Protein AF-A0A518BBI9-F1 (afdb_monomer_lite)

Sequence (713 aa):
MASLIRVGIVTLVAVGVGLGILGYVFVAETGAFSDPVTLGPGKPLPKPKPVDPPEVGAGIWPPSEGERYPDFTLIDTRGNEVQLASFSGQPLLIEYVGMPCPGSQGLAGGSLCGGFGGMQPQPRLASIDTLLRRYGKIEPTDERLQLVSIIFYDMKMKPPTAESLQAWEKHFGLDKFDNMIVLGGRKEHQHPTIRGMTPGFHLVDREFNLRAIVTNGSETKICDLLREAKRVAYIEATPEDWFRTPNPKVVGKVAEAFRDHPSRPLPKESRRLKRELDRHYPAYVARLMVDPYLQQDDADKSKDSDELALLQQVAQLYPKQGTSEQVELAFEHGRRAVESGGRDPLVLTAYGYVLWRKKVYHRAEEVLRDAAELFPKSDYPILTRRLAPLFLGKVLVGTNDLFKQREAGKWNRQACHEYVEAAKGPFTPEEKRFYGYERENILYDHIPDRNYLIAKAIVADGRADPWIRDLVLGAYHQEIAWAARGSGYARTVTDEGWRYFGLHQEASRAYYLDAWDRHPELPEGARQLARLSISRGGVADETMRFWFDETVAAQFDYYPAYEHMRWGKRPRWGGTHHEMIAFGVECLNTHRFDTYVPFCFYDVINDIGGELSERSDAFRMPGIYENFRDLYEGALAEPSFDVQQRFNLKTKYAGICWLCGEYDEAARLLLELGPNISTKSLEEIKVPLVKMLADLPEVAPPKPAKDERVAIP

Structure (mmCIF, N/CA/C/O backbone):
data_AF-A0A518BBI9-F1
#
_entry.id   AF-A0A518BBI9-F1
#
loop_
_atom_site.group_PDB
_atom_site.id
_atom_site.type_symbol
_atom_site.label_atom_id
_atom_site.label_alt_id
_atom_site.label_comp_id
_atom_site.label_asym_id
_atom_site.label_entity_id
_atom_site.label_seq_id
_atom_site.pdbx_PDB_ins_code
_atom_site.Cartn_x
_atom_site.Cartn_y
_atom_site.Cartn_z
_atom_site.occupancy
_atom_site.B_iso_or_equiv
_atom_site.auth_seq_id
_atom_site.auth_comp_id
_atom_site.auth_asym_id
_atom_site.auth_atom_id
_atom_site.pdbx_PDB_model_num
ATOM 1 N N . MET A 1 1 ? -35.610 39.155 5.369 1.00 30.84 1 MET A N 1
ATOM 2 C CA . MET A 1 1 ? -34.606 38.316 6.070 1.00 30.84 1 MET A CA 1
ATOM 3 C C . MET A 1 1 ? -34.249 37.022 5.326 1.00 30.84 1 MET A C 1
ATOM 5 O O . MET A 1 1 ? -33.128 36.573 5.496 1.00 30.84 1 MET A O 1
ATOM 9 N N . ALA A 1 2 ? -35.092 36.472 4.438 1.00 26.70 2 ALA A N 1
ATOM 10 C CA . ALA A 1 2 ? -34.751 35.305 3.600 1.00 26.70 2 ALA A CA 1
ATOM 11 C C . ALA A 1 2 ? -33.574 35.537 2.618 1.00 26.70 2 ALA A C 1
ATOM 13 O O . ALA A 1 2 ? -32.779 34.634 2.372 1.00 26.70 2 ALA A O 1
ATOM 14 N N . SER A 1 3 ? -33.368 36.772 2.144 1.00 26.42 3 SER A N 1
ATOM 15 C CA . SER A 1 3 ? -32.208 37.127 1.306 1.00 26.42 3 SER A CA 1
ATOM 16 C C . SER A 1 3 ? -30.879 37.220 2.072 1.00 26.42 3 SER A C 1
ATOM 18 O O . SER A 1 3 ? -29.824 37.200 1.450 1.00 26.42 3 SER A O 1
ATOM 20 N N . LEU A 1 4 ? -30.897 37.284 3.411 1.00 29.55 4 LEU A N 1
ATOM 21 C CA . LEU A 1 4 ? -29.680 37.371 4.234 1.00 29.55 4 LEU A CA 1
ATOM 22 C C . LEU A 1 4 ? -29.021 36.002 4.463 1.00 29.55 4 LEU A C 1
ATOM 24 O O . LEU A 1 4 ? -27.807 35.945 4.613 1.00 29.55 4 LEU A O 1
ATOM 28 N N . ILE A 1 5 ? -29.777 34.899 4.401 1.00 37.53 5 ILE A N 1
ATOM 29 C CA . ILE A 1 5 ? -29.225 33.534 4.512 1.00 37.53 5 ILE A CA 1
ATOM 30 C C . ILE A 1 5 ? -28.548 33.116 3.195 1.00 37.53 5 ILE A C 1
ATOM 32 O O . ILE A 1 5 ? -27.445 32.570 3.218 1.00 37.53 5 ILE A O 1
ATOM 36 N N . ARG A 1 6 ? -29.138 33.474 2.040 1.00 32.06 6 ARG A N 1
ATOM 37 C CA . ARG A 1 6 ? -28.522 33.263 0.713 1.00 32.06 6 ARG A CA 1
ATOM 38 C C . ARG A 1 6 ? -27.223 34.056 0.521 1.00 32.06 6 ARG A C 1
ATOM 40 O O . ARG A 1 6 ? -26.326 33.569 -0.152 1.00 32.06 6 ARG A O 1
ATOM 47 N N . VAL A 1 7 ? -27.095 35.239 1.127 1.00 34.28 7 VAL A N 1
ATOM 48 C CA . VAL A 1 7 ? -25.878 36.070 1.026 1.00 34.28 7 VAL A CA 1
ATOM 49 C C . VAL A 1 7 ? -24.861 35.743 2.133 1.00 34.28 7 VAL A C 1
ATOM 51 O O . VAL A 1 7 ? -23.657 35.771 1.884 1.00 34.28 7 VAL A O 1
ATOM 54 N N . GLY A 1 8 ? -25.313 35.353 3.330 1.00 30.58 8 GLY A N 1
ATOM 55 C CA . GLY A 1 8 ? -24.440 35.038 4.468 1.00 30.58 8 GLY A CA 1
ATOM 56 C C . GLY A 1 8 ? -23.638 33.742 4.310 1.00 30.58 8 GLY A C 1
ATOM 57 O O . GLY A 1 8 ? -22.461 33.715 4.657 1.00 30.58 8 GLY A O 1
ATOM 58 N N . ILE A 1 9 ? -24.233 32.690 3.733 1.00 35.81 9 ILE A N 1
ATOM 59 C CA . ILE A 1 9 ? -23.555 31.392 3.550 1.00 35.81 9 ILE A CA 1
ATOM 60 C C . ILE A 1 9 ? -22.618 31.419 2.332 1.00 35.81 9 ILE A C 1
ATOM 62 O O . ILE A 1 9 ? -21.519 30.878 2.392 1.00 35.81 9 ILE A O 1
ATOM 66 N N . VAL A 1 10 ? -22.991 32.118 1.253 1.00 31.91 10 VAL A N 1
ATOM 67 C CA . VAL A 1 10 ? -22.163 32.217 0.034 1.00 31.91 10 VAL A CA 1
ATOM 68 C C . VAL A 1 10 ? -20.892 33.050 0.265 1.00 31.91 10 VAL A C 1
ATOM 70 O O . VAL A 1 10 ? -19.865 32.776 -0.349 1.00 31.91 10 VAL A O 1
ATOM 73 N N . THR A 1 11 ? -20.913 34.008 1.198 1.00 29.34 11 THR A N 1
ATOM 74 C CA . THR A 1 11 ? -19.750 34.874 1.479 1.00 29.34 11 THR A CA 1
ATOM 75 C C . THR A 1 11 ? -18.714 34.212 2.406 1.00 29.34 11 THR A C 1
ATOM 77 O O . THR A 1 11 ? -17.536 34.554 2.346 1.00 29.34 11 THR A O 1
ATOM 80 N N . LEU A 1 12 ? -19.102 33.218 3.217 1.00 28.91 12 LEU A N 1
ATOM 81 C CA . LEU A 1 12 ? -18.189 32.534 4.151 1.00 28.91 12 LEU A CA 1
ATOM 82 C C . LEU A 1 12 ? -17.377 31.392 3.512 1.00 28.91 12 LEU A C 1
ATOM 84 O O . LEU A 1 12 ? -16.337 31.005 4.039 1.00 28.91 12 LEU A O 1
ATOM 88 N N . VAL A 1 13 ? -17.804 30.887 2.350 1.00 30.88 13 VAL A N 1
ATOM 89 C CA . VAL A 1 13 ? -17.138 29.781 1.631 1.00 30.88 13 VAL A CA 1
ATOM 90 C C . VAL A 1 13 ? -15.829 30.223 0.947 1.00 30.88 13 VAL A C 1
ATOM 92 O O . VAL A 1 13 ? -15.010 29.389 0.574 1.00 30.88 13 VAL A O 1
ATOM 95 N N . ALA A 1 14 ? -15.561 31.529 0.841 1.00 25.64 14 ALA A N 1
ATOM 96 C CA . ALA A 1 14 ? -14.404 32.055 0.111 1.00 25.64 14 ALA A CA 1
ATOM 97 C C . ALA A 1 14 ? -13.059 32.055 0.880 1.00 25.64 14 ALA A C 1
ATOM 99 O O . ALA A 1 14 ? -12.053 32.437 0.287 1.00 25.64 14 ALA A O 1
ATOM 100 N N . VAL A 1 15 ? -12.992 31.662 2.166 1.00 25.08 15 VAL A N 1
ATOM 101 C CA . VAL A 1 15 ? -11.792 31.936 3.006 1.00 25.08 15 VAL A CA 1
ATOM 102 C C . VAL A 1 15 ? -11.166 30.721 3.724 1.00 25.08 15 VAL A C 1
ATOM 104 O O . VAL A 1 15 ? -10.166 30.880 4.413 1.00 25.08 15 VAL A O 1
ATOM 107 N N . GLY A 1 16 ? -11.608 29.475 3.532 1.00 27.86 16 GLY A N 1
ATOM 108 C CA . GLY A 1 16 ? -10.972 28.367 4.269 1.00 27.86 16 GLY A CA 1
ATOM 109 C C . GLY A 1 16 ? -11.102 26.995 3.636 1.00 27.86 16 GLY A C 1
ATOM 110 O O . GLY A 1 16 ? -12.010 26.250 3.980 1.00 27.86 16 GLY A O 1
ATOM 111 N N . VAL A 1 17 ? -10.154 26.631 2.769 1.00 25.36 17 VAL A N 1
ATOM 112 C CA . VAL A 1 17 ? -9.988 25.252 2.284 1.00 25.36 17 VAL A CA 1
ATOM 113 C C . VAL A 1 17 ? -8.612 24.744 2.717 1.00 25.36 17 VAL A C 1
ATOM 115 O O . VAL A 1 17 ? -7.592 25.084 2.123 1.00 25.36 17 VAL A O 1
ATOM 118 N N . GLY A 1 18 ? -8.593 23.939 3.782 1.00 22.89 18 GLY A N 1
ATOM 119 C CA . GLY A 1 18 ? -7.439 23.175 4.258 1.00 22.89 18 GLY A CA 1
ATOM 120 C C . GLY A 1 18 ? -7.781 21.682 4.277 1.00 22.89 18 GLY A C 1
ATOM 121 O O . GLY A 1 18 ? -8.703 21.265 4.968 1.00 22.89 18 GLY A O 1
ATOM 122 N N . LEU A 1 19 ? -7.061 20.899 3.470 1.00 26.33 19 LEU A N 1
ATOM 123 C CA . LEU A 1 19 ? -7.285 19.476 3.171 1.00 26.33 19 LEU A CA 1
ATOM 124 C C . LEU A 1 19 ? -6.871 18.521 4.311 1.00 26.33 19 LEU A C 1
ATOM 126 O O . LEU A 1 19 ? -5.775 18.657 4.858 1.00 26.33 19 LEU A O 1
ATOM 130 N N . GLY A 1 20 ? -7.690 17.486 4.570 1.00 23.25 20 GLY A N 1
ATOM 131 C CA . GLY A 1 20 ? -7.395 16.398 5.519 1.00 23.25 20 GLY A CA 1
ATOM 132 C C . GLY A 1 20 ? -8.357 15.183 5.494 1.00 23.25 20 GLY A C 1
ATOM 133 O O . GLY A 1 20 ? -9.278 15.125 6.299 1.00 23.25 20 GLY A O 1
ATOM 134 N N . ILE A 1 21 ? -8.079 14.240 4.576 1.00 25.20 21 ILE A N 1
ATOM 135 C CA . ILE A 1 21 ? -8.170 12.751 4.583 1.00 25.20 21 ILE A CA 1
ATOM 136 C C . ILE A 1 21 ? -9.481 11.998 4.961 1.00 25.20 21 ILE A C 1
ATOM 138 O O . ILE A 1 21 ? -9.994 12.112 6.072 1.00 25.20 21 ILE A O 1
ATOM 142 N N . LEU A 1 22 ? -9.877 11.045 4.089 1.00 24.20 22 LEU A N 1
ATOM 143 C CA . LEU A 1 22 ? -10.513 9.758 4.441 1.00 24.20 22 LEU A CA 1
ATOM 144 C C . LEU A 1 22 ? -9.896 8.611 3.607 1.00 24.20 22 LEU A C 1
ATOM 146 O O . LEU A 1 22 ? -9.581 8.799 2.436 1.00 24.20 22 LEU A O 1
ATOM 150 N N . GLY A 1 23 ? -9.682 7.444 4.223 1.00 23.12 23 GLY A N 1
ATOM 151 C CA . GLY A 1 23 ? -8.995 6.296 3.625 1.00 23.12 23 GLY A CA 1
ATOM 152 C C . GLY A 1 23 ? -9.916 5.197 3.079 1.00 23.12 23 GLY A C 1
ATOM 153 O O . GLY A 1 23 ? -11.000 4.965 3.603 1.00 23.12 23 GLY A O 1
ATOM 154 N N . TYR A 1 24 ? -9.369 4.490 2.083 1.00 23.25 24 TYR A N 1
ATOM 155 C CA . TYR A 1 24 ? -9.658 3.117 1.646 1.00 23.25 24 TYR A CA 1
ATOM 156 C C . TYR A 1 24 ? -10.976 2.809 0.920 1.00 23.25 24 TYR A C 1
ATOM 158 O O . TYR A 1 24 ? -11.789 2.027 1.388 1.00 23.25 24 TYR A O 1
ATOM 166 N N . VAL A 1 25 ? -11.073 3.301 -0.321 1.00 21.78 25 VAL A N 1
ATOM 167 C CA . VAL A 1 25 ? -11.274 2.484 -1.538 1.00 21.78 25 VAL A CA 1
ATOM 168 C C . VAL A 1 25 ? -10.334 3.074 -2.591 1.00 21.78 25 VAL A C 1
ATOM 170 O O . VAL A 1 25 ? -10.191 4.290 -2.664 1.00 21.78 25 VAL A O 1
ATOM 173 N N . PHE A 1 26 ? -9.658 2.232 -3.375 1.00 25.19 26 PHE A N 1
ATOM 174 C CA . PHE A 1 26 ? -8.762 2.631 -4.466 1.00 25.19 26 PHE A CA 1
ATOM 175 C C . PHE A 1 26 ? -9.405 3.698 -5.377 1.00 25.19 26 PHE A C 1
ATOM 177 O O . PHE A 1 26 ? -10.136 3.385 -6.312 1.00 25.19 26 PHE A O 1
ATOM 184 N N . VAL A 1 27 ? -9.074 4.962 -5.136 1.00 21.55 27 VAL A N 1
ATOM 185 C CA . VAL A 1 27 ? -9.050 6.027 -6.131 1.00 21.55 27 VAL A CA 1
ATOM 186 C C . VAL A 1 27 ? -7.744 6.748 -5.870 1.00 21.55 27 VAL A C 1
ATOM 188 O O . VAL A 1 27 ? -7.524 7.315 -4.805 1.00 21.55 27 VAL A O 1
ATOM 191 N N . ALA A 1 28 ? -6.839 6.655 -6.837 1.00 23.30 28 ALA A N 1
ATOM 192 C CA . ALA A 1 28 ? -5.753 7.600 -6.940 1.00 23.30 28 ALA A CA 1
ATOM 193 C C . ALA A 1 28 ? -6.382 8.998 -6.921 1.00 23.30 28 ALA A C 1
ATOM 195 O O . ALA A 1 28 ? -7.004 9.384 -7.907 1.00 23.30 28 ALA A O 1
ATOM 196 N N . GLU A 1 29 ? -6.252 9.744 -5.823 1.00 21.95 29 GLU A N 1
ATOM 197 C CA . GLU A 1 29 ? -6.447 11.188 -5.870 1.00 21.95 29 GLU A CA 1
ATOM 198 C C . GLU A 1 29 ? -5.286 11.759 -6.679 1.00 21.95 29 GLU A C 1
ATOM 200 O O . GLU A 1 29 ? -4.224 12.152 -6.198 1.00 21.95 29 GLU A O 1
ATOM 205 N N . THR A 1 30 ? -5.520 11.717 -7.984 1.00 25.56 30 THR A N 1
ATOM 206 C CA . THR A 1 30 ? -5.183 12.763 -8.921 1.00 25.56 30 THR A CA 1
ATOM 207 C C . THR A 1 30 ? -5.422 14.112 -8.247 1.00 25.56 30 THR A C 1
ATOM 209 O O . THR A 1 30 ? -6.521 14.664 -8.294 1.00 25.56 30 THR A O 1
ATOM 212 N N . GLY A 1 31 ? -4.359 14.693 -7.690 1.00 21.33 31 GLY A N 1
ATOM 213 C CA . GLY A 1 31 ? -4.159 16.117 -7.916 1.00 21.33 31 GLY A CA 1
ATOM 214 C C . GLY A 1 31 ? -4.342 16.332 -9.414 1.00 21.33 31 GLY A C 1
ATOM 215 O O . GLY A 1 31 ? -3.793 15.565 -10.205 1.00 21.33 31 GLY A O 1
ATOM 216 N N . ALA A 1 32 ? -5.220 17.256 -9.789 1.00 26.39 32 ALA A N 1
ATOM 217 C CA . ALA A 1 32 ? -5.560 17.534 -11.172 1.00 26.39 32 ALA A CA 1
ATOM 218 C C . ALA A 1 32 ? -4.283 17.765 -12.001 1.00 26.39 32 ALA A C 1
ATOM 220 O O . ALA A 1 32 ? -3.724 18.858 -12.035 1.00 26.39 32 ALA A O 1
ATOM 221 N N . PHE A 1 33 ? -3.819 16.711 -12.665 1.00 27.80 33 PHE A N 1
ATOM 222 C CA . PHE A 1 33 ? -2.817 16.759 -13.708 1.00 27.80 33 PHE A CA 1
ATOM 223 C C . PHE A 1 33 ? -3.562 16.408 -14.986 1.00 27.80 33 PHE A C 1
ATOM 225 O O . PHE A 1 33 ? -3.928 15.263 -15.227 1.00 27.80 33 PHE A O 1
ATOM 232 N N . SER A 1 34 ? -3.873 17.475 -15.718 1.00 28.88 34 SER A N 1
ATOM 233 C CA . SER A 1 34 ? -4.167 17.529 -17.152 1.00 28.88 34 SER A CA 1
ATOM 234 C C . SER A 1 34 ? -3.725 16.288 -17.928 1.00 28.88 34 SER A C 1
ATOM 236 O O . SER A 1 34 ? -2.558 15.933 -17.789 1.00 28.88 34 SER A O 1
ATOM 238 N N . ASP A 1 35 ? -4.631 15.758 -18.754 1.00 25.97 35 ASP A N 1
ATOM 239 C CA . ASP A 1 35 ? -4.472 14.853 -19.905 1.00 25.97 35 ASP A CA 1
ATOM 240 C C . ASP A 1 35 ? -3.367 13.769 -19.858 1.00 25.97 35 ASP A C 1
ATOM 242 O O . ASP A 1 35 ? -2.211 14.065 -19.566 1.00 25.97 35 ASP A O 1
ATOM 246 N N . PRO A 1 36 ? -3.659 12.505 -20.238 1.00 35.53 36 PRO A N 1
ATOM 247 C CA . PRO A 1 36 ? -2.643 11.452 -20.309 1.00 35.53 36 PRO A CA 1
ATOM 248 C C . PRO A 1 36 ? -1.427 11.925 -21.117 1.00 35.53 36 PRO A C 1
ATOM 250 O O . PRO A 1 36 ? -1.537 12.228 -22.307 1.00 35.53 36 PRO A O 1
ATOM 253 N N . VAL A 1 37 ? -0.262 12.001 -20.465 1.00 41.94 37 VAL A N 1
ATOM 254 C CA . VAL A 1 37 ? 0.976 12.429 -21.120 1.00 41.94 37 VAL A CA 1
ATOM 255 C C . VAL A 1 37 ? 1.390 11.302 -22.060 1.00 41.94 37 VAL A C 1
ATOM 257 O O . VAL A 1 37 ? 1.844 10.235 -21.649 1.00 41.94 37 VAL A O 1
ATOM 260 N N . THR A 1 38 ? 1.202 11.514 -23.357 1.00 42.88 38 THR A N 1
ATOM 261 C CA . THR A 1 38 ? 1.878 10.714 -24.377 1.00 42.88 38 THR A CA 1
ATOM 262 C C . THR A 1 38 ? 3.380 10.945 -24.250 1.00 42.88 38 THR A C 1
ATOM 264 O O . THR A 1 38 ? 3.792 12.094 -24.048 1.00 42.88 38 THR A O 1
ATOM 267 N N . LEU A 1 39 ? 4.209 9.902 -24.407 1.00 45.41 39 LEU A N 1
ATOM 268 C CA . LEU A 1 39 ? 5.604 10.111 -24.803 1.00 45.41 39 LEU A CA 1
ATOM 269 C C . LEU A 1 39 ? 5.543 11.000 -26.045 1.00 45.41 39 LEU A C 1
ATOM 271 O O . LEU A 1 39 ? 5.057 10.581 -27.096 1.00 45.41 39 LEU A O 1
ATOM 275 N N . GLY A 1 40 ? 5.868 12.282 -25.878 1.00 35.31 40 GLY A N 1
ATOM 276 C CA . GLY A 1 40 ? 5.723 13.226 -26.968 1.00 35.31 40 GLY A CA 1
ATOM 277 C C . GLY A 1 40 ? 6.698 12.795 -28.055 1.00 35.31 40 GLY A C 1
ATOM 278 O O . GLY A 1 40 ? 7.759 12.255 -27.724 1.00 35.31 40 GLY A O 1
ATOM 279 N N . PRO A 1 41 ? 6.418 13.059 -29.339 1.00 31.83 41 PRO A N 1
ATOM 280 C CA . PRO A 1 41 ? 7.516 13.150 -30.275 1.00 31.83 41 PRO A CA 1
ATOM 281 C C . PRO A 1 41 ? 8.406 14.265 -29.722 1.00 31.83 41 PRO A C 1
ATOM 283 O O . PRO A 1 41 ? 8.081 15.450 -29.831 1.00 31.83 41 PRO A O 1
ATOM 286 N N . GLY A 1 42 ? 9.507 13.905 -29.054 1.00 35.09 42 GLY A N 1
ATOM 287 C CA . GLY A 1 42 ? 10.577 14.859 -28.799 1.00 35.09 42 GLY A CA 1
ATOM 288 C C . GLY A 1 42 ? 10.857 15.571 -30.121 1.00 35.09 42 GLY A C 1
ATOM 289 O O . GLY A 1 42 ? 10.673 14.958 -31.179 1.00 35.09 42 GLY A O 1
ATOM 290 N N . LYS A 1 43 ? 11.224 16.864 -30.085 1.00 29.83 43 LYS A N 1
ATOM 291 C CA . LYS A 1 43 ? 11.610 17.623 -31.292 1.00 29.83 43 LYS A CA 1
ATOM 292 C C . LYS A 1 43 ? 12.297 16.666 -32.269 1.00 29.83 43 LYS A C 1
ATOM 294 O O . LYS A 1 43 ? 13.268 16.040 -31.834 1.00 29.83 43 LYS A O 1
ATOM 299 N N . PRO A 1 44 ? 11.786 16.490 -33.506 1.00 31.70 44 PRO A N 1
ATOM 300 C CA . PRO A 1 44 ? 12.294 15.464 -34.395 1.00 31.70 44 PRO A CA 1
ATOM 301 C C . PRO A 1 44 ? 13.801 15.630 -34.460 1.00 31.70 44 PRO A C 1
ATOM 303 O O . PRO A 1 44 ? 14.302 16.685 -34.856 1.00 31.70 44 PRO A O 1
ATOM 306 N N . LEU A 1 45 ? 14.514 14.602 -33.997 1.00 36.12 45 LEU A N 1
ATOM 307 C CA . LEU A 1 45 ? 15.956 14.538 -34.140 1.00 36.12 45 LEU A CA 1
ATOM 308 C C . LEU A 1 45 ? 16.261 14.867 -35.624 1.00 36.12 45 LEU A C 1
ATOM 310 O O . LEU A 1 45 ? 15.511 14.410 -36.498 1.00 36.12 45 LEU A O 1
ATOM 314 N N . PRO A 1 46 ? 17.315 15.629 -35.955 1.00 37.16 46 PRO A N 1
ATOM 315 C CA . PRO A 1 46 ? 17.575 16.084 -37.325 1.00 37.16 46 PRO A CA 1
ATOM 316 C C . PRO A 1 46 ? 17.600 14.912 -38.317 1.00 37.16 46 PRO A C 1
ATOM 318 O O . PRO A 1 46 ? 18.338 13.944 -38.113 1.00 37.16 46 PRO A O 1
ATOM 321 N N . LYS A 1 47 ? 16.743 14.952 -39.349 1.00 26.97 47 LYS A N 1
ATOM 322 C CA . LYS A 1 47 ? 16.542 13.840 -40.297 1.00 26.97 47 LYS A CA 1
ATOM 323 C C . LYS A 1 47 ? 17.888 13.388 -40.897 1.00 26.97 47 LYS A C 1
ATOM 325 O O . LYS A 1 47 ? 18.591 14.228 -41.459 1.00 26.97 47 LYS A O 1
ATOM 330 N N . PRO A 1 48 ? 18.265 12.101 -40.789 1.00 33.03 48 PRO A N 1
ATOM 331 C CA . PRO A 1 48 ? 19.432 11.593 -41.493 1.00 33.03 48 PRO A CA 1
ATOM 332 C C . PRO A 1 48 ? 19.137 11.511 -42.997 1.00 33.03 48 PRO A C 1
ATOM 334 O O . PRO A 1 48 ? 17.982 11.385 -43.410 1.00 33.03 48 PRO A O 1
ATOM 337 N N . LYS A 1 49 ? 20.190 11.597 -43.817 1.00 32.97 49 LYS A N 1
ATOM 338 C CA . LYS A 1 49 ? 20.098 11.302 -45.252 1.00 32.97 49 LYS A CA 1
ATOM 339 C C . LYS A 1 49 ? 19.625 9.850 -45.435 1.00 32.97 49 LYS A C 1
ATOM 341 O O . LYS A 1 49 ? 20.039 9.006 -44.640 1.00 32.97 49 LYS A O 1
ATOM 346 N N . PRO A 1 50 ? 18.777 9.558 -46.435 1.00 27.83 50 PRO A N 1
ATOM 347 C CA . PRO A 1 50 ? 18.328 8.198 -46.693 1.00 27.83 50 PRO A CA 1
ATOM 348 C C . PRO A 1 50 ? 19.536 7.324 -47.038 1.00 27.83 50 PRO A C 1
ATOM 350 O O . PRO A 1 50 ? 20.346 7.680 -47.893 1.00 27.83 50 PRO A O 1
ATOM 353 N N . VAL A 1 51 ? 19.660 6.216 -46.322 1.00 37.59 51 VAL A N 1
ATOM 354 C CA . VAL A 1 51 ? 20.573 5.111 -46.603 1.00 37.59 51 VAL A CA 1
ATOM 355 C C . VAL A 1 51 ? 19.699 3.864 -46.564 1.00 37.59 51 VAL A C 1
ATOM 357 O O . VAL A 1 51 ? 18.827 3.773 -45.695 1.00 37.59 51 VAL A O 1
ATOM 360 N N . ASP A 1 52 ? 19.886 2.964 -47.524 1.00 31.75 52 ASP A N 1
ATOM 361 C CA . ASP A 1 52 ? 19.143 1.707 -47.597 1.00 31.75 52 ASP A CA 1
ATOM 362 C C . ASP A 1 52 ? 19.281 0.906 -46.285 1.00 31.75 52 ASP A C 1
ATOM 364 O O . ASP A 1 52 ? 20.345 0.945 -45.655 1.00 31.75 52 ASP A O 1
ATOM 368 N N . PRO A 1 53 ? 18.222 0.206 -45.837 1.00 30.25 53 PRO A N 1
ATOM 369 C CA . PRO A 1 53 ? 18.272 -0.593 -44.617 1.00 30.25 53 PRO A CA 1
ATOM 370 C C . PRO A 1 53 ? 19.256 -1.762 -44.800 1.00 30.25 53 PRO A C 1
ATOM 372 O O . PRO A 1 53 ? 19.098 -2.528 -45.751 1.00 30.25 53 PRO A O 1
ATOM 375 N N . PRO A 1 54 ? 20.262 -1.939 -43.925 1.00 38.12 54 PRO A N 1
ATOM 376 C CA . PRO A 1 54 ? 21.102 -3.122 -43.969 1.00 38.12 54 PRO A CA 1
ATOM 377 C C . PRO A 1 54 ? 20.435 -4.302 -43.252 1.00 38.12 54 PRO A C 1
ATOM 379 O O . PRO A 1 54 ? 19.710 -4.128 -42.270 1.00 38.12 54 PRO A O 1
ATOM 382 N N . GLU A 1 55 ? 20.732 -5.509 -43.734 1.00 40.44 55 GLU A N 1
ATOM 383 C CA . GLU A 1 55 ? 20.426 -6.778 -43.072 1.00 40.44 55 GLU A CA 1
ATOM 384 C C . GLU A 1 55 ? 21.116 -6.832 -41.700 1.00 40.44 55 GLU A C 1
ATOM 386 O O . GLU A 1 55 ? 22.308 -7.117 -41.579 1.00 40.44 55 GLU A O 1
ATOM 391 N N . VAL A 1 56 ? 20.355 -6.558 -40.641 1.00 45.06 56 VAL A N 1
ATOM 392 C CA . VAL A 1 56 ? 20.675 -7.045 -39.296 1.00 45.06 56 VAL A CA 1
ATOM 393 C C . VAL A 1 56 ? 20.466 -8.558 -39.364 1.00 45.06 56 VAL A C 1
ATOM 395 O O . VAL A 1 56 ? 19.380 -8.988 -39.743 1.00 45.06 56 VAL A O 1
ATOM 398 N N . GLY A 1 57 ? 21.513 -9.351 -39.117 1.00 42.50 57 GLY A N 1
ATOM 399 C CA . GLY A 1 57 ? 21.547 -10.794 -39.387 1.00 42.50 57 GLY A CA 1
ATOM 400 C C . GLY A 1 57 ? 20.218 -11.525 -39.142 1.00 42.50 57 GLY A C 1
ATOM 401 O O . GLY A 1 57 ? 19.757 -11.607 -38.013 1.00 42.50 57 GLY A O 1
ATOM 402 N N . ALA A 1 58 ? 19.626 -12.031 -40.229 1.00 37.31 58 ALA A N 1
ATOM 403 C CA . ALA A 1 58 ? 18.514 -12.985 -40.289 1.00 37.31 58 ALA A CA 1
ATOM 404 C C . ALA A 1 58 ? 17.388 -12.823 -39.236 1.00 37.31 58 ALA A C 1
ATOM 406 O O . ALA A 1 58 ? 17.143 -13.732 -38.446 1.00 37.31 58 ALA A O 1
ATOM 407 N N . GLY A 1 59 ? 16.648 -11.707 -39.259 1.00 53.25 59 GLY A N 1
ATOM 408 C CA . GLY A 1 59 ? 15.395 -11.568 -38.498 1.00 53.25 59 GLY A CA 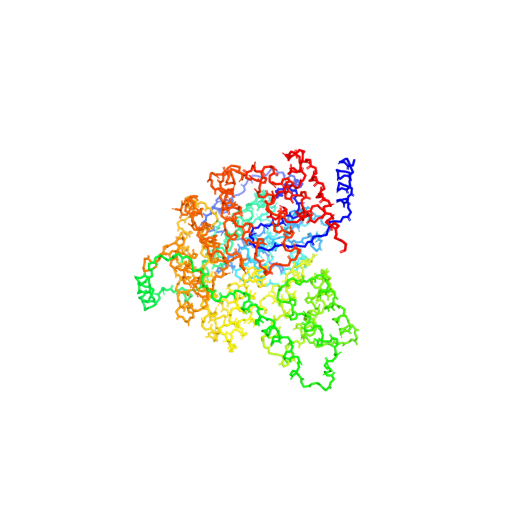1
ATOM 409 C C . GLY A 1 59 ? 14.667 -10.233 -38.706 1.00 53.25 59 GLY A C 1
ATOM 410 O O . GLY A 1 59 ? 15.271 -9.241 -39.111 1.00 53.25 59 GLY A O 1
ATOM 411 N N . ILE A 1 60 ? 13.356 -10.202 -38.435 1.00 60.28 60 ILE A N 1
ATOM 412 C CA . ILE A 1 60 ? 12.549 -8.968 -38.385 1.00 60.28 60 ILE A CA 1
ATOM 413 C C . ILE A 1 60 ? 12.922 -8.210 -37.096 1.00 60.28 60 ILE A C 1
ATOM 415 O O . ILE A 1 60 ? 12.940 -8.803 -36.022 1.00 60.28 60 ILE A O 1
ATOM 419 N N . TRP A 1 61 ? 13.239 -6.910 -37.193 1.00 71.44 61 TRP A N 1
ATOM 420 C CA . TRP A 1 61 ? 13.538 -6.052 -36.036 1.00 71.44 61 TRP A CA 1
ATOM 421 C C . TRP A 1 61 ? 12.462 -4.961 -35.865 1.00 71.44 61 TRP A C 1
ATOM 423 O O . TRP A 1 61 ? 12.219 -4.203 -36.813 1.00 71.44 61 TRP A O 1
ATOM 433 N N . PRO A 1 62 ? 11.846 -4.816 -34.676 1.00 78.25 62 PRO A N 1
ATOM 434 C CA . PRO A 1 62 ? 12.116 -5.570 -33.449 1.00 78.25 62 PRO A CA 1
ATOM 435 C C . PRO A 1 62 ? 11.581 -7.016 -33.539 1.00 78.25 62 PRO A C 1
ATOM 437 O O . PRO A 1 62 ? 10.697 -7.256 -34.363 1.00 78.25 62 PRO A O 1
ATOM 440 N N . PRO A 1 63 ? 12.099 -7.957 -32.722 1.00 83.19 63 PRO A N 1
ATOM 441 C CA . PRO A 1 63 ? 11.564 -9.318 -32.661 1.00 83.19 63 PRO A CA 1
ATOM 442 C C . PRO A 1 63 ? 10.086 -9.310 -32.250 1.00 83.19 63 PRO A C 1
ATOM 444 O O . PRO A 1 63 ? 9.609 -8.356 -31.623 1.00 83.19 63 PRO A O 1
ATOM 447 N N . SER A 1 64 ? 9.364 -10.372 -32.596 1.00 88.06 64 SER A N 1
ATOM 448 C CA . SER A 1 64 ? 7.981 -10.566 -32.148 1.00 88.06 64 SER A CA 1
ATOM 449 C C . SER A 1 64 ? 7.943 -11.024 -30.688 1.00 88.06 64 SER A C 1
ATOM 451 O O . SER A 1 64 ? 8.903 -11.589 -30.168 1.00 88.06 64 SER A O 1
ATOM 453 N N . GLU A 1 65 ? 6.826 -10.787 -30.001 1.00 89.38 65 GLU A N 1
ATOM 454 C CA . GLU A 1 65 ? 6.617 -11.313 -28.647 1.00 89.38 65 GLU A CA 1
ATOM 455 C C . GLU A 1 65 ? 6.765 -12.846 -28.629 1.00 89.38 65 GLU A C 1
ATOM 457 O O . GLU A 1 65 ? 6.265 -13.538 -29.516 1.00 89.38 65 GLU A O 1
ATOM 462 N N . GLY A 1 66 ? 7.488 -13.367 -27.638 1.00 88.19 66 GLY A N 1
ATOM 463 C CA . GLY A 1 66 ? 7.848 -14.779 -27.502 1.00 88.19 66 GLY A CA 1
ATOM 464 C C . GLY A 1 66 ? 9.095 -15.205 -28.284 1.00 88.19 66 GLY A C 1
ATOM 465 O O . GLY A 1 66 ? 9.624 -16.284 -28.024 1.00 88.19 66 GLY A O 1
ATOM 466 N N . GLU A 1 67 ? 9.606 -14.384 -29.206 1.00 92.50 67 GLU A N 1
ATOM 467 C CA . GLU A 1 67 ? 10.857 -14.679 -29.908 1.00 92.50 67 GLU A CA 1
ATOM 468 C C . GLU A 1 67 ? 12.074 -14.320 -29.055 1.00 92.50 67 GLU A C 1
ATOM 470 O O . GLU A 1 67 ? 12.050 -13.390 -28.241 1.00 92.50 67 GLU A O 1
ATOM 475 N N . ARG A 1 68 ? 13.177 -15.040 -29.281 1.00 92.25 68 ARG A N 1
ATOM 476 C CA . ARG A 1 68 ? 14.453 -14.759 -28.624 1.00 92.25 68 ARG A CA 1
ATOM 477 C C . ARG A 1 68 ? 14.894 -13.331 -28.936 1.00 92.25 68 ARG A C 1
ATOM 479 O O . ARG A 1 68 ? 14.965 -12.926 -30.096 1.00 92.25 68 ARG A O 1
ATOM 486 N N . TYR A 1 69 ? 15.225 -12.581 -27.895 1.00 93.00 69 TYR A N 1
ATOM 487 C CA . TYR A 1 69 ? 15.712 -11.222 -28.029 1.00 93.00 69 TYR A CA 1
ATOM 488 C C . TYR A 1 69 ? 17.131 -11.220 -28.634 1.00 93.00 69 TYR A C 1
ATOM 490 O O . TYR A 1 69 ? 17.950 -12.070 -28.275 1.00 93.00 69 TYR A O 1
ATOM 498 N N . PRO A 1 70 ? 17.450 -10.304 -29.566 1.00 89.19 70 PRO A N 1
ATOM 499 C CA . PRO A 1 70 ? 18.780 -10.220 -30.157 1.00 89.19 70 PRO A CA 1
ATOM 500 C C . PRO A 1 70 ? 19.885 -9.948 -29.143 1.00 89.19 70 PRO A C 1
ATOM 502 O O . PRO A 1 70 ? 19.790 -9.056 -28.298 1.00 89.19 70 PRO A O 1
ATOM 505 N N . ASP A 1 71 ? 20.955 -10.727 -29.268 1.00 90.75 71 ASP A N 1
ATOM 506 C CA . ASP A 1 71 ? 22.144 -10.600 -28.439 1.00 90.75 71 ASP A CA 1
ATOM 507 C C . ASP A 1 71 ? 23.059 -9.515 -29.010 1.00 90.75 71 ASP A C 1
ATOM 509 O O . ASP A 1 71 ? 23.787 -9.723 -29.982 1.00 90.75 71 ASP A O 1
ATOM 513 N N . PHE A 1 72 ? 22.944 -8.307 -28.464 1.00 90.69 72 PHE A N 1
ATOM 514 C CA . PHE A 1 72 ? 23.787 -7.192 -28.867 1.00 90.69 72 PHE A CA 1
ATOM 515 C C . PHE A 1 72 ? 25.158 -7.265 -28.199 1.00 90.69 72 PHE A C 1
ATOM 517 O O . PHE A 1 72 ? 25.249 -7.287 -26.972 1.00 90.69 72 PHE A O 1
ATOM 524 N N . THR A 1 73 ? 26.214 -7.132 -29.004 1.00 94.31 73 THR A N 1
ATOM 525 C CA . THR A 1 73 ? 27.556 -6.803 -28.510 1.00 94.31 73 THR A CA 1
ATOM 526 C C . THR A 1 73 ? 27.613 -5.313 -28.167 1.00 94.31 73 THR A C 1
ATOM 528 O O . THR A 1 73 ? 27.761 -4.456 -29.042 1.00 94.31 73 THR A O 1
ATOM 531 N N . LEU A 1 74 ? 27.474 -4.981 -26.891 1.00 96.31 74 LEU A N 1
ATOM 532 C CA . LEU A 1 74 ? 27.470 -3.616 -26.364 1.00 96.31 74 LEU A CA 1
ATOM 533 C C . LEU A 1 74 ? 28.811 -3.291 -25.698 1.00 96.31 74 LEU A C 1
ATOM 535 O O . LEU A 1 74 ? 29.699 -4.139 -25.619 1.00 96.31 74 LEU A O 1
ATOM 539 N N . ILE A 1 75 ? 28.970 -2.051 -25.237 1.00 97.62 75 ILE A N 1
ATOM 540 C CA . ILE A 1 75 ? 30.075 -1.671 -24.349 1.00 97.62 75 ILE A CA 1
ATOM 541 C C . ILE A 1 75 ? 29.556 -1.331 -22.950 1.00 97.62 75 ILE A C 1
ATOM 543 O O . ILE A 1 75 ? 28.502 -0.708 -22.823 1.00 97.62 75 ILE A O 1
ATOM 547 N N . ASP A 1 76 ? 30.286 -1.722 -21.909 1.00 97.19 76 ASP A N 1
ATOM 548 C CA . ASP A 1 76 ? 30.009 -1.296 -20.534 1.00 97.19 76 ASP A CA 1
ATOM 549 C C . ASP A 1 76 ? 30.582 0.105 -20.244 1.00 97.19 76 ASP A C 1
ATOM 551 O O . ASP A 1 76 ? 31.230 0.747 -21.081 1.00 97.19 76 ASP A O 1
ATOM 555 N N . THR A 1 77 ? 30.381 0.586 -19.020 1.00 96.69 77 THR A N 1
ATOM 556 C CA . THR A 1 77 ? 30.900 1.880 -18.557 1.00 96.69 77 THR A CA 1
ATOM 557 C C . THR A 1 77 ? 32.428 1.917 -18.477 1.00 96.69 77 THR A C 1
ATOM 559 O O . THR A 1 77 ? 33.008 2.994 -18.401 1.00 96.69 77 THR A O 1
ATOM 562 N N . ARG A 1 78 ? 33.126 0.782 -18.556 1.00 96.19 78 ARG A N 1
ATOM 563 C CA . ARG A 1 78 ? 34.596 0.689 -18.621 1.00 96.19 78 ARG A CA 1
ATOM 564 C C . ARG A 1 78 ? 35.112 0.569 -20.060 1.00 96.19 78 ARG A C 1
ATOM 566 O O . ARG A 1 78 ? 36.319 0.643 -20.274 1.00 96.19 78 ARG A O 1
ATOM 573 N N . GLY A 1 79 ? 34.218 0.438 -21.039 1.00 95.12 79 GLY A N 1
ATOM 574 C CA . GLY A 1 79 ? 34.540 0.241 -22.449 1.00 95.12 79 GLY A CA 1
ATOM 575 C C . GLY A 1 79 ? 34.814 -1.212 -22.837 1.00 95.12 79 GLY A C 1
ATOM 576 O O . GLY A 1 79 ? 35.248 -1.447 -23.965 1.00 95.12 79 GLY A O 1
ATOM 577 N N . ASN A 1 80 ? 34.572 -2.176 -21.944 1.00 96.75 80 ASN A N 1
ATOM 578 C CA . ASN A 1 80 ? 34.669 -3.595 -22.274 1.00 96.75 80 ASN A CA 1
ATOM 579 C C . ASN A 1 80 ? 33.474 -4.014 -23.125 1.00 96.75 80 ASN A C 1
ATOM 581 O O . ASN A 1 80 ? 32.368 -3.507 -22.945 1.00 96.75 80 ASN A O 1
ATOM 585 N N . GLU A 1 81 ? 33.687 -4.973 -24.021 1.00 96.50 81 GLU A N 1
ATOM 586 C CA . GLU A 1 81 ? 32.590 -5.600 -24.751 1.00 96.50 81 GLU A CA 1
ATOM 587 C C . GLU A 1 81 ? 31.762 -6.492 -23.820 1.00 96.50 81 GLU A C 1
ATOM 589 O O . GLU A 1 81 ? 32.310 -7.284 -23.051 1.00 96.50 81 GLU A O 1
ATOM 594 N N . VAL A 1 82 ? 30.439 -6.374 -23.915 1.00 95.69 82 VAL A N 1
ATOM 595 C CA . VAL A 1 82 ? 29.476 -7.173 -23.153 1.00 95.69 82 VAL A CA 1
ATOM 596 C C . VAL A 1 82 ? 28.399 -7.676 -24.103 1.00 95.69 82 VAL A C 1
ATOM 598 O O . VAL A 1 82 ? 27.830 -6.895 -24.864 1.00 95.69 82 VAL A O 1
ATOM 601 N N . GLN A 1 83 ? 28.113 -8.976 -24.054 1.00 94.44 83 GLN A N 1
ATOM 602 C CA . GLN A 1 83 ? 26.961 -9.557 -24.743 1.00 94.44 83 GLN A CA 1
ATOM 603 C C . GLN A 1 83 ? 25.711 -9.341 -23.898 1.00 94.44 83 GLN A C 1
ATOM 605 O O . GLN A 1 83 ? 25.707 -9.701 -22.724 1.00 94.44 83 GLN A O 1
ATOM 610 N N . LEU A 1 84 ? 24.643 -8.779 -24.461 1.00 93.25 84 LEU A N 1
ATOM 611 C CA . LEU A 1 84 ? 23.411 -8.529 -23.707 1.00 93.25 84 LEU A CA 1
ATOM 612 C C . LEU A 1 84 ? 22.814 -9.825 -23.121 1.00 93.25 84 LEU A C 1
ATOM 614 O O . LEU A 1 84 ? 22.265 -9.808 -22.019 1.00 93.25 84 LEU A O 1
ATOM 618 N N . ALA A 1 85 ? 22.970 -10.962 -23.802 1.00 91.88 85 ALA A N 1
ATOM 619 C CA . ALA A 1 85 ? 22.528 -12.267 -23.314 1.00 91.88 85 ALA A CA 1
ATOM 620 C C . ALA A 1 85 ? 23.294 -12.758 -22.077 1.00 91.88 85 ALA A C 1
ATOM 622 O O . ALA A 1 85 ? 22.831 -13.694 -21.417 1.00 91.88 85 ALA A O 1
ATOM 623 N N . SER A 1 86 ? 24.414 -12.128 -21.696 1.00 92.12 86 SER A N 1
ATOM 624 C CA . SER A 1 86 ? 25.098 -12.449 -20.435 1.00 92.12 86 SER A CA 1
ATOM 625 C C . SER A 1 86 ? 24.260 -12.112 -19.200 1.00 92.12 86 SER A C 1
ATOM 627 O O . SER A 1 86 ? 24.568 -12.602 -18.120 1.00 92.12 86 SER A O 1
ATOM 629 N N . PHE A 1 87 ? 23.214 -11.292 -19.351 1.00 90.06 87 PHE A N 1
ATOM 630 C CA . PHE A 1 87 ? 22.254 -10.969 -18.292 1.00 90.06 87 PHE A CA 1
ATOM 631 C C . PHE A 1 87 ? 21.030 -11.903 -18.269 1.00 90.06 87 PHE A C 1
ATOM 633 O O . PHE A 1 87 ? 20.098 -11.679 -17.500 1.00 90.06 87 PHE A O 1
ATOM 640 N N . SER A 1 88 ? 21.005 -12.950 -19.104 1.00 86.94 88 SER A N 1
ATOM 641 C CA . SER A 1 88 ? 19.961 -13.982 -19.052 1.00 86.94 88 SER A CA 1
ATOM 642 C C . SER A 1 88 ? 19.908 -14.691 -17.689 1.00 86.94 88 SER A C 1
ATOM 644 O O . SER A 1 88 ? 20.837 -14.631 -16.884 1.00 86.94 88 SER A O 1
ATOM 646 N N . GLY A 1 89 ? 18.781 -15.344 -17.398 1.00 86.31 89 GLY A N 1
ATOM 647 C CA . GLY A 1 89 ? 18.464 -15.900 -16.078 1.00 86.31 89 GLY A CA 1
ATOM 648 C C . GLY A 1 89 ? 17.708 -14.933 -15.159 1.00 86.31 89 GLY A C 1
ATOM 649 O O . GLY A 1 89 ? 17.119 -15.366 -14.166 1.00 86.31 89 GLY A O 1
ATOM 650 N N . GLN A 1 90 ? 17.639 -13.645 -15.511 1.00 89.81 90 GLN A N 1
ATOM 651 C CA . GLN A 1 90 ? 16.794 -12.646 -14.859 1.00 89.81 90 GLN A CA 1
ATOM 652 C C . GLN A 1 90 ? 15.983 -11.849 -15.892 1.00 89.81 90 GLN A C 1
ATOM 654 O O . GLN A 1 90 ? 16.459 -11.641 -17.005 1.00 89.81 90 GLN A O 1
ATOM 659 N N . PRO A 1 91 ? 14.765 -11.393 -15.548 1.00 95.12 91 PRO A N 1
ATOM 660 C CA . PRO A 1 91 ? 14.000 -10.502 -16.409 1.00 95.12 91 PRO A CA 1
ATOM 661 C C . PRO A 1 91 ? 14.705 -9.151 -16.566 1.00 95.12 91 PRO A C 1
ATOM 663 O O . PRO A 1 91 ? 15.166 -8.569 -15.578 1.00 95.12 91 PRO A O 1
ATOM 666 N N . LEU A 1 92 ? 14.736 -8.636 -17.795 1.00 96.94 92 LEU A N 1
ATOM 667 C CA . LEU A 1 92 ? 15.347 -7.354 -18.142 1.00 96.94 92 LEU A CA 1
ATOM 668 C C . LEU A 1 92 ? 14.264 -6.359 -18.558 1.00 96.94 92 LEU A C 1
ATOM 670 O O . LEU A 1 92 ? 13.526 -6.603 -19.512 1.00 96.94 92 LEU A O 1
ATOM 674 N N . LEU A 1 93 ? 14.206 -5.211 -17.892 1.00 97.25 93 LEU A N 1
ATOM 675 C CA . LEU A 1 93 ? 13.494 -4.033 -18.370 1.00 97.25 93 LEU A CA 1
ATOM 676 C C . LEU A 1 93 ? 14.504 -3.097 -19.033 1.00 97.25 93 LEU A C 1
ATOM 678 O O . LEU A 1 93 ? 15.251 -2.382 -18.367 1.00 97.25 93 LEU A O 1
ATOM 682 N N . ILE A 1 94 ? 14.535 -3.133 -20.359 1.00 96.75 94 ILE A N 1
ATOM 683 C CA . ILE A 1 94 ? 15.525 -2.446 -21.179 1.00 96.75 94 ILE A CA 1
ATOM 684 C C . ILE A 1 94 ? 14.972 -1.095 -21.628 1.00 96.75 94 ILE A C 1
ATOM 686 O O . ILE A 1 94 ? 14.022 -1.050 -22.407 1.00 96.75 94 ILE A O 1
ATOM 690 N N . GLU A 1 95 ? 15.582 0.001 -21.186 1.00 95.25 95 GLU A N 1
ATOM 691 C CA . GLU A 1 95 ? 15.312 1.356 -21.663 1.00 95.25 95 GLU A CA 1
ATOM 692 C C . GLU A 1 95 ? 16.227 1.716 -22.835 1.00 95.25 95 GLU A C 1
ATOM 694 O O . GLU A 1 95 ? 17.451 1.591 -22.766 1.00 95.25 95 GLU A O 1
ATOM 699 N N . TYR A 1 96 ? 15.635 2.220 -23.912 1.00 94.50 96 TYR A N 1
ATOM 700 C CA . TYR A 1 96 ? 16.365 2.763 -25.050 1.00 94.50 96 TYR A CA 1
ATOM 701 C C . TYR A 1 96 ? 16.566 4.259 -24.846 1.00 94.50 96 TYR A C 1
ATOM 703 O O . TYR A 1 96 ? 15.605 5.033 -24.781 1.00 94.50 96 TYR A O 1
ATOM 711 N N . VAL A 1 97 ? 17.830 4.670 -24.770 1.00 95.25 97 VAL A N 1
ATOM 712 C CA . VAL A 1 97 ? 18.216 6.013 -24.341 1.00 95.25 97 VAL A CA 1
ATOM 713 C C . VAL A 1 97 ? 18.932 6.770 -25.455 1.00 95.25 97 VAL A C 1
ATOM 715 O O . VAL A 1 97 ? 19.883 6.295 -26.083 1.00 95.25 97 VAL A O 1
ATOM 718 N N . GLY A 1 98 ? 18.503 8.015 -25.649 1.00 95.50 98 GLY A N 1
ATOM 719 C CA . GLY A 1 98 ? 19.283 9.042 -26.326 1.00 95.50 98 GLY A CA 1
ATOM 720 C C . GLY A 1 98 ? 19.510 10.189 -25.356 1.00 95.50 98 GLY A C 1
ATOM 721 O O . GLY A 1 98 ? 18.543 10.803 -24.910 1.00 95.50 98 GLY A O 1
ATOM 722 N N . MET A 1 99 ? 20.767 10.514 -25.049 1.00 96.75 99 MET A N 1
ATOM 723 C CA . MET A 1 99 ? 21.081 11.542 -24.049 1.00 96.75 99 MET A CA 1
ATOM 724 C C . MET A 1 99 ? 20.416 12.909 -24.316 1.00 96.75 99 MET A C 1
ATOM 726 O O . MET A 1 99 ? 19.930 13.517 -23.363 1.00 96.75 99 MET A O 1
ATOM 730 N N . PRO A 1 100 ? 20.305 13.415 -25.564 1.00 95.56 100 PRO A N 1
ATOM 731 C CA . PRO A 1 100 ? 19.640 14.694 -25.817 1.00 95.56 100 PRO A CA 1
ATOM 732 C C . PRO A 1 100 ? 18.107 14.583 -25.927 1.00 95.56 100 PRO A C 1
ATOM 734 O O . PRO A 1 100 ? 17.451 15.557 -26.296 1.00 95.56 100 PRO A O 1
ATOM 737 N N . CYS A 1 101 ? 17.507 13.421 -25.649 1.00 93.31 101 CYS A N 1
ATOM 738 C CA . CYS A 1 101 ? 16.061 13.233 -25.704 1.00 93.31 101 CYS A CA 1
ATOM 739 C C . CYS A 1 101 ? 15.391 13.674 -24.387 1.00 93.31 101 CYS A C 1
ATOM 741 O O . CYS A 1 101 ? 15.654 13.064 -23.350 1.00 93.31 101 CYS A O 1
ATOM 743 N N . PRO A 1 102 ? 14.462 14.655 -24.398 1.00 93.50 102 PRO A N 1
ATOM 744 C CA . PRO A 1 102 ? 13.728 15.059 -23.195 1.00 93.50 102 PRO A CA 1
ATOM 745 C C . PRO A 1 102 ? 12.969 13.909 -22.519 1.00 93.50 102 PRO A C 1
ATOM 747 O O . PRO A 1 102 ? 12.848 13.890 -21.297 1.00 93.50 102 PRO A O 1
ATOM 750 N N . GLY A 1 103 ? 12.467 12.947 -23.298 1.00 91.75 103 GLY A N 1
ATOM 751 C CA . GLY A 1 103 ? 11.757 11.789 -22.761 1.00 91.75 103 GLY A CA 1
ATOM 752 C C . GLY A 1 103 ? 12.688 10.837 -22.006 1.00 91.75 103 GLY A C 1
ATOM 753 O O . GLY A 1 103 ? 12.396 10.519 -20.860 1.00 91.75 103 GLY A O 1
ATOM 754 N N . SER A 1 104 ? 13.847 10.481 -22.580 1.00 94.62 104 SER A N 1
ATOM 755 C CA . SER A 1 104 ? 14.877 9.697 -21.872 1.00 94.62 104 SER A CA 1
ATOM 756 C C . SER A 1 104 ? 15.361 10.412 -20.607 1.00 94.62 104 SER A C 1
ATOM 758 O O . SER A 1 104 ? 15.524 9.799 -19.563 1.00 94.62 104 SER A O 1
ATOM 760 N N . GLN A 1 105 ? 15.525 11.737 -20.669 1.00 96.25 105 GLN A N 1
ATOM 761 C CA . GLN A 1 105 ? 15.873 12.556 -19.503 1.00 96.25 105 GLN A CA 1
ATOM 762 C C . GLN A 1 105 ? 14.799 12.493 -18.406 1.00 96.25 105 GLN A C 1
ATOM 764 O O . GLN A 1 105 ? 15.127 12.418 -17.226 1.00 96.25 105 GLN A O 1
ATOM 769 N N . GLY A 1 106 ? 13.516 12.526 -18.778 1.00 93.81 106 GLY A N 1
ATOM 770 C CA . GLY A 1 106 ? 12.402 12.406 -17.834 1.00 93.81 106 GLY A CA 1
ATOM 771 C C . GLY A 1 106 ? 12.328 11.021 -17.193 1.00 93.81 106 GLY A C 1
ATOM 772 O O . GLY A 1 106 ? 12.273 10.922 -15.968 1.00 93.81 106 GLY A O 1
ATOM 773 N N . LEU A 1 107 ? 12.397 9.966 -18.010 1.00 93.12 107 LEU A N 1
ATOM 774 C CA . LEU A 1 107 ? 12.336 8.571 -17.565 1.00 93.12 107 LEU A CA 1
ATOM 775 C C . LEU A 1 107 ? 13.509 8.201 -16.650 1.00 93.12 107 LEU A C 1
ATOM 777 O O . LEU A 1 107 ? 13.277 7.593 -15.609 1.00 93.12 107 LEU A O 1
ATOM 781 N N . ALA A 1 108 ? 14.722 8.670 -16.948 1.00 94.88 108 ALA A N 1
ATOM 782 C CA . ALA A 1 108 ? 15.893 8.456 -16.096 1.00 94.88 108 ALA A CA 1
ATOM 783 C C . ALA A 1 108 ? 15.831 9.192 -14.739 1.00 94.88 108 ALA A C 1
ATOM 785 O O . ALA A 1 108 ? 16.604 8.881 -13.834 1.00 94.88 108 ALA A O 1
ATOM 786 N N . GLY A 1 109 ? 14.905 10.148 -14.572 1.00 94.81 109 GLY A N 1
ATOM 787 C CA . GLY A 1 109 ? 14.690 10.873 -13.314 1.00 94.81 109 GLY A CA 1
ATOM 788 C C . GLY A 1 109 ? 15.117 12.337 -13.314 1.00 94.81 109 GLY A C 1
ATOM 789 O O . GLY A 1 109 ? 15.174 12.962 -12.256 1.00 94.81 109 GLY A O 1
ATOM 790 N N . GLY A 1 110 ? 15.357 12.933 -14.482 1.00 95.56 110 GLY A N 1
ATOM 791 C CA . GLY A 1 110 ? 15.816 14.318 -14.594 1.00 95.56 110 GLY A CA 1
ATOM 792 C C . GLY A 1 110 ? 14.840 15.356 -14.034 1.00 95.56 110 GLY A C 1
ATOM 793 O O . GLY A 1 110 ? 15.258 16.458 -13.691 1.00 95.56 110 GLY A O 1
ATOM 794 N N . SER A 1 111 ? 13.553 15.028 -13.887 1.00 92.56 111 SER A N 1
ATOM 795 C CA . SER A 1 111 ? 12.577 15.890 -13.201 1.00 92.56 111 SER A CA 1
ATOM 796 C C . SER A 1 111 ? 12.834 16.023 -11.693 1.00 92.56 111 SER A C 1
ATOM 798 O O . SER A 1 111 ? 12.359 16.980 -11.083 1.00 92.56 111 SER A O 1
ATOM 800 N N . LEU A 1 112 ? 13.598 15.097 -11.107 1.00 92.62 112 LEU A N 1
ATOM 801 C CA . LEU A 1 112 ? 13.922 15.041 -9.681 1.00 92.62 112 LEU A CA 1
ATOM 802 C C . LEU A 1 112 ? 15.361 15.485 -9.376 1.00 92.62 112 LEU A C 1
ATOM 804 O O . LEU A 1 112 ? 15.606 16.033 -8.308 1.00 92.62 112 LEU A O 1
ATOM 808 N N . CYS A 1 113 ? 16.314 15.266 -10.290 1.00 94.75 113 CYS A N 1
ATOM 809 C CA . CYS A 1 113 ? 17.735 15.596 -10.078 1.00 94.75 113 CYS A CA 1
ATOM 810 C C . CYS A 1 113 ? 18.327 16.583 -11.102 1.00 94.75 113 CYS A C 1
ATOM 812 O O . CYS A 1 113 ? 19.521 16.875 -11.064 1.00 94.75 113 CYS A O 1
ATOM 814 N N . GLY A 1 114 ? 17.511 17.104 -12.023 1.00 95.75 114 GLY A N 1
ATOM 815 C CA . GLY A 1 114 ? 17.963 17.887 -13.174 1.00 95.75 11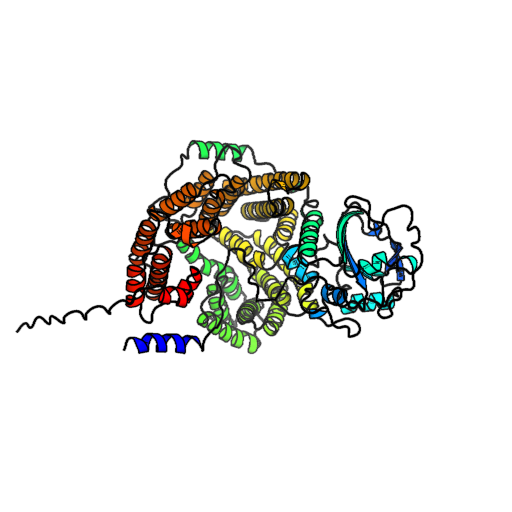4 GLY A CA 1
ATOM 816 C C . GLY A 1 114 ? 18.389 17.001 -14.349 1.00 95.75 114 GLY A C 1
ATOM 817 O O . GLY A 1 114 ? 18.819 15.861 -14.172 1.00 95.75 114 GLY A O 1
ATOM 818 N N . GLY A 1 115 ? 18.257 17.508 -15.576 1.00 96.31 115 GLY A N 1
ATOM 819 C CA . GLY A 1 115 ? 18.649 16.756 -16.767 1.00 96.31 115 GLY A CA 1
ATOM 820 C C . GLY A 1 115 ? 20.162 16.746 -17.004 1.00 96.31 115 GLY A C 1
ATOM 821 O O . GLY A 1 115 ? 20.868 17.728 -16.756 1.00 96.31 115 GLY A O 1
ATOM 822 N N . PHE A 1 116 ? 20.656 15.625 -17.521 1.00 97.69 116 PHE A N 1
ATOM 823 C CA . PHE A 1 116 ? 22.055 15.425 -17.875 1.00 97.69 116 PHE A CA 1
ATOM 824 C C . PHE A 1 116 ? 22.495 16.410 -18.966 1.00 97.69 116 PHE A C 1
ATOM 826 O O . PHE A 1 116 ? 21.782 16.639 -19.946 1.00 97.69 116 PHE A O 1
ATOM 833 N N . GLY A 1 117 ? 23.675 17.013 -18.794 1.00 94.81 117 GLY A N 1
ATOM 834 C CA . GLY A 1 117 ? 24.225 17.992 -19.738 1.00 94.81 117 GLY A CA 1
ATOM 835 C C . GLY A 1 117 ? 23.393 19.275 -19.884 1.00 94.81 117 GLY A C 1
ATOM 836 O O . GLY A 1 117 ? 23.472 19.929 -20.922 1.00 94.81 117 GLY A O 1
ATOM 837 N N . GLY A 1 118 ? 22.571 19.625 -18.884 1.00 93.00 118 GLY A N 1
ATOM 838 C CA . GLY A 1 118 ? 21.716 20.820 -18.901 1.00 93.00 118 GLY A CA 1
ATOM 839 C C . GLY A 1 118 ? 20.444 20.681 -19.745 1.00 93.00 118 GLY A C 1
ATOM 840 O O . GLY A 1 118 ? 19.737 21.667 -19.967 1.00 93.00 118 GLY A O 1
ATOM 841 N N . MET A 1 119 ? 20.139 19.470 -20.220 1.00 95.06 119 MET A N 1
ATOM 842 C CA . MET A 1 119 ? 18.914 19.194 -20.964 1.00 95.06 119 MET A CA 1
ATOM 843 C C . MET A 1 119 ? 17.681 19.390 -20.085 1.00 95.06 119 MET A C 1
ATOM 845 O O . MET A 1 119 ? 17.680 19.052 -18.907 1.00 95.06 119 MET A O 1
ATOM 849 N N . GLN A 1 120 ? 16.603 19.904 -20.674 1.00 94.81 120 GLN A N 1
ATOM 850 C CA . GLN A 1 120 ? 15.313 19.972 -19.995 1.00 94.81 120 GLN A CA 1
ATOM 851 C C . GLN A 1 120 ? 14.578 18.634 -20.166 1.00 94.81 120 GLN A C 1
ATOM 853 O O . GLN A 1 120 ? 14.314 18.242 -21.309 1.00 94.81 120 GLN A O 1
ATOM 858 N N . PRO A 1 121 ? 14.252 17.925 -19.069 1.00 94.25 121 PRO A N 1
ATOM 859 C CA . PRO A 1 121 ? 13.415 16.733 -19.123 1.00 94.25 121 PRO A CA 1
ATOM 860 C C . PRO A 1 121 ? 12.029 17.060 -19.679 1.00 94.25 121 PRO A C 1
ATOM 862 O O . PRO A 1 121 ? 11.549 18.190 -19.557 1.00 94.25 121 PRO A O 1
ATOM 865 N N . GLN A 1 122 ? 11.359 16.069 -20.267 1.00 91.12 122 GLN A N 1
ATOM 866 C CA . GLN A 1 122 ? 9.981 16.236 -20.718 1.00 91.12 122 GLN A CA 1
ATOM 867 C C . GLN A 1 122 ? 9.094 16.628 -19.518 1.00 91.12 122 GLN A C 1
ATOM 869 O O . GLN A 1 122 ? 9.026 15.877 -18.541 1.00 91.12 122 GLN A O 1
ATOM 874 N N . PRO A 1 123 ? 8.394 17.778 -19.569 1.00 88.00 123 PRO A N 1
ATOM 875 C CA . PRO A 1 123 ? 7.549 18.212 -18.465 1.00 88.00 123 PRO A CA 1
ATOM 876 C C . PRO A 1 123 ? 6.476 17.175 -18.131 1.00 88.00 123 PRO A C 1
ATOM 878 O O . PRO A 1 123 ? 5.868 16.602 -19.035 1.00 88.00 123 PRO A O 1
ATOM 881 N N . ARG A 1 124 ? 6.219 16.980 -16.831 1.00 85.19 124 ARG A N 1
ATOM 882 C CA . ARG A 1 124 ? 5.203 16.056 -16.283 1.00 85.19 124 ARG A CA 1
ATOM 883 C C . ARG A 1 124 ? 5.420 14.571 -16.596 1.00 85.19 124 ARG A C 1
ATOM 885 O O . ARG A 1 124 ? 4.595 13.759 -16.190 1.00 85.19 124 ARG A O 1
ATOM 892 N N . LEU A 1 125 ? 6.512 14.197 -17.263 1.00 86.94 125 LEU A N 1
ATOM 893 C CA . LEU A 1 125 ? 6.877 12.796 -17.419 1.00 86.94 125 LEU A CA 1
ATOM 894 C C . LEU A 1 125 ? 7.504 12.293 -16.114 1.00 86.94 125 LEU A C 1
ATOM 896 O O . LEU A 1 125 ? 8.514 12.828 -15.650 1.00 86.94 125 LEU A O 1
ATOM 900 N N . ALA A 1 126 ? 6.874 11.291 -15.507 1.00 89.06 126 ALA A N 1
ATOM 901 C CA . ALA A 1 126 ? 7.397 10.634 -14.319 1.00 89.06 126 ALA A CA 1
ATOM 902 C C . ALA A 1 126 ? 8.607 9.752 -14.669 1.00 89.06 126 ALA A C 1
ATOM 904 O O . ALA A 1 126 ? 8.686 9.204 -15.769 1.00 89.06 126 ALA A O 1
ATOM 905 N N . SER A 1 127 ? 9.527 9.597 -13.716 1.00 92.31 127 SER A N 1
ATOM 906 C CA . SER A 1 127 ? 10.661 8.681 -13.853 1.00 92.31 127 SER A CA 1
ATOM 907 C C . SER A 1 127 ? 10.206 7.224 -13.896 1.00 92.31 127 SER A C 1
ATOM 909 O O . SER A 1 127 ? 9.153 6.881 -13.347 1.00 92.31 127 SER A O 1
ATOM 911 N N . ILE A 1 128 ? 11.027 6.346 -14.472 1.00 91.69 128 ILE A N 1
ATOM 912 C CA . ILE A 1 128 ? 10.777 4.903 -14.448 1.00 91.69 128 ILE A CA 1
ATOM 913 C C . ILE A 1 128 ? 10.664 4.382 -13.013 1.00 91.69 128 ILE A C 1
ATOM 915 O O . ILE A 1 128 ? 9.785 3.574 -12.732 1.00 91.69 128 ILE A O 1
ATOM 919 N N . ASP A 1 129 ? 11.443 4.934 -12.077 1.00 92.50 129 ASP A N 1
ATOM 920 C CA . ASP A 1 129 ? 11.335 4.653 -10.646 1.00 92.50 129 ASP A CA 1
ATOM 921 C C . ASP A 1 129 ? 9.920 4.901 -10.103 1.00 92.50 129 ASP A C 1
ATOM 923 O O . ASP A 1 129 ? 9.331 4.066 -9.411 1.00 92.50 129 ASP A O 1
ATOM 927 N N . THR A 1 130 ? 9.354 6.061 -10.438 1.00 90.25 130 THR A N 1
ATOM 928 C CA . THR A 1 130 ? 8.003 6.447 -10.018 1.00 90.25 130 THR A CA 1
ATOM 929 C C . THR A 1 130 ? 6.961 5.529 -10.651 1.00 90.25 130 THR A C 1
ATOM 931 O O . THR A 1 130 ? 6.030 5.078 -9.978 1.00 90.25 130 THR A O 1
ATOM 934 N N . LEU A 1 131 ? 7.116 5.230 -11.943 1.00 90.75 131 LEU A N 1
ATOM 935 C CA . LEU A 1 131 ? 6.188 4.388 -12.693 1.00 90.75 131 LEU A CA 1
ATOM 936 C C . LEU A 1 131 ? 6.218 2.931 -12.197 1.00 90.75 131 LEU A C 1
ATOM 938 O O . LEU A 1 131 ? 5.153 2.336 -12.020 1.00 90.75 131 LEU A O 1
ATOM 942 N N . LEU A 1 132 ? 7.395 2.378 -11.889 1.00 91.31 132 LEU A N 1
ATOM 943 C CA . LEU A 1 132 ? 7.569 1.042 -11.303 1.00 91.31 132 LEU A CA 1
ATOM 944 C C . LEU A 1 132 ? 6.864 0.925 -9.951 1.00 91.31 132 LEU A C 1
ATOM 946 O O . LEU A 1 132 ? 6.042 0.024 -9.776 1.00 91.31 132 LEU A O 1
ATOM 950 N N . ARG A 1 133 ? 7.084 1.870 -9.025 1.00 89.25 133 ARG A N 1
ATOM 951 C CA . ARG A 1 133 ? 6.392 1.854 -7.722 1.00 89.25 133 ARG A CA 1
ATOM 952 C C . ARG A 1 133 ? 4.882 1.999 -7.878 1.00 89.25 133 ARG A C 1
ATOM 954 O O . ARG A 1 133 ? 4.109 1.321 -7.199 1.00 89.25 133 ARG A O 1
ATOM 961 N N . ARG A 1 134 ? 4.441 2.882 -8.779 1.00 85.56 134 ARG A N 1
ATOM 962 C CA . ARG A 1 134 ? 3.020 3.207 -8.950 1.00 85.56 134 ARG A CA 1
ATOM 963 C C . ARG A 1 134 ? 2.243 2.085 -9.629 1.00 85.56 134 ARG A C 1
ATOM 965 O O . ARG A 1 134 ? 1.203 1.681 -9.097 1.00 85.56 134 ARG A O 1
ATOM 972 N N . TYR A 1 135 ? 2.733 1.615 -10.772 1.00 85.81 135 TYR A N 1
ATOM 973 C CA . TYR A 1 135 ? 2.013 0.731 -11.691 1.00 85.81 135 TYR A CA 1
ATOM 974 C C . TYR A 1 135 ? 2.549 -0.695 -11.691 1.00 85.81 135 TYR A C 1
ATOM 976 O O . TYR A 1 135 ? 1.749 -1.627 -11.636 1.00 85.81 135 TYR A O 1
ATOM 984 N N . GLY A 1 136 ? 3.873 -0.862 -11.689 1.00 87.12 136 GLY A N 1
ATOM 985 C CA . GLY A 1 136 ? 4.497 -2.179 -11.547 1.00 87.12 136 GLY A CA 1
ATOM 986 C C . GLY A 1 136 ? 4.320 -2.759 -10.145 1.00 87.12 136 GLY A C 1
ATOM 987 O O . GLY A 1 136 ? 4.295 -3.970 -9.981 1.00 87.12 136 GLY A O 1
ATOM 988 N N . LYS A 1 137 ? 4.141 -1.904 -9.129 1.00 87.12 137 LYS A N 1
ATOM 989 C CA . LYS A 1 137 ? 4.234 -2.275 -7.710 1.00 87.12 137 LYS A CA 1
ATOM 990 C C . LYS A 1 137 ? 5.553 -3.000 -7.399 1.00 87.12 137 LYS A C 1
ATOM 992 O O . LYS A 1 137 ? 5.562 -3.977 -6.660 1.00 87.12 137 LYS A O 1
ATOM 997 N N . ILE A 1 138 ? 6.640 -2.510 -7.990 1.00 89.44 138 ILE A N 1
ATOM 998 C CA . ILE A 1 138 ? 8.004 -3.024 -7.834 1.00 89.44 138 ILE A CA 1
ATOM 999 C C . ILE A 1 138 ? 8.855 -1.885 -7.283 1.00 89.44 138 ILE A C 1
ATOM 1001 O O . ILE A 1 138 ? 8.746 -0.747 -7.751 1.00 89.44 138 ILE A O 1
ATOM 1005 N N . GLU A 1 139 ? 9.686 -2.176 -6.289 1.00 90.56 139 GLU A N 1
ATOM 1006 C CA . GLU A 1 139 ? 10.717 -1.236 -5.860 1.00 90.56 139 GLU A CA 1
ATOM 1007 C C . GLU A 1 139 ? 11.821 -1.189 -6.939 1.00 90.56 139 GLU A C 1
ATOM 1009 O O . GLU A 1 139 ? 12.337 -2.239 -7.305 1.00 90.56 139 GLU A O 1
ATOM 1014 N N . PRO A 1 140 ? 12.229 -0.021 -7.469 1.00 91.06 140 PRO A N 1
ATOM 1015 C CA . PRO A 1 140 ? 13.203 0.056 -8.570 1.00 91.06 140 PRO A CA 1
ATOM 1016 C C . PRO A 1 140 ? 14.558 -0.602 -8.278 1.00 91.06 140 PRO A C 1
ATOM 1018 O O . PRO A 1 140 ? 15.266 -1.008 -9.192 1.00 91.06 140 PRO A O 1
ATOM 1021 N N . THR A 1 141 ? 14.911 -0.719 -6.997 1.00 90.69 141 THR A N 1
ATOM 1022 C CA . THR A 1 141 ? 16.145 -1.365 -6.518 1.00 90.69 141 THR A CA 1
ATOM 1023 C C . THR A 1 141 ? 15.962 -2.858 -6.210 1.00 90.69 141 THR A C 1
ATOM 1025 O O . THR A 1 141 ? 16.741 -3.432 -5.450 1.00 90.69 141 THR A O 1
ATOM 1028 N N . ASP A 1 142 ? 14.891 -3.477 -6.708 1.00 88.31 142 ASP A N 1
ATOM 1029 C CA . ASP A 1 142 ? 14.628 -4.906 -6.564 1.00 88.31 142 ASP A CA 1
ATOM 1030 C C . ASP A 1 142 ? 15.445 -5.729 -7.567 1.00 88.31 142 ASP A C 1
ATOM 1032 O O . ASP A 1 142 ? 15.235 -5.673 -8.776 1.00 88.31 142 ASP A O 1
ATOM 1036 N N . GLU A 1 143 ? 16.338 -6.559 -7.038 1.00 87.19 143 GLU A N 1
ATOM 1037 C CA . GLU A 1 143 ? 17.285 -7.401 -7.780 1.00 87.19 143 GLU A CA 1
ATOM 1038 C C . GLU A 1 143 ? 16.630 -8.471 -8.669 1.00 87.19 143 GLU A C 1
ATOM 1040 O O . GLU A 1 143 ? 17.311 -9.124 -9.459 1.00 87.19 143 GLU A O 1
ATOM 1045 N N . ARG A 1 144 ? 15.314 -8.686 -8.558 1.00 88.81 144 ARG A N 1
ATOM 1046 C CA . ARG A 1 144 ? 14.575 -9.607 -9.440 1.00 88.81 144 ARG A CA 1
ATOM 1047 C C . ARG A 1 144 ? 14.254 -9.023 -10.806 1.00 88.81 144 ARG A C 1
ATOM 1049 O O . ARG A 1 144 ? 13.799 -9.777 -11.663 1.00 88.81 144 ARG A O 1
ATOM 1056 N N . LEU A 1 145 ? 14.431 -7.719 -10.990 1.00 93.19 145 LEU A N 1
ATOM 1057 C CA . LEU A 1 145 ? 14.262 -7.042 -12.265 1.00 93.19 145 LEU A CA 1
ATOM 1058 C C . LEU A 1 145 ? 15.517 -6.218 -12.549 1.00 93.19 145 LEU A C 1
ATOM 1060 O O . LEU A 1 145 ? 15.850 -5.292 -11.809 1.00 93.19 145 LEU A O 1
ATOM 1064 N N . GLN A 1 146 ? 16.193 -6.546 -13.644 1.00 95.94 146 GLN A N 1
ATOM 1065 C CA . GLN A 1 146 ? 17.345 -5.792 -14.120 1.00 95.94 146 GLN A CA 1
ATOM 1066 C C . GLN A 1 146 ? 16.857 -4.602 -14.946 1.00 95.94 146 GLN A C 1
ATOM 1068 O O . GLN A 1 146 ? 16.174 -4.779 -15.956 1.00 95.94 146 GLN A O 1
ATOM 1073 N N . LEU A 1 147 ? 17.187 -3.384 -14.525 1.00 96.62 147 LEU A N 1
ATOM 1074 C CA . LEU A 1 147 ? 16.896 -2.156 -15.258 1.00 96.62 147 LEU A CA 1
ATOM 1075 C C . LEU A 1 147 ? 18.096 -1.823 -16.142 1.00 96.62 147 LEU A C 1
ATOM 1077 O O . LEU A 1 147 ? 19.127 -1.373 -15.651 1.00 96.62 147 LEU A O 1
ATOM 1081 N N . VAL A 1 148 ? 17.974 -2.042 -17.449 1.00 97.62 148 VAL A N 1
ATOM 1082 C CA . VAL A 1 148 ? 19.093 -1.896 -18.390 1.00 97.62 148 VAL A CA 1
ATOM 1083 C C . VAL A 1 148 ? 18.886 -0.657 -19.252 1.00 97.62 148 VAL A C 1
ATOM 1085 O O . VAL A 1 148 ? 18.055 -0.652 -20.151 1.00 97.62 148 VAL A O 1
ATOM 1088 N N . SER A 1 149 ? 19.660 0.397 -19.023 1.00 97.38 149 SER A N 1
ATOM 1089 C CA . SER A 1 149 ? 19.703 1.573 -19.897 1.00 97.38 149 SER A CA 1
ATOM 1090 C C . SER A 1 149 ? 20.699 1.351 -21.033 1.00 97.38 149 SER A C 1
ATOM 1092 O O . SER A 1 149 ? 21.909 1.401 -20.815 1.00 97.38 149 SER A O 1
ATOM 1094 N N . ILE A 1 150 ? 20.211 1.148 -22.258 1.00 97.50 150 ILE A N 1
ATOM 1095 C CA . ILE A 1 150 ? 21.063 1.084 -23.450 1.00 97.50 150 ILE A CA 1
ATOM 1096 C C . ILE A 1 150 ? 21.084 2.454 -24.121 1.00 97.50 150 ILE A C 1
ATOM 1098 O O . ILE A 1 150 ? 20.107 2.899 -24.729 1.00 97.50 150 ILE A O 1
ATOM 1102 N N . ILE A 1 151 ? 22.228 3.122 -24.038 1.00 97.81 151 ILE A N 1
ATOM 1103 C CA . ILE A 1 151 ? 22.455 4.422 -24.656 1.00 97.81 151 ILE A CA 1
ATOM 1104 C C . ILE A 1 151 ? 22.917 4.207 -26.093 1.00 97.81 151 ILE A C 1
ATOM 1106 O O . ILE A 1 151 ? 24.004 3.697 -26.336 1.00 97.81 151 ILE A O 1
ATOM 1110 N N . PHE A 1 152 ? 22.118 4.622 -27.071 1.00 95.69 152 PHE A N 1
ATOM 1111 C CA . PHE A 1 152 ? 22.500 4.535 -28.489 1.00 95.69 152 PHE A CA 1
ATOM 1112 C C . PHE A 1 152 ? 23.101 5.837 -29.027 1.00 95.69 152 PHE A C 1
ATOM 1114 O O . PHE A 1 152 ? 23.827 5.828 -30.026 1.00 95.69 152 PHE A O 1
ATOM 1121 N N . TYR A 1 153 ? 22.795 6.961 -28.374 1.00 95.31 153 TYR A N 1
ATOM 1122 C CA . TYR A 1 153 ? 23.188 8.296 -28.816 1.00 95.31 153 TYR A CA 1
ATOM 1123 C C . TYR A 1 153 ? 23.687 9.133 -27.641 1.00 95.31 153 TYR A C 1
ATOM 1125 O O . TYR A 1 153 ? 22.931 9.409 -26.706 1.00 95.31 153 TYR A O 1
ATOM 1133 N N . ASP A 1 154 ? 24.942 9.571 -27.723 1.00 96.12 154 ASP A N 1
ATOM 1134 C CA . ASP A 1 154 ? 25.519 10.551 -26.807 1.00 96.12 154 ASP A CA 1
ATOM 1135 C C . ASP A 1 154 ? 24.929 11.961 -27.027 1.00 96.12 154 ASP A C 1
ATOM 1137 O O . ASP A 1 154 ? 24.103 12.199 -27.915 1.00 96.12 154 ASP A O 1
ATOM 1141 N N . MET A 1 155 ? 25.392 12.942 -26.248 1.00 95.31 155 MET A N 1
ATOM 1142 C CA . MET A 1 155 ? 24.970 14.348 -26.374 1.00 95.31 155 MET A CA 1
ATOM 1143 C C . MET A 1 155 ? 25.258 14.977 -27.750 1.00 95.31 155 MET A C 1
ATOM 1145 O O . MET A 1 155 ? 24.678 16.007 -28.090 1.00 95.31 155 MET A O 1
ATOM 1149 N N . LYS A 1 156 ? 26.143 14.375 -28.551 1.00 94.38 156 LYS A N 1
ATOM 1150 C CA . LYS A 1 156 ? 26.506 14.804 -29.910 1.00 94.38 156 LYS A CA 1
ATOM 1151 C C . LYS A 1 156 ? 25.847 13.936 -30.988 1.00 94.38 156 LYS A C 1
ATOM 1153 O O . LYS A 1 156 ? 26.209 14.069 -32.159 1.00 94.38 156 LYS A O 1
ATOM 1158 N N . MET A 1 157 ? 24.888 13.080 -30.623 1.00 92.62 157 MET A N 1
ATOM 1159 C CA . MET A 1 157 ? 24.217 12.124 -31.510 1.00 92.62 157 MET A CA 1
ATOM 1160 C C . MET A 1 157 ? 25.160 11.087 -32.150 1.00 92.62 157 MET A C 1
ATOM 1162 O O . MET A 1 157 ? 24.887 10.581 -33.239 1.00 92.62 157 MET A O 1
ATOM 1166 N N . LYS A 1 158 ? 26.268 10.760 -31.483 1.00 94.44 158 LYS A N 1
ATOM 1167 C CA . LYS A 1 158 ? 27.258 9.742 -31.871 1.00 94.44 158 LYS A CA 1
ATOM 1168 C C . LYS A 1 158 ? 27.154 8.508 -30.964 1.00 94.44 158 LYS A C 1
ATOM 1170 O O . LYS A 1 158 ? 26.441 8.574 -29.962 1.00 94.44 158 LYS A O 1
ATOM 1175 N N . PRO A 1 159 ? 27.804 7.378 -31.311 1.00 95.06 159 PRO A N 1
ATOM 1176 C CA . PRO A 1 159 ? 27.861 6.242 -30.400 1.00 95.06 159 PRO A CA 1
ATOM 1177 C C . PRO A 1 159 ? 28.490 6.698 -29.079 1.00 95.06 159 PRO A C 1
ATOM 1179 O O . PRO A 1 159 ? 29.457 7.468 -29.126 1.00 95.06 159 PRO A O 1
ATOM 1182 N N . PRO A 1 160 ? 27.954 6.287 -27.921 1.00 97.06 160 PRO A N 1
ATOM 1183 C CA . PRO A 1 160 ? 28.527 6.664 -26.641 1.00 97.06 160 PRO A CA 1
ATOM 1184 C C . PRO A 1 160 ? 29.949 6.129 -26.476 1.00 97.06 160 PRO A C 1
ATOM 1186 O O . PRO A 1 160 ? 30.313 5.063 -26.970 1.00 97.06 160 PRO A O 1
ATOM 1189 N N . THR A 1 161 ? 30.747 6.882 -25.732 1.00 97.56 161 THR A N 1
ATOM 1190 C CA . THR A 1 161 ? 32.027 6.430 -25.183 1.00 97.56 161 THR A CA 1
ATOM 1191 C C . THR A 1 161 ? 31.824 5.928 -23.757 1.00 97.56 161 THR A C 1
ATOM 1193 O O . THR A 1 161 ? 30.881 6.357 -23.090 1.00 97.56 161 THR A O 1
ATOM 1196 N N . ALA A 1 162 ? 32.744 5.100 -23.253 1.00 97.62 162 ALA A N 1
ATOM 1197 C CA . ALA A 1 162 ? 32.769 4.679 -21.848 1.00 97.62 162 ALA A CA 1
ATOM 1198 C C . ALA A 1 162 ? 32.643 5.873 -20.879 1.00 97.62 162 ALA A C 1
ATOM 1200 O O . ALA A 1 162 ? 31.833 5.849 -19.960 1.00 97.62 162 ALA A O 1
ATOM 1201 N N . GLU A 1 163 ? 33.355 6.971 -21.157 1.00 98.00 163 GLU A N 1
ATOM 1202 C CA . GLU A 1 163 ? 33.270 8.219 -20.386 1.00 98.00 163 GLU A CA 1
ATOM 1203 C C . GLU A 1 163 ? 31.851 8.806 -20.371 1.00 98.00 163 GLU A C 1
ATOM 1205 O O . GLU A 1 163 ? 31.343 9.189 -19.319 1.00 98.00 163 GLU A O 1
ATOM 1210 N N . SER A 1 164 ? 31.176 8.848 -21.525 1.00 97.75 164 SER A N 1
ATOM 1211 C CA . SER A 1 164 ? 29.800 9.347 -21.588 1.00 97.75 164 SER A CA 1
ATOM 1212 C C . SER A 1 164 ? 28.825 8.441 -20.825 1.00 97.75 164 SER A C 1
ATOM 1214 O O . SER A 1 164 ? 27.928 8.951 -20.155 1.00 97.75 164 SER A O 1
ATOM 1216 N N . LEU A 1 165 ? 29.028 7.118 -20.869 1.00 98.50 165 LEU A N 1
ATOM 1217 C CA . LEU A 1 165 ? 28.217 6.157 -20.118 1.00 98.50 165 LEU A CA 1
ATOM 1218 C C . LEU A 1 165 ? 28.395 6.350 -18.611 1.00 98.50 165 LEU A C 1
ATOM 1220 O O . LEU A 1 165 ? 27.398 6.495 -17.915 1.00 98.50 165 LEU A O 1
ATOM 1224 N N . GLN A 1 166 ? 29.638 6.446 -18.125 1.00 98.25 166 GLN A N 1
ATOM 1225 C CA . GLN A 1 166 ? 29.936 6.731 -16.713 1.00 98.25 166 GLN A CA 1
ATOM 1226 C C . GLN A 1 166 ? 29.320 8.055 -16.258 1.00 98.25 166 GLN A C 1
ATOM 1228 O O . GLN A 1 166 ? 28.794 8.162 -15.153 1.00 98.25 166 GLN A O 1
ATOM 1233 N N . ALA A 1 167 ? 29.374 9.084 -17.107 1.00 98.06 167 ALA A N 1
ATOM 1234 C CA . ALA A 1 167 ? 28.796 10.381 -16.788 1.00 98.06 167 ALA A CA 1
ATOM 1235 C C . ALA A 1 167 ? 27.265 10.304 -16.652 1.00 98.06 167 ALA A C 1
ATOM 1237 O O . ALA A 1 167 ? 26.712 10.891 -15.723 1.00 98.06 167 ALA A O 1
ATOM 1238 N N . TRP A 1 168 ? 26.590 9.565 -17.538 1.00 98.19 168 TRP A N 1
ATOM 1239 C CA . TRP A 1 168 ? 25.148 9.316 -17.451 1.00 98.19 168 TRP A CA 1
ATOM 1240 C C . TRP A 1 168 ? 24.785 8.497 -16.211 1.00 98.19 168 TRP A C 1
ATOM 1242 O O . TRP A 1 168 ? 23.916 8.894 -15.434 1.00 98.19 168 TRP A O 1
ATOM 1252 N N . GLU A 1 169 ? 25.487 7.382 -16.014 1.00 97.38 169 GLU A N 1
ATOM 1253 C CA . GLU A 1 169 ? 25.326 6.465 -14.889 1.00 97.38 169 GLU A CA 1
ATOM 1254 C C . GLU A 1 169 ? 25.428 7.211 -13.553 1.00 97.38 169 GLU A C 1
ATOM 1256 O O . GLU A 1 169 ? 24.501 7.165 -12.743 1.00 97.38 169 GLU A O 1
ATOM 1261 N N . LYS A 1 170 ? 26.495 7.997 -13.373 1.00 97.31 170 LYS A N 1
ATOM 1262 C CA . LYS A 1 170 ? 26.735 8.796 -12.169 1.00 97.31 170 LYS A CA 1
ATOM 1263 C C . LYS A 1 170 ? 25.724 9.927 -11.986 1.00 97.31 170 LYS A C 1
ATOM 1265 O O . LYS A 1 170 ? 25.318 10.200 -10.858 1.00 97.31 170 LYS A O 1
ATOM 1270 N N . HIS A 1 171 ? 25.325 10.606 -13.066 1.00 97.88 171 HIS A N 1
ATOM 1271 C CA . HIS A 1 171 ? 24.369 11.721 -12.995 1.00 97.88 171 HIS A CA 1
ATOM 1272 C C . HIS A 1 171 ? 23.017 11.273 -12.449 1.00 97.88 171 HIS A C 1
ATOM 1274 O O . HIS A 1 171 ? 22.435 11.967 -11.619 1.00 97.88 171 HIS A O 1
ATOM 1280 N N . PHE A 1 172 ? 22.538 10.107 -12.881 1.00 96.94 172 PHE A N 1
ATOM 1281 C CA . PHE A 1 172 ? 21.285 9.543 -12.387 1.00 96.94 172 PHE A CA 1
ATOM 1282 C C . PHE A 1 172 ? 21.472 8.612 -11.187 1.00 96.94 172 PHE A C 1
ATOM 1284 O O . PHE A 1 172 ? 20.474 8.148 -10.653 1.00 96.94 172 PHE A O 1
ATOM 1291 N N . GLY A 1 173 ? 22.699 8.343 -10.729 1.00 95.31 173 GLY A N 1
ATOM 1292 C CA . GLY A 1 173 ? 22.979 7.475 -9.578 1.00 95.31 173 GLY A CA 1
ATOM 1293 C C . GLY A 1 173 ? 22.622 6.011 -9.813 1.00 95.31 173 GLY A C 1
ATOM 1294 O O . GLY A 1 173 ? 22.063 5.372 -8.920 1.00 95.31 173 GLY A O 1
ATOM 1295 N N . LEU A 1 174 ? 22.853 5.525 -11.031 1.00 94.75 174 LEU A N 1
ATOM 1296 C CA . LEU A 1 174 ? 22.643 4.129 -11.422 1.00 94.75 174 LEU A CA 1
ATOM 1297 C C . LEU A 1 174 ? 23.809 3.243 -10.946 1.00 94.75 174 LEU A C 1
ATOM 1299 O O . LEU A 1 174 ? 23.588 2.098 -10.579 1.00 94.75 174 LEU A O 1
ATOM 1303 N N . ASP A 1 175 ? 25.008 3.818 -10.799 1.00 93.62 175 ASP A N 1
ATOM 1304 C CA . ASP A 1 175 ? 26.251 3.175 -10.331 1.00 93.62 175 ASP A CA 1
ATOM 1305 C C . ASP A 1 175 ? 26.177 2.606 -8.904 1.00 93.62 175 ASP A C 1
ATOM 1307 O O . ASP A 1 175 ? 27.071 1.890 -8.457 1.00 93.62 175 ASP A O 1
ATOM 1311 N N . LYS A 1 176 ? 25.129 2.956 -8.158 1.00 91.75 176 LYS A N 1
ATOM 1312 C CA . LYS A 1 176 ? 24.939 2.562 -6.758 1.00 91.75 176 LYS A CA 1
ATOM 1313 C C . LYS A 1 176 ? 24.186 1.243 -6.589 1.00 91.75 176 LYS A C 1
ATOM 1315 O O . LYS A 1 176 ? 24.028 0.804 -5.449 1.00 91.75 176 LYS A O 1
ATOM 1320 N N . PHE A 1 177 ? 23.678 0.656 -7.673 1.00 92.38 177 PHE A N 1
ATOM 1321 C CA . PHE A 1 177 ? 22.792 -0.503 -7.616 1.00 92.38 177 PHE A CA 1
ATOM 1322 C C . PHE A 1 177 ? 23.184 -1.548 -8.656 1.00 92.38 177 PHE A C 1
ATOM 1324 O O . PHE A 1 177 ? 23.183 -1.271 -9.850 1.00 92.38 177 PHE A O 1
ATOM 1331 N N . ASP A 1 178 ? 23.425 -2.777 -8.203 1.00 91.00 178 ASP A N 1
ATOM 1332 C CA . ASP A 1 178 ? 23.839 -3.882 -9.076 1.00 91.00 178 ASP A CA 1
ATOM 1333 C C . ASP A 1 178 ? 22.770 -4.262 -10.115 1.00 91.00 178 ASP A C 1
ATOM 1335 O O . ASP A 1 178 ? 23.094 -4.831 -11.153 1.00 91.00 178 ASP A O 1
ATOM 1339 N N . ASN A 1 179 ? 21.495 -3.943 -9.850 1.00 94.19 179 ASN A N 1
ATOM 1340 C CA . ASN A 1 179 ? 20.381 -4.221 -10.755 1.00 94.19 179 ASN A CA 1
ATOM 1341 C C . ASN A 1 179 ? 20.096 -3.095 -11.768 1.00 94.19 179 ASN A C 1
ATOM 1343 O O . ASN A 1 179 ? 19.125 -3.187 -12.518 1.00 94.19 179 ASN A O 1
ATOM 1347 N N . MET A 1 180 ? 20.881 -2.011 -11.767 1.00 95.69 180 MET A N 1
ATOM 1348 C CA . MET A 1 180 ? 20.723 -0.870 -12.673 1.00 95.69 180 MET A CA 1
ATOM 1349 C C . MET A 1 180 ? 21.949 -0.758 -13.576 1.00 95.69 180 MET A C 1
ATOM 1351 O O . MET A 1 180 ? 22.993 -0.250 -13.185 1.00 95.69 180 MET A O 1
ATOM 1355 N N . ILE A 1 181 ? 21.819 -1.236 -14.807 1.00 97.00 181 ILE A N 1
ATOM 1356 C CA . ILE A 1 181 ? 22.943 -1.435 -15.720 1.00 97.00 181 ILE A CA 1
ATOM 1357 C C . ILE A 1 181 ? 22.915 -0.362 -16.810 1.00 97.00 181 ILE A C 1
ATOM 1359 O O . ILE A 1 181 ? 21.877 -0.125 -17.430 1.00 97.00 181 ILE A O 1
ATOM 1363 N N . VAL A 1 182 ? 24.064 0.255 -17.100 1.00 98.31 182 VAL A N 1
ATOM 1364 C CA . VAL A 1 182 ? 24.229 1.193 -18.222 1.00 98.31 182 VAL A CA 1
ATOM 1365 C C . VAL A 1 182 ? 25.142 0.590 -19.284 1.00 98.31 182 VAL A C 1
ATOM 1367 O O . VAL A 1 182 ? 26.299 0.273 -19.017 1.00 98.31 182 VAL A O 1
ATOM 1370 N N . LEU A 1 183 ? 24.631 0.472 -20.510 1.00 98.44 183 LEU A N 1
ATOM 1371 C CA . LEU A 1 183 ? 25.356 -0.064 -21.664 1.00 98.44 183 LEU A CA 1
ATOM 1372 C C . LEU A 1 183 ? 25.339 0.930 -22.827 1.00 98.44 183 LEU A C 1
ATOM 1374 O O . LEU A 1 183 ? 24.413 1.726 -22.979 1.00 98.44 183 LEU A O 1
ATOM 1378 N N . GLY A 1 184 ? 26.356 0.866 -23.680 1.00 97.75 184 GLY A N 1
ATOM 1379 C CA . GLY A 1 184 ? 26.479 1.681 -24.883 1.00 97.75 184 GLY A CA 1
ATOM 1380 C C . GLY A 1 184 ? 26.285 0.882 -26.163 1.00 97.75 184 GLY A C 1
ATOM 1381 O O . GLY A 1 184 ? 26.942 -0.135 -26.388 1.00 97.75 184 GLY A O 1
ATOM 1382 N N . GLY A 1 185 ? 25.416 1.381 -27.037 1.00 95.06 185 GLY A N 1
ATOM 1383 C CA . GLY A 1 185 ? 25.294 0.908 -28.408 1.00 95.06 185 GLY A CA 1
ATOM 1384 C C . GLY A 1 185 ? 26.528 1.260 -29.241 1.00 95.06 185 GLY A C 1
ATOM 1385 O O . GLY A 1 185 ? 27.143 2.311 -29.070 1.00 95.06 185 GLY A O 1
ATOM 1386 N N . ARG A 1 186 ? 26.881 0.389 -30.184 1.00 92.38 186 ARG A N 1
ATOM 1387 C CA . ARG A 1 186 ? 27.968 0.621 -31.133 1.00 92.38 186 ARG A CA 1
ATOM 1388 C C . ARG A 1 186 ? 27.475 1.336 -32.387 1.00 92.38 186 ARG A C 1
ATOM 1390 O O . ARG A 1 186 ? 26.280 1.583 -32.558 1.00 92.38 186 ARG A O 1
ATOM 1397 N N . LYS A 1 187 ? 28.400 1.675 -33.285 1.00 89.19 187 LYS A N 1
ATOM 1398 C CA . LYS A 1 187 ? 28.083 2.384 -34.532 1.00 89.19 187 LYS A CA 1
ATOM 1399 C C . LYS A 1 187 ? 27.098 1.596 -35.401 1.00 89.19 187 LYS A C 1
ATOM 1401 O O . LYS A 1 187 ? 26.194 2.195 -35.974 1.00 89.19 187 LYS A O 1
ATOM 1406 N N . GLU A 1 188 ? 27.243 0.279 -35.452 1.00 86.62 188 GLU A N 1
ATOM 1407 C CA . GLU A 1 188 ? 26.348 -0.648 -36.149 1.00 86.62 188 GLU A CA 1
ATOM 1408 C C . GLU A 1 188 ? 24.909 -0.636 -35.603 1.00 86.62 188 GLU A C 1
ATOM 1410 O O . GLU A 1 188 ? 23.974 -0.915 -36.347 1.00 86.62 188 GLU A O 1
ATOM 1415 N N . HIS A 1 189 ? 24.702 -0.228 -34.347 1.00 87.31 189 HIS A N 1
ATOM 1416 C CA . HIS A 1 189 ? 23.372 -0.130 -33.739 1.00 87.31 189 HIS A CA 1
ATOM 1417 C C . HIS A 1 189 ? 22.690 1.225 -33.987 1.00 87.31 189 HIS A C 1
ATOM 1419 O O . HIS A 1 189 ? 21.525 1.415 -33.638 1.00 87.31 189 HIS A O 1
ATOM 1425 N N . GLN A 1 190 ? 23.377 2.198 -34.595 1.00 83.06 190 GLN A N 1
ATOM 1426 C CA . GLN A 1 190 ? 22.803 3.514 -34.876 1.00 83.06 190 GLN A CA 1
ATOM 1427 C C . GLN A 1 190 ? 21.925 3.495 -36.135 1.00 83.06 190 GLN A C 1
ATOM 1429 O O . GLN A 1 190 ? 22.249 4.100 -37.157 1.00 83.06 190 GLN A O 1
ATOM 1434 N N . HIS A 1 191 ? 20.777 2.825 -36.039 1.00 80.69 191 HIS A N 1
ATOM 1435 C CA . HIS A 1 191 ? 19.826 2.643 -37.135 1.00 80.69 191 HIS A CA 1
ATOM 1436 C C . HIS A 1 191 ? 18.573 3.532 -36.978 1.00 80.69 191 HIS A C 1
ATOM 1438 O O . HIS A 1 191 ? 18.120 3.757 -35.850 1.00 80.69 191 HIS A O 1
ATOM 1444 N N . PRO A 1 192 ? 17.942 4.006 -38.077 1.00 82.25 192 PRO A N 1
ATOM 1445 C CA . PRO A 1 192 ? 16.672 4.736 -38.022 1.00 82.25 192 PRO A CA 1
ATOM 1446 C C . PRO A 1 192 ? 15.567 4.040 -37.216 1.00 82.25 192 PRO A C 1
ATOM 1448 O O . PRO A 1 192 ? 14.800 4.719 -36.538 1.00 82.25 192 PRO A O 1
ATOM 1451 N N . THR A 1 193 ? 15.513 2.704 -37.238 1.00 84.19 193 THR A N 1
ATOM 1452 C CA . THR A 1 193 ? 14.538 1.921 -36.460 1.00 84.19 193 THR A CA 1
ATOM 1453 C C . THR A 1 193 ? 14.737 2.098 -34.955 1.00 84.19 193 THR A C 1
ATOM 1455 O O . THR A 1 193 ? 13.808 2.521 -34.280 1.00 84.19 193 THR A O 1
ATOM 1458 N N . ILE A 1 194 ? 15.951 1.874 -34.435 1.00 85.38 194 ILE A N 1
ATOM 1459 C CA . ILE A 1 194 ? 16.277 2.062 -33.006 1.00 85.38 194 ILE A CA 1
ATOM 1460 C C . ILE A 1 194 ? 16.041 3.516 -32.584 1.00 85.38 194 ILE A C 1
ATOM 1462 O O . ILE A 1 194 ? 15.462 3.789 -31.532 1.00 85.38 194 ILE A O 1
ATOM 1466 N N . ARG A 1 195 ? 16.404 4.467 -33.449 1.00 85.19 195 ARG A N 1
ATOM 1467 C CA . ARG A 1 195 ? 16.122 5.885 -33.222 1.00 85.19 195 ARG A CA 1
ATOM 1468 C C . ARG A 1 195 ? 14.630 6.184 -33.095 1.00 85.19 195 ARG A C 1
ATOM 1470 O O . ARG A 1 195 ? 14.253 6.984 -32.248 1.00 85.19 195 ARG A O 1
ATOM 1477 N N . GLY A 1 196 ? 13.792 5.560 -33.922 1.00 83.75 196 GLY A N 1
ATOM 1478 C CA . GLY A 1 196 ? 12.334 5.686 -33.847 1.00 83.75 196 GLY A CA 1
ATOM 1479 C C . GLY A 1 196 ? 11.734 5.080 -32.576 1.00 83.75 196 GLY A C 1
ATOM 1480 O O . GLY A 1 196 ? 10.637 5.466 -32.182 1.00 83.75 196 GLY A O 1
ATOM 1481 N N . MET A 1 197 ? 12.465 4.176 -31.923 1.00 85.56 197 MET A N 1
ATOM 1482 C CA . MET A 1 197 ? 12.097 3.535 -30.659 1.00 85.56 197 MET A CA 1
ATOM 1483 C C . MET A 1 197 ? 12.624 4.275 -29.425 1.00 85.56 197 MET A C 1
ATOM 1485 O O . MET A 1 197 ? 12.327 3.860 -28.314 1.00 85.56 197 MET A O 1
ATOM 1489 N N . THR A 1 198 ? 13.410 5.343 -29.597 1.00 87.19 198 THR A N 1
ATOM 1490 C CA . THR A 1 198 ? 14.029 6.093 -28.495 1.00 87.19 198 THR A CA 1
ATOM 1491 C C . THR A 1 198 ? 13.228 7.374 -28.205 1.00 87.19 198 THR A C 1
ATOM 1493 O O . THR A 1 198 ? 13.166 8.240 -29.082 1.00 87.19 198 THR A O 1
ATOM 1496 N N . PRO A 1 199 ? 12.660 7.567 -26.997 1.00 89.31 199 PRO A N 1
ATOM 1497 C CA . PRO A 1 199 ? 12.714 6.684 -25.833 1.00 89.31 199 PRO A CA 1
ATOM 1498 C C . PRO A 1 199 ? 11.692 5.539 -25.919 1.00 89.31 199 PRO A C 1
ATOM 1500 O O . PRO A 1 199 ? 10.601 5.701 -26.476 1.00 89.31 199 PRO A O 1
ATOM 1503 N N . GLY A 1 200 ? 12.024 4.401 -25.314 1.00 90.06 200 GLY A N 1
ATOM 1504 C CA . GLY A 1 200 ? 11.166 3.218 -25.311 1.00 90.06 200 GLY A CA 1
ATOM 1505 C C . GLY A 1 200 ? 11.662 2.138 -24.358 1.00 90.06 200 GLY A C 1
ATOM 1506 O O . GLY A 1 200 ? 12.796 2.200 -23.888 1.00 90.06 200 GLY A O 1
ATOM 1507 N N . PHE A 1 201 ? 10.799 1.164 -24.077 1.00 94.44 201 PHE A N 1
ATOM 1508 C CA . PHE A 1 201 ? 11.074 0.056 -23.167 1.00 94.44 201 PHE A CA 1
ATOM 1509 C C . PHE A 1 201 ? 10.795 -1.281 -23.823 1.00 94.44 201 PHE A C 1
ATOM 1511 O O . PHE A 1 201 ? 9.721 -1.468 -24.399 1.00 94.44 201 PHE A O 1
ATOM 1518 N N . HIS A 1 202 ? 11.722 -2.219 -23.676 1.00 94.94 202 HIS A N 1
ATOM 1519 C CA . HIS A 1 202 ? 11.521 -3.623 -24.008 1.00 94.94 202 HIS A CA 1
ATOM 1520 C C . HIS A 1 202 ? 11.617 -4.449 -22.723 1.00 94.94 202 HIS A C 1
ATOM 1522 O O . HIS A 1 202 ? 12.526 -4.244 -21.923 1.00 94.94 202 HIS A O 1
ATOM 1528 N N . LEU A 1 203 ? 10.690 -5.377 -22.521 1.00 96.56 203 LEU A N 1
ATOM 1529 C CA . LEU A 1 203 ? 10.751 -6.359 -21.445 1.00 96.56 203 LEU A CA 1
ATOM 1530 C C . LEU A 1 203 ? 11.190 -7.702 -22.025 1.00 96.56 203 LEU A C 1
ATOM 1532 O O . LEU A 1 203 ? 10.600 -8.170 -23.000 1.00 96.56 203 LEU A O 1
ATOM 1536 N N . VAL A 1 204 ? 12.196 -8.310 -21.410 1.00 95.69 204 VAL A N 1
ATOM 1537 C CA . VAL A 1 204 ? 12.767 -9.606 -21.788 1.00 95.69 204 VAL A CA 1
ATOM 1538 C C . VAL A 1 204 ? 12.700 -10.538 -20.579 1.00 95.69 204 VAL A C 1
ATOM 1540 O O . VAL A 1 204 ? 12.947 -10.093 -19.457 1.00 95.69 204 VAL A O 1
ATOM 1543 N N . ASP A 1 205 ? 12.332 -11.802 -20.780 1.00 93.75 205 ASP A N 1
ATOM 1544 C CA . ASP A 1 205 ? 12.268 -12.796 -19.703 1.00 93.75 205 ASP A CA 1
ATOM 1545 C C . ASP A 1 205 ? 13.615 -13.470 -19.398 1.00 93.75 205 ASP A C 1
ATOM 1547 O O . ASP A 1 205 ? 14.662 -13.119 -19.946 1.00 93.75 205 ASP A O 1
ATOM 1551 N N . ARG A 1 206 ? 13.594 -14.425 -18.462 1.00 91.19 206 ARG A N 1
ATOM 1552 C CA . ARG A 1 206 ? 14.791 -15.124 -17.972 1.00 91.19 206 ARG A CA 1
ATOM 1553 C C . ARG A 1 206 ? 15.410 -16.015 -19.044 1.00 91.19 206 ARG A C 1
ATOM 1555 O O . ARG A 1 206 ? 16.627 -16.190 -19.064 1.00 91.19 206 ARG A O 1
ATOM 1562 N N . GLU A 1 207 ? 14.586 -16.532 -19.943 1.00 90.56 207 GLU A N 1
ATOM 1563 C CA . GLU A 1 207 ? 14.955 -17.344 -21.099 1.00 90.56 207 GLU A CA 1
ATOM 1564 C C . GLU A 1 207 ? 15.453 -16.488 -22.277 1.00 90.56 207 GLU A C 1
ATOM 1566 O O . GLU A 1 207 ? 15.851 -17.025 -23.316 1.00 90.56 207 GLU A O 1
ATOM 1571 N N . PHE A 1 208 ? 15.510 -15.167 -22.079 1.00 93.19 208 PHE A N 1
ATOM 1572 C CA . PHE A 1 208 ? 15.961 -14.170 -23.038 1.00 93.19 208 PHE A CA 1
ATOM 1573 C C . PHE A 1 208 ? 15.013 -14.003 -24.234 1.00 93.19 208 PHE A C 1
ATOM 1575 O O . PHE A 1 208 ? 15.451 -13.683 -25.340 1.00 93.19 208 PHE A O 1
ATOM 1582 N N . ASN A 1 209 ? 13.711 -14.207 -24.028 1.00 92.94 209 ASN A N 1
ATOM 1583 C CA . ASN A 1 209 ? 12.665 -13.961 -25.017 1.00 92.94 209 ASN A CA 1
ATOM 1584 C C . ASN A 1 209 ? 11.980 -12.615 -24.769 1.00 92.94 209 ASN A C 1
ATOM 1586 O O . ASN A 1 209 ? 11.808 -12.175 -23.631 1.00 92.94 209 ASN A O 1
ATOM 1590 N N . LEU A 1 210 ? 11.571 -11.947 -25.845 1.00 94.50 210 LEU A N 1
ATOM 1591 C CA . LEU A 1 210 ? 10.828 -10.697 -25.763 1.00 94.50 210 LEU A CA 1
ATOM 1592 C C . LEU A 1 210 ? 9.424 -10.940 -25.192 1.00 94.50 210 LEU A C 1
ATOM 1594 O O . LEU A 1 210 ? 8.697 -11.805 -25.669 1.00 94.50 210 LEU A O 1
ATOM 1598 N N . ARG A 1 211 ? 9.007 -10.109 -24.235 1.00 92.94 211 ARG A N 1
ATOM 1599 C CA . ARG A 1 211 ? 7.678 -10.168 -23.604 1.00 92.94 211 ARG A CA 1
ATOM 1600 C C . ARG A 1 211 ? 6.804 -8.965 -23.897 1.00 92.94 211 ARG A C 1
ATOM 1602 O O . ARG A 1 211 ? 5.599 -9.103 -24.016 1.00 92.94 211 ARG A O 1
ATOM 1609 N N . ALA A 1 212 ? 7.392 -7.779 -24.006 1.00 92.69 212 ALA A N 1
ATOM 1610 C CA . ALA A 1 212 ? 6.635 -6.578 -24.334 1.00 92.69 212 ALA A CA 1
ATOM 1611 C C . ALA A 1 212 ? 7.536 -5.494 -24.923 1.00 92.69 212 ALA A C 1
ATOM 1613 O O . ALA A 1 212 ? 8.700 -5.371 -24.545 1.00 92.69 212 ALA A O 1
ATOM 1614 N N . ILE A 1 213 ? 6.972 -4.662 -25.800 1.00 91.00 213 ILE A N 1
ATOM 1615 C CA . ILE A 1 213 ? 7.629 -3.476 -26.358 1.00 91.00 213 ILE A CA 1
ATOM 1616 C C . ILE A 1 213 ? 6.711 -2.268 -26.212 1.00 91.00 213 ILE A C 1
ATOM 1618 O O . ILE A 1 213 ? 5.535 -2.306 -26.577 1.00 91.00 213 ILE A O 1
ATOM 1622 N N . VAL A 1 214 ? 7.277 -1.154 -25.757 1.00 89.62 214 VAL A N 1
ATOM 1623 C CA . VAL A 1 214 ? 6.627 0.155 -25.755 1.00 89.62 214 VAL A CA 1
ATOM 1624 C C . VAL A 1 214 ? 7.550 1.179 -26.395 1.00 89.62 214 VAL A C 1
ATOM 1626 O O . VAL A 1 214 ? 8.607 1.502 -25.865 1.00 89.62 214 VAL A O 1
ATOM 1629 N N . THR A 1 215 ? 7.120 1.733 -27.525 1.00 79.56 215 THR A N 1
ATOM 1630 C CA . THR A 1 215 ? 7.835 2.773 -28.275 1.00 79.56 215 THR A CA 1
ATOM 1631 C C . THR A 1 215 ? 6.883 3.938 -28.508 1.00 79.56 215 THR A C 1
ATOM 1633 O O . THR A 1 215 ? 5.736 3.722 -28.908 1.00 79.56 215 THR A O 1
ATOM 1636 N N . ASN A 1 216 ? 7.305 5.170 -28.191 1.00 66.06 216 ASN A N 1
ATOM 1637 C CA . ASN A 1 216 ? 6.461 6.377 -28.301 1.00 66.06 216 ASN A CA 1
ATOM 1638 C C . ASN A 1 216 ? 5.031 6.194 -27.728 1.00 66.06 216 ASN A C 1
ATOM 1640 O O . ASN A 1 216 ? 4.046 6.693 -28.272 1.00 66.06 216 ASN A O 1
ATOM 1644 N N . GLY A 1 217 ? 4.905 5.391 -26.668 1.00 59.97 217 GLY A N 1
ATOM 1645 C CA . GLY A 1 217 ? 3.630 4.968 -26.100 1.00 59.97 217 GLY A CA 1
ATOM 1646 C C . GLY A 1 217 ? 2.976 6.022 -25.209 1.00 59.97 217 GLY A C 1
ATOM 1647 O O . GLY A 1 217 ? 3.634 6.895 -24.646 1.00 59.97 217 GLY A O 1
ATOM 1648 N N . SER A 1 218 ? 1.658 5.919 -25.046 1.00 69.12 218 SER A N 1
ATOM 1649 C CA . SER A 1 218 ? 0.975 6.589 -23.940 1.00 69.12 218 SER A CA 1
ATOM 1650 C C . SER A 1 218 ? 1.423 5.991 -22.606 1.00 69.12 218 SER A C 1
ATOM 1652 O O . SER A 1 218 ? 1.847 4.833 -22.552 1.00 69.12 218 SER A O 1
ATOM 1654 N N . GLU A 1 219 ? 1.263 6.748 -21.519 1.00 71.25 219 GLU A N 1
ATOM 1655 C CA . GLU A 1 219 ? 1.459 6.248 -20.151 1.00 71.25 219 GLU A CA 1
ATOM 1656 C C . GLU A 1 219 ? 0.752 4.897 -19.924 1.00 71.25 219 GLU A C 1
ATOM 1658 O O . GLU A 1 219 ? 1.325 4.000 -19.319 1.00 71.25 219 GLU A O 1
ATOM 1663 N N . THR A 1 220 ? -0.432 4.686 -20.515 1.00 76.44 220 THR A N 1
ATOM 1664 C CA . THR A 1 220 ? -1.172 3.412 -20.462 1.00 76.44 220 THR A CA 1
ATOM 1665 C C . THR A 1 220 ? -0.365 2.213 -20.961 1.00 76.44 220 THR A C 1
ATOM 1667 O O . THR A 1 220 ? -0.358 1.180 -20.300 1.00 76.44 220 THR A O 1
ATOM 1670 N N . LYS A 1 221 ? 0.346 2.341 -22.090 1.00 85.06 221 LYS A N 1
ATOM 1671 C CA . LYS A 1 221 ? 1.162 1.238 -22.625 1.00 85.06 221 LYS A CA 1
ATOM 1672 C C . LYS A 1 221 ? 2.338 0.920 -21.706 1.00 85.06 221 LYS A C 1
ATOM 1674 O O . LYS A 1 221 ? 2.668 -0.246 -21.518 1.00 85.06 221 LYS A O 1
ATOM 1679 N N . ILE A 1 222 ? 2.940 1.950 -21.106 1.00 86.69 222 ILE A N 1
ATOM 1680 C CA . ILE A 1 222 ? 3.990 1.767 -20.099 1.00 86.69 222 ILE A CA 1
ATOM 1681 C C . ILE A 1 222 ? 3.408 1.037 -18.884 1.00 86.69 222 ILE A C 1
ATOM 1683 O O . ILE A 1 222 ? 4.005 0.076 -18.417 1.00 86.69 222 ILE A O 1
ATOM 1687 N N . CYS A 1 223 ? 2.217 1.415 -18.412 1.00 85.19 223 CYS A N 1
ATOM 1688 C CA . CYS A 1 223 ? 1.549 0.720 -17.311 1.00 85.19 223 CYS A CA 1
ATOM 1689 C C . CYS A 1 223 ? 1.349 -0.775 -17.591 1.00 85.19 223 CYS A C 1
ATOM 1691 O O . CYS A 1 223 ? 1.578 -1.585 -16.696 1.00 85.19 223 CYS A O 1
ATOM 1693 N N . ASP A 1 224 ? 0.932 -1.144 -18.804 1.00 85.94 224 ASP A N 1
ATOM 1694 C CA . ASP A 1 224 ? 0.743 -2.548 -19.185 1.00 85.94 224 ASP A CA 1
ATOM 1695 C C . ASP A 1 224 ? 2.072 -3.312 -19.210 1.00 85.94 224 ASP A C 1
ATOM 1697 O O . ASP A 1 224 ? 2.170 -4.389 -18.622 1.00 85.94 224 ASP A O 1
ATOM 1701 N N . LEU A 1 225 ? 3.126 -2.711 -19.769 1.00 91.88 225 LEU A N 1
ATOM 1702 C CA . LEU A 1 225 ? 4.472 -3.285 -19.740 1.00 91.88 225 LEU A CA 1
ATOM 1703 C C . LEU A 1 225 ? 4.997 -3.465 -18.307 1.00 91.88 225 LEU A C 1
ATOM 1705 O O . LEU A 1 225 ? 5.615 -4.481 -18.004 1.00 91.88 225 LEU A O 1
ATOM 1709 N N . LEU A 1 226 ? 4.731 -2.526 -17.397 1.00 91.88 226 LEU A N 1
ATOM 1710 C CA . LEU A 1 226 ? 5.158 -2.638 -15.998 1.00 91.88 226 LEU A CA 1
ATOM 1711 C C . LEU A 1 226 ? 4.367 -3.697 -15.216 1.00 91.88 226 LEU A C 1
ATOM 1713 O O . LEU A 1 226 ? 4.904 -4.303 -14.287 1.00 91.88 226 LEU A O 1
ATOM 1717 N N . ARG A 1 227 ? 3.108 -3.955 -15.590 1.00 87.06 227 ARG A N 1
ATOM 1718 C CA . ARG A 1 227 ? 2.341 -5.095 -15.061 1.00 87.06 227 ARG A CA 1
ATOM 1719 C C . ARG A 1 227 ? 2.925 -6.416 -15.544 1.00 87.06 227 ARG A C 1
ATOM 1721 O O . ARG A 1 227 ? 3.072 -7.329 -14.734 1.00 87.06 227 ARG A O 1
ATOM 1728 N N . GLU A 1 228 ? 3.306 -6.494 -16.817 1.00 89.62 228 GLU A N 1
ATOM 1729 C CA . GLU A 1 228 ? 4.009 -7.662 -17.348 1.00 89.62 228 GLU A CA 1
ATOM 1730 C C . GLU A 1 228 ? 5.365 -7.844 -16.652 1.00 89.62 228 GLU A C 1
ATOM 1732 O O . GLU A 1 228 ? 5.683 -8.946 -16.222 1.00 89.62 228 GLU A O 1
ATOM 1737 N N . ALA A 1 229 ? 6.114 -6.768 -16.389 1.00 92.50 229 ALA A N 1
ATOM 1738 C CA . ALA A 1 229 ? 7.370 -6.845 -15.637 1.00 92.50 229 ALA A CA 1
ATOM 1739 C C . ALA A 1 229 ? 7.168 -7.460 -14.241 1.00 92.50 229 ALA A C 1
ATOM 1741 O O . ALA A 1 229 ? 7.956 -8.306 -13.817 1.00 92.50 229 ALA A O 1
ATOM 1742 N N . LYS A 1 230 ? 6.070 -7.112 -13.549 1.00 90.31 230 LYS A N 1
ATOM 1743 C CA . LYS A 1 230 ? 5.696 -7.759 -12.280 1.00 90.31 230 LYS A CA 1
ATOM 1744 C C . LYS A 1 230 ? 5.444 -9.253 -12.465 1.00 90.31 230 LYS A C 1
ATOM 1746 O O . LYS A 1 230 ? 5.870 -10.046 -11.628 1.00 90.31 230 LYS A O 1
ATOM 1751 N N . ARG A 1 231 ? 4.773 -9.651 -13.545 1.00 87.31 231 ARG A N 1
ATOM 1752 C CA . ARG A 1 231 ? 4.515 -11.061 -13.846 1.00 87.31 231 ARG A CA 1
ATOM 1753 C C . ARG A 1 231 ? 5.796 -11.858 -14.002 1.00 87.31 231 ARG A C 1
ATOM 1755 O O . ARG A 1 231 ? 5.997 -12.809 -13.246 1.00 87.31 231 ARG A O 1
ATOM 1762 N N . VAL A 1 232 ? 6.688 -11.415 -14.875 1.00 88.88 232 VAL A N 1
ATOM 1763 C CA . VAL A 1 232 ? 7.936 -12.140 -15.131 1.00 88.88 232 VAL A CA 1
ATOM 1764 C C . VAL A 1 232 ? 8.853 -12.140 -13.893 1.00 88.88 232 VAL A C 1
ATOM 1766 O O . VAL A 1 232 ? 9.492 -13.144 -13.586 1.00 88.88 232 VAL A O 1
ATOM 1769 N N . ALA A 1 233 ? 8.891 -11.048 -13.117 1.00 88.25 233 ALA A N 1
ATOM 1770 C CA . ALA A 1 233 ? 9.776 -10.937 -11.951 1.00 88.25 233 ALA A CA 1
ATOM 1771 C C . ALA A 1 233 ? 9.245 -11.586 -10.656 1.00 88.25 233 ALA A C 1
ATOM 1773 O O . ALA A 1 233 ? 10.042 -11.898 -9.769 1.00 88.25 233 ALA A O 1
ATOM 1774 N N . TYR A 1 234 ? 7.929 -11.789 -10.517 1.00 85.50 234 TYR A N 1
ATOM 1775 C CA . TYR A 1 234 ? 7.315 -12.259 -9.263 1.00 85.50 234 TYR A CA 1
ATOM 1776 C C . TYR A 1 234 ? 6.457 -13.505 -9.443 1.00 85.50 234 TYR A C 1
ATOM 1778 O O . TYR A 1 234 ? 6.576 -14.434 -8.650 1.00 85.50 234 TYR A O 1
ATOM 1786 N N . ILE A 1 235 ? 5.574 -13.515 -10.442 1.00 79.94 235 ILE A N 1
ATOM 1787 C CA . ILE A 1 235 ? 4.595 -14.593 -10.632 1.00 79.94 235 ILE A CA 1
ATOM 1788 C C . ILE A 1 235 ? 5.321 -15.849 -11.103 1.00 79.94 235 ILE A C 1
ATOM 1790 O O . ILE A 1 235 ? 5.290 -16.874 -10.429 1.00 79.94 235 ILE A O 1
ATOM 1794 N N . GLU A 1 236 ? 6.064 -15.735 -12.201 1.00 83.62 236 GLU A N 1
ATOM 1795 C CA . GLU A 1 236 ? 6.849 -16.842 -12.765 1.00 83.62 236 GLU A CA 1
ATOM 1796 C C . GLU A 1 236 ? 8.026 -17.240 -11.859 1.00 83.62 236 GLU A C 1
ATOM 1798 O O . GLU A 1 236 ? 8.507 -18.366 -11.906 1.00 83.62 236 GLU A O 1
ATOM 1803 N N . ALA A 1 237 ? 8.458 -16.320 -10.996 1.00 82.69 237 ALA A N 1
ATOM 1804 C CA . ALA A 1 237 ? 9.606 -16.465 -10.112 1.00 82.69 237 ALA A CA 1
ATOM 1805 C C . ALA A 1 237 ? 9.294 -17.062 -8.731 1.00 82.69 237 ALA A C 1
ATOM 1807 O O . ALA A 1 237 ? 10.210 -17.174 -7.913 1.00 82.69 237 ALA A O 1
ATOM 1808 N N . THR A 1 238 ? 8.026 -17.358 -8.430 1.00 88.75 238 THR A N 1
ATOM 1809 C CA . THR A 1 238 ? 7.635 -17.846 -7.101 1.00 88.75 238 THR A CA 1
ATOM 1810 C C . THR A 1 238 ? 8.280 -19.212 -6.832 1.00 88.75 238 THR A C 1
ATOM 1812 O O . THR A 1 238 ? 8.105 -20.110 -7.656 1.00 88.75 238 THR A O 1
ATOM 1815 N N . PRO A 1 239 ? 8.992 -19.404 -5.703 1.00 89.56 239 PRO A N 1
ATOM 1816 C CA . PRO A 1 239 ? 9.590 -20.696 -5.371 1.00 89.56 239 PRO A CA 1
ATOM 1817 C C . PRO A 1 239 ? 8.551 -21.820 -5.255 1.00 89.56 239 PRO A C 1
ATOM 1819 O O . PRO A 1 239 ? 7.469 -21.622 -4.700 1.00 89.56 239 PRO A O 1
ATOM 1822 N N . GLU A 1 240 ? 8.879 -23.011 -5.765 1.00 89.75 240 GLU A N 1
ATOM 1823 C CA . GLU A 1 240 ? 7.958 -24.157 -5.786 1.00 89.75 240 GLU A CA 1
ATOM 1824 C C . GLU A 1 240 ? 7.501 -24.584 -4.381 1.00 89.75 240 GLU A C 1
ATOM 1826 O O . GLU A 1 240 ? 6.346 -24.957 -4.186 1.00 89.75 240 GLU A O 1
ATOM 1831 N N . ASP A 1 241 ? 8.375 -24.463 -3.381 1.00 90.31 241 ASP A N 1
ATOM 1832 C CA . ASP A 1 241 ? 8.123 -24.830 -1.983 1.00 90.31 241 ASP A CA 1
ATOM 1833 C C . ASP A 1 241 ? 7.159 -23.880 -1.249 1.00 90.31 241 ASP A C 1
ATOM 1835 O O . ASP A 1 241 ? 6.698 -24.187 -0.143 1.00 90.31 241 ASP A O 1
ATOM 1839 N N . TRP A 1 242 ? 6.816 -22.741 -1.858 1.00 93.56 242 TRP A N 1
ATOM 1840 C CA . TRP A 1 242 ? 5.791 -21.834 -1.338 1.00 93.56 242 TRP A CA 1
ATOM 1841 C C . TRP A 1 242 ? 4.385 -22.270 -1.755 1.00 93.56 242 TRP A C 1
ATOM 1843 O O . TRP A 1 242 ? 3.406 -21.895 -1.114 1.00 93.56 242 TRP A O 1
ATOM 1853 N N . PHE A 1 243 ? 4.244 -23.085 -2.803 1.00 94.94 243 PHE A N 1
ATOM 1854 C CA . PHE A 1 243 ? 2.936 -23.588 -3.201 1.00 94.94 243 PHE A CA 1
ATOM 1855 C C . PHE A 1 243 ? 2.480 -24.707 -2.267 1.00 94.94 243 PHE A C 1
ATOM 1857 O O . PHE A 1 243 ? 3.202 -25.663 -1.984 1.00 94.94 243 PHE A O 1
ATOM 1864 N N . ARG A 1 244 ? 1.238 -24.597 -1.792 1.00 93.75 244 ARG A N 1
ATOM 1865 C CA . ARG A 1 244 ? 0.602 -25.589 -0.924 1.00 93.75 244 ARG A CA 1
ATOM 1866 C C . ARG A 1 244 ? -0.795 -25.910 -1.409 1.00 93.75 244 ARG A C 1
ATOM 1868 O O . ARG A 1 244 ? -1.482 -25.054 -1.953 1.00 93.75 244 ARG A O 1
ATOM 1875 N N . THR A 1 245 ? -1.230 -27.132 -1.151 1.00 95.06 245 THR A N 1
ATOM 1876 C CA . THR A 1 245 ? -2.629 -27.527 -1.301 1.00 95.06 245 THR A CA 1
ATOM 1877 C C . THR A 1 245 ? -3.318 -27.525 0.068 1.00 95.06 245 THR A C 1
ATOM 1879 O O . THR A 1 245 ? -2.647 -27.692 1.094 1.00 95.06 245 THR A O 1
ATOM 1882 N N . PRO A 1 246 ? -4.644 -27.301 0.127 1.00 95.81 246 PRO A N 1
ATOM 1883 C CA . PRO A 1 246 ? -5.394 -27.342 1.379 1.00 95.81 246 PRO A CA 1
ATOM 1884 C C . PRO A 1 246 ? -5.181 -28.645 2.159 1.00 95.81 246 PRO A C 1
ATOM 1886 O O . PRO A 1 246 ? -5.297 -29.739 1.607 1.00 95.81 246 PRO A O 1
ATOM 1889 N N . ASN A 1 247 ? -4.914 -28.538 3.463 1.00 96.25 247 ASN A N 1
ATOM 1890 C CA . ASN A 1 247 ? -4.754 -29.699 4.334 1.00 96.25 247 ASN A CA 1
ATOM 1891 C C . ASN A 1 247 ? -6.074 -30.496 4.419 1.00 96.25 247 ASN A C 1
ATOM 1893 O O . ASN A 1 247 ? -7.061 -29.955 4.924 1.00 96.25 247 ASN A O 1
ATOM 1897 N N . PRO A 1 248 ? -6.113 -31.787 4.026 1.00 97.19 248 PRO A N 1
ATOM 1898 C CA . PRO A 1 248 ? -7.349 -32.573 4.012 1.00 97.19 248 PRO A CA 1
ATOM 1899 C C . PRO A 1 248 ? -8.069 -32.648 5.364 1.00 97.19 248 PRO A C 1
ATOM 1901 O O . PRO A 1 248 ? -9.295 -32.710 5.406 1.00 97.19 248 PRO A O 1
ATOM 1904 N N . LYS A 1 249 ? -7.329 -32.606 6.483 1.00 97.44 249 LYS A N 1
ATOM 1905 C CA . LYS A 1 249 ? -7.936 -32.586 7.824 1.00 97.44 249 LYS A CA 1
ATOM 1906 C C . LYS A 1 249 ? -8.679 -31.280 8.088 1.00 97.44 249 LYS A C 1
ATOM 1908 O O . LYS A 1 249 ? -9.760 -31.308 8.666 1.00 97.44 249 LYS A O 1
ATOM 1913 N N . VAL A 1 250 ? -8.111 -30.155 7.657 1.00 97.06 250 VAL A N 1
ATOM 1914 C CA . VAL A 1 250 ? -8.740 -28.836 7.794 1.00 97.06 250 VAL A CA 1
ATOM 1915 C C . VAL A 1 250 ? -9.949 -28.739 6.869 1.00 97.06 250 VAL A C 1
ATOM 1917 O O . VAL A 1 250 ? -11.013 -28.326 7.311 1.00 97.06 250 VAL A O 1
ATOM 1920 N N . VAL A 1 251 ? -9.841 -29.229 5.628 1.00 97.06 251 VAL A N 1
ATOM 1921 C CA . VAL A 1 251 ? -10.986 -29.326 4.704 1.00 97.06 251 VAL A CA 1
ATOM 1922 C C . VAL A 1 251 ? -12.120 -30.159 5.313 1.00 97.06 251 VAL A C 1
ATOM 1924 O O . VAL A 1 251 ? -13.276 -29.755 5.248 1.00 97.06 251 VAL A O 1
ATOM 1927 N N . GLY A 1 252 ? -11.802 -31.280 5.971 1.00 96.81 252 GLY A N 1
ATOM 1928 C CA . GLY A 1 252 ? -12.788 -32.090 6.692 1.00 96.81 252 GLY A CA 1
ATOM 1929 C C . GLY A 1 252 ? -13.503 -31.327 7.813 1.00 96.81 252 GLY A C 1
ATOM 1930 O O . GLY A 1 252 ? -14.724 -31.419 7.918 1.00 96.81 252 GLY A O 1
ATOM 1931 N N . LYS A 1 253 ? -12.767 -30.527 8.599 1.00 95.50 253 LYS A N 1
ATOM 1932 C CA . LYS A 1 253 ? -13.349 -29.652 9.634 1.00 95.50 253 LYS A CA 1
ATOM 1933 C C . LYS A 1 253 ? -14.267 -28.585 9.038 1.00 95.50 253 LYS A C 1
ATOM 1935 O O . LYS A 1 253 ? -15.336 -28.342 9.583 1.00 95.50 253 LYS A O 1
ATOM 1940 N N . VAL A 1 254 ? -13.881 -27.977 7.914 1.00 95.00 254 VAL A N 1
ATOM 1941 C CA . VAL A 1 254 ? -14.733 -27.011 7.200 1.00 95.00 254 VAL A CA 1
ATOM 1942 C C . VAL A 1 254 ? -16.006 -27.683 6.702 1.00 95.00 254 VAL A C 1
ATOM 1944 O O . VAL A 1 254 ? -17.085 -27.137 6.892 1.00 95.00 254 VAL A O 1
ATOM 1947 N N . ALA A 1 255 ? -15.904 -28.882 6.123 1.00 94.12 255 ALA A N 1
ATOM 1948 C CA . ALA A 1 255 ? -17.066 -29.636 5.662 1.00 94.12 255 ALA A CA 1
ATOM 1949 C C . ALA A 1 255 ? -18.040 -29.951 6.809 1.00 94.12 255 ALA A C 1
ATOM 1951 O O . ALA A 1 255 ? -19.254 -29.866 6.639 1.00 94.12 255 ALA A O 1
ATOM 1952 N N . GLU A 1 256 ? -17.517 -30.320 7.980 1.00 93.56 256 GLU A N 1
ATOM 1953 C CA . GLU A 1 256 ? -18.316 -30.549 9.184 1.00 93.56 256 GLU A CA 1
ATOM 1954 C C . GLU A 1 256 ? -18.985 -29.260 9.669 1.00 93.56 256 GLU A C 1
ATOM 1956 O O . GLU A 1 256 ? -20.209 -29.222 9.774 1.00 93.56 256 GLU A O 1
ATOM 1961 N N . ALA A 1 257 ? -18.209 -28.186 9.839 1.00 91.06 257 ALA A N 1
ATOM 1962 C CA . ALA A 1 257 ? -18.725 -26.885 10.246 1.00 91.06 257 ALA A CA 1
ATOM 1963 C C . ALA A 1 257 ? -19.800 -26.368 9.279 1.00 91.06 257 ALA A C 1
ATOM 1965 O O . ALA A 1 257 ? -20.854 -25.924 9.716 1.00 91.06 257 ALA A O 1
ATOM 1966 N N . PHE A 1 258 ? -19.583 -26.481 7.967 1.00 91.62 258 PHE A N 1
ATOM 1967 C CA . PHE A 1 258 ? -20.531 -26.027 6.955 1.00 91.62 258 PHE A CA 1
ATOM 1968 C C . PHE A 1 258 ? -21.849 -26.815 6.980 1.00 91.62 258 PHE A C 1
ATOM 1970 O O . PHE A 1 258 ? -22.916 -26.209 6.875 1.00 91.62 258 PHE A O 1
ATOM 1977 N N . ARG A 1 259 ? -21.806 -28.143 7.183 1.00 89.12 259 ARG A N 1
ATOM 1978 C CA . ARG A 1 259 ? -23.025 -28.965 7.336 1.00 89.12 259 ARG A CA 1
ATOM 1979 C C . ARG A 1 259 ? -23.880 -28.526 8.526 1.00 89.12 259 ARG A C 1
ATOM 1981 O O . ARG A 1 259 ? -25.106 -28.542 8.424 1.00 89.12 259 ARG A O 1
ATOM 1988 N N . ASP A 1 260 ? -23.241 -28.099 9.610 1.00 83.88 260 ASP A N 1
ATOM 1989 C CA . ASP A 1 260 ? -23.910 -27.685 10.849 1.00 83.88 260 ASP A CA 1
ATOM 1990 C C . ASP A 1 260 ? -24.312 -26.196 10.858 1.00 83.88 260 ASP A C 1
ATOM 1992 O O . ASP A 1 260 ? -24.963 -25.712 11.797 1.00 83.88 260 ASP A O 1
ATOM 1996 N N . HIS A 1 261 ? -23.950 -25.451 9.806 1.00 73.50 261 HIS A N 1
ATOM 1997 C CA . HIS A 1 261 ? -24.099 -24.000 9.726 1.00 73.50 261 HIS A CA 1
ATOM 1998 C C . HIS A 1 261 ? -25.084 -23.573 8.621 1.00 73.50 261 HIS A C 1
ATOM 2000 O O . HIS A 1 261 ? -24.678 -22.982 7.614 1.00 73.50 261 HIS A O 1
ATOM 2006 N N . PRO A 1 262 ? -26.406 -23.807 8.791 1.00 63.38 262 PRO A N 1
ATOM 2007 C CA . PRO A 1 262 ? -27.393 -23.236 7.878 1.00 63.38 262 PRO A CA 1
ATOM 2008 C C . PRO A 1 262 ? -27.254 -21.710 7.878 1.00 63.38 262 PRO A C 1
ATOM 2010 O O . PRO A 1 262 ? -26.905 -21.136 8.907 1.00 63.38 262 PRO A O 1
ATOM 2013 N N . SER A 1 263 ? -27.530 -21.048 6.751 1.00 69.25 263 SER A N 1
ATOM 2014 C CA . SER A 1 263 ? -27.511 -19.580 6.672 1.00 69.25 263 SER A CA 1
ATOM 2015 C C . SER A 1 263 ? -28.358 -18.986 7.804 1.00 69.25 263 SER A C 1
ATOM 2017 O O . SER A 1 263 ? -29.550 -19.285 7.912 1.00 69.25 263 SER A O 1
ATOM 2019 N N . ARG A 1 264 ? -27.734 -18.188 8.679 1.00 73.19 264 ARG A N 1
ATOM 2020 C CA . ARG A 1 264 ? -28.403 -17.557 9.827 1.00 73.19 264 ARG A CA 1
ATOM 2021 C C . ARG A 1 264 ? -28.516 -16.059 9.577 1.00 73.19 264 ARG A C 1
ATOM 2023 O O . ARG A 1 264 ? -27.559 -15.488 9.063 1.00 73.19 264 ARG A O 1
ATOM 2030 N N . PRO A 1 265 ? -29.627 -15.407 9.955 1.00 83.69 265 PRO A N 1
ATOM 2031 C CA . PRO A 1 265 ? -29.673 -13.952 9.994 1.00 83.69 265 PRO A CA 1
ATOM 2032 C C . PRO A 1 265 ? -28.527 -13.398 10.843 1.00 83.69 265 PRO A C 1
ATOM 2034 O O . PRO A 1 265 ? -28.142 -14.016 11.842 1.00 83.69 265 PRO A O 1
ATOM 2037 N N . LEU A 1 266 ? -28.021 -12.220 10.477 1.00 89.88 266 LEU A N 1
ATOM 2038 C CA . LEU A 1 266 ? -27.044 -11.505 11.296 1.00 89.88 266 LEU A CA 1
ATOM 2039 C C . LEU A 1 266 ? -27.513 -11.386 12.762 1.00 89.88 266 LEU A C 1
ATOM 2041 O O . LEU A 1 266 ? -28.679 -11.062 13.021 1.00 89.88 266 LEU A O 1
ATOM 2045 N N . PRO A 1 267 ? -26.623 -11.632 13.742 1.00 85.94 267 PRO A N 1
ATOM 2046 C CA . PRO A 1 267 ? -27.005 -11.623 15.145 1.00 85.94 267 PRO A CA 1
ATOM 2047 C C . PRO A 1 267 ? -27.375 -10.206 15.599 1.00 85.94 267 PRO A C 1
ATOM 2049 O O . PRO A 1 267 ? -26.637 -9.250 15.365 1.00 85.94 267 PRO A O 1
ATOM 2052 N N . LYS A 1 268 ? -28.501 -10.078 16.309 1.00 84.62 268 LYS A N 1
ATOM 2053 C CA . LYS A 1 268 ? -28.917 -8.814 16.945 1.00 84.62 268 LYS A CA 1
ATOM 2054 C C . LYS A 1 268 ? -28.148 -8.526 18.233 1.00 84.62 268 LYS A C 1
ATOM 2056 O O . LYS A 1 268 ? -27.957 -7.375 18.597 1.00 84.62 268 LYS A O 1
ATOM 2061 N N . GLU A 1 269 ? -27.655 -9.567 18.897 1.00 75.38 269 GLU A N 1
ATOM 2062 C CA . GLU A 1 269 ? -26.878 -9.463 20.129 1.00 75.38 269 GLU A CA 1
ATOM 2063 C C . GLU A 1 269 ? -25.511 -10.115 19.918 1.00 75.38 269 GLU A C 1
ATOM 2065 O O . GLU A 1 269 ? -25.367 -11.333 19.970 1.00 75.38 269 GLU A O 1
ATOM 2070 N N . SER A 1 270 ? -24.488 -9.300 19.653 1.00 74.38 270 SER A N 1
ATOM 2071 C CA . SER A 1 270 ? -23.098 -9.762 19.622 1.00 74.38 270 SER A CA 1
ATOM 2072 C C . SER A 1 270 ? -22.215 -8.824 20.423 1.00 74.38 270 SER A C 1
ATOM 2074 O O . SER A 1 270 ? -22.336 -7.598 20.321 1.00 74.38 270 SER A O 1
ATOM 2076 N N . ARG A 1 271 ? -21.347 -9.426 21.242 1.00 68.50 271 ARG A N 1
ATOM 2077 C CA . ARG A 1 271 ? -20.518 -8.709 22.210 1.00 68.50 271 ARG A CA 1
ATOM 2078 C C . ARG A 1 271 ? -19.170 -8.290 21.636 1.00 68.50 271 ARG A C 1
ATOM 2080 O O . ARG A 1 271 ? -18.739 -7.206 21.964 1.00 68.50 271 ARG A O 1
ATOM 2087 N N . ARG A 1 272 ? -18.554 -9.071 20.740 1.00 88.19 272 ARG A N 1
ATOM 2088 C CA . ARG A 1 272 ? -17.203 -8.781 20.227 1.00 88.19 272 ARG A CA 1
ATOM 2089 C C . ARG A 1 272 ? -17.234 -7.684 19.170 1.00 88.19 272 ARG A C 1
ATOM 2091 O O . ARG A 1 272 ? -17.616 -7.932 18.023 1.00 88.19 272 ARG A O 1
ATOM 2098 N N . LEU A 1 273 ? -16.818 -6.484 19.562 1.00 91.00 273 LEU A N 1
ATOM 2099 C CA . LEU A 1 273 ? -16.847 -5.289 18.716 1.00 91.00 273 LEU A CA 1
ATOM 2100 C C . LEU A 1 273 ? -15.454 -4.693 18.536 1.00 91.00 273 LEU A C 1
ATOM 2102 O O . LEU A 1 273 ? -14.602 -4.761 19.424 1.00 91.00 273 LEU A O 1
ATOM 2106 N N . LYS A 1 274 ? -15.251 -3.991 17.423 1.00 89.75 274 LYS A N 1
ATOM 2107 C CA . LYS A 1 274 ? -14.021 -3.266 17.110 1.00 89.75 274 LYS A CA 1
ATOM 2108 C C . LYS A 1 274 ? -13.674 -2.286 18.219 1.00 89.75 274 LYS A C 1
ATOM 2110 O O . LYS A 1 274 ? -12.509 -2.162 18.570 1.00 89.75 274 LYS A O 1
ATOM 2115 N N . ARG A 1 275 ? -14.670 -1.610 18.803 1.00 87.56 275 ARG A N 1
ATOM 2116 C CA . ARG A 1 275 ? -14.444 -0.663 19.907 1.00 87.56 275 ARG A CA 1
ATOM 2117 C C . ARG A 1 275 ? -13.820 -1.315 21.142 1.00 87.56 275 ARG A C 1
ATOM 2119 O O . ARG A 1 275 ? -13.138 -0.628 21.888 1.00 87.56 275 ARG A O 1
ATOM 2126 N N . GLU A 1 276 ? -14.063 -2.603 21.377 1.00 87.75 276 GLU A N 1
ATOM 2127 C CA . GLU A 1 276 ? -13.470 -3.335 22.500 1.00 87.75 276 GLU A CA 1
ATOM 2128 C C . GLU A 1 276 ? -12.007 -3.641 22.206 1.00 87.75 276 GLU A C 1
ATOM 2130 O O . GLU A 1 276 ? -11.144 -3.317 23.016 1.00 87.75 276 GLU A O 1
ATOM 2135 N N . LEU A 1 277 ? -11.722 -4.136 21.000 1.00 86.62 277 LEU A N 1
ATOM 2136 C CA . LEU A 1 277 ? -10.358 -4.320 20.514 1.00 86.62 277 LEU A CA 1
ATOM 2137 C C . LEU A 1 277 ? -9.572 -2.992 20.541 1.00 86.62 277 LEU A C 1
ATOM 2139 O O . LEU A 1 277 ? -8.451 -2.933 21.041 1.00 86.62 277 LEU A O 1
ATOM 2143 N N . ASP A 1 278 ? -10.178 -1.898 20.080 1.00 85.38 278 ASP A N 1
ATOM 2144 C CA . ASP A 1 278 ? -9.560 -0.570 20.029 1.00 85.38 278 ASP A CA 1
ATOM 2145 C C . ASP A 1 278 ? -9.190 -0.016 21.416 1.00 85.38 278 ASP A C 1
ATOM 2147 O O . ASP A 1 278 ? -8.302 0.832 21.491 1.00 85.38 278 ASP A O 1
ATOM 2151 N N . ARG A 1 279 ? -9.813 -0.487 22.511 1.00 86.12 279 ARG A N 1
ATOM 2152 C CA . ARG A 1 279 ? -9.420 -0.110 23.887 1.00 86.12 279 ARG A CA 1
ATOM 2153 C C . ARG A 1 279 ? -8.066 -0.691 24.285 1.00 86.12 279 ARG A C 1
ATOM 2155 O O . ARG A 1 279 ? -7.373 -0.086 25.097 1.00 86.12 279 ARG A O 1
ATOM 2162 N N . HIS A 1 280 ? -7.681 -1.830 23.713 1.00 86.88 280 HIS A N 1
ATOM 2163 C CA . HIS A 1 280 ? -6.387 -2.469 23.969 1.00 86.88 280 HIS A CA 1
ATOM 2164 C C . HIS A 1 280 ? -5.269 -1.906 23.083 1.00 86.88 280 HIS A C 1
ATOM 2166 O O . HIS A 1 280 ? -4.092 -2.064 23.402 1.00 86.88 280 HIS A O 1
ATOM 2172 N N . TYR A 1 281 ? -5.623 -1.207 22.000 1.00 85.75 281 TYR A N 1
ATOM 2173 C CA . TYR A 1 281 ? -4.654 -0.692 21.037 1.00 85.75 281 TYR A CA 1
ATOM 2174 C C . TYR A 1 281 ? -3.619 0.272 21.651 1.00 85.75 281 TYR A C 1
ATOM 2176 O O . TYR A 1 281 ? -2.427 0.052 21.439 1.00 85.75 281 TYR A O 1
ATOM 2184 N N . PRO A 1 282 ? -3.998 1.289 22.458 1.00 85.00 282 PRO A N 1
ATOM 2185 C CA . PRO A 1 282 ? -3.016 2.186 23.069 1.00 85.00 282 PRO A CA 1
ATOM 2186 C C . PRO A 1 282 ? -2.038 1.461 23.998 1.00 85.00 282 PRO A C 1
ATOM 2188 O O . PRO A 1 282 ? -0.871 1.830 24.047 1.00 85.00 282 PRO A O 1
ATOM 2191 N N . ALA A 1 283 ? -2.483 0.409 24.696 1.00 86.19 283 ALA A N 1
ATOM 2192 C CA . ALA A 1 283 ? -1.611 -0.401 25.544 1.00 86.19 283 ALA A CA 1
ATOM 2193 C C . ALA A 1 283 ? -0.591 -1.192 24.710 1.00 86.19 283 ALA A C 1
ATOM 2195 O O . ALA A 1 283 ? 0.582 -1.240 25.066 1.00 86.19 283 ALA A O 1
ATOM 2196 N N . TYR A 1 284 ? -1.007 -1.744 23.565 1.00 88.75 284 TYR A N 1
ATOM 2197 C CA . TYR A 1 284 ? -0.079 -2.365 22.618 1.00 88.75 284 TYR A CA 1
ATOM 2198 C C . TYR A 1 284 ? 0.968 -1.360 22.117 1.00 88.75 284 TYR A C 1
ATOM 2200 O O . TYR A 1 284 ? 2.158 -1.654 22.168 1.00 88.75 284 TYR A O 1
ATOM 2208 N N . VAL A 1 285 ? 0.574 -0.148 21.707 1.00 88.12 285 VAL A N 1
ATOM 2209 C CA . VAL A 1 285 ? 1.548 0.865 21.252 1.00 88.12 285 VAL A CA 1
ATOM 2210 C C . VAL A 1 285 ? 2.434 1.370 22.395 1.00 88.12 285 VAL A C 1
ATOM 2212 O O . VAL A 1 285 ? 3.627 1.587 22.190 1.00 88.12 285 VAL A O 1
ATOM 2215 N N . ALA A 1 286 ? 1.904 1.495 23.613 1.00 87.69 286 ALA A N 1
ATOM 2216 C CA . ALA A 1 286 ? 2.709 1.798 24.793 1.00 87.69 286 ALA A CA 1
ATOM 2217 C C . ALA 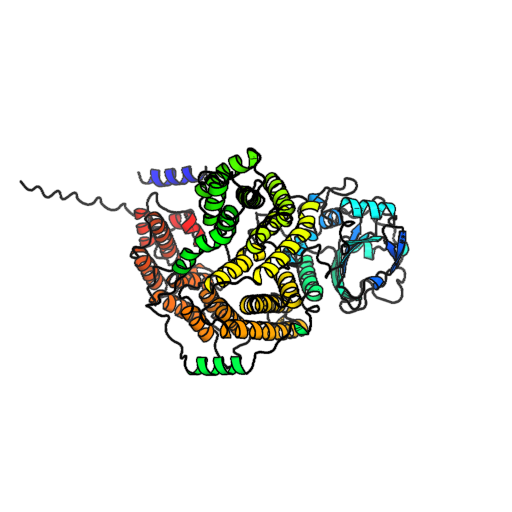A 1 286 ? 3.783 0.722 25.032 1.00 87.69 286 ALA A C 1
ATOM 2219 O O . ALA A 1 286 ? 4.937 1.075 25.255 1.00 87.69 286 ALA A O 1
ATOM 2220 N N . ARG A 1 287 ? 3.472 -0.567 24.843 1.00 87.94 287 ARG A N 1
ATOM 2221 C CA . ARG A 1 287 ? 4.479 -1.647 24.868 1.00 87.94 287 ARG A CA 1
ATOM 2222 C C . ARG A 1 287 ? 5.530 -1.537 23.760 1.00 87.94 287 ARG A C 1
ATOM 2224 O O . ARG A 1 287 ? 6.633 -2.051 23.922 1.00 87.94 287 ARG A O 1
ATOM 2231 N N . LEU A 1 288 ? 5.210 -0.894 22.635 1.00 87.69 288 LEU A N 1
ATOM 2232 C CA . LEU A 1 288 ? 6.171 -0.639 21.556 1.00 87.69 288 LEU A CA 1
ATOM 2233 C C . LEU A 1 288 ? 7.100 0.535 21.871 1.00 87.69 288 LEU A C 1
ATOM 2235 O O . LEU A 1 288 ? 8.266 0.492 21.489 1.00 87.69 288 LEU A O 1
ATOM 2239 N N . MET A 1 289 ? 6.583 1.591 22.504 1.00 90.19 289 MET A N 1
ATOM 2240 C CA . MET A 1 289 ? 7.266 2.889 22.581 1.00 90.19 289 MET A CA 1
ATOM 2241 C C . MET A 1 289 ? 7.563 3.364 24.008 1.00 90.19 289 MET A C 1
ATOM 2243 O O . MET A 1 289 ? 8.638 3.884 24.273 1.00 90.19 289 MET A O 1
ATOM 2247 N N . VAL A 1 290 ? 6.621 3.212 24.932 1.00 92.06 290 VAL A N 1
ATOM 2248 C CA . VAL A 1 290 ? 6.718 3.749 26.296 1.00 92.06 290 VAL A CA 1
ATOM 2249 C C . VAL A 1 290 ? 7.433 2.767 27.220 1.00 92.06 290 VAL A C 1
ATOM 2251 O O . VAL A 1 290 ? 8.409 3.139 27.867 1.00 92.06 290 VAL A O 1
ATOM 2254 N N . ASP A 1 291 ? 6.998 1.507 27.256 1.00 91.50 291 ASP A N 1
ATOM 2255 C CA . ASP A 1 291 ? 7.558 0.519 28.183 1.00 91.50 291 ASP A CA 1
ATOM 2256 C C . ASP A 1 291 ? 9.050 0.259 27.923 1.00 91.50 291 ASP A C 1
ATOM 2258 O O . ASP A 1 291 ? 9.825 0.315 28.879 1.00 91.50 291 ASP A O 1
ATOM 2262 N N . PRO A 1 292 ? 9.509 0.060 26.667 1.00 91.56 292 PRO A N 1
ATOM 2263 C CA . PRO A 1 292 ? 10.928 -0.151 26.396 1.00 91.56 292 PRO A CA 1
ATOM 2264 C C . PRO A 1 292 ? 11.780 1.069 26.747 1.00 91.56 292 PRO A C 1
ATOM 2266 O O . PRO A 1 292 ? 12.938 0.908 27.121 1.00 91.56 292 PRO A O 1
ATOM 2269 N N . TYR A 1 293 ? 11.216 2.280 26.637 1.00 91.81 293 TYR A N 1
ATOM 2270 C CA . TYR A 1 293 ? 11.901 3.517 27.009 1.00 91.81 293 TYR A CA 1
ATOM 2271 C C . TYR A 1 293 ? 12.094 3.594 28.524 1.00 91.81 293 TYR A C 1
ATOM 2273 O O . TYR A 1 293 ? 13.202 3.871 28.981 1.00 91.81 293 TYR A O 1
ATOM 2281 N N . LEU A 1 294 ? 11.050 3.292 29.301 1.00 90.00 294 LEU A N 1
ATOM 2282 C CA . LEU A 1 294 ? 11.108 3.273 30.767 1.00 90.00 294 LEU A CA 1
ATOM 2283 C C . LEU A 1 294 ? 11.995 2.151 31.328 1.00 90.00 294 LEU A C 1
ATOM 2285 O O . LEU A 1 294 ? 12.432 2.247 32.469 1.00 90.00 294 LEU A O 1
ATOM 2289 N N . GLN A 1 295 ? 12.238 1.094 30.552 1.00 87.88 295 GLN A N 1
ATOM 2290 C CA . GLN A 1 295 ? 13.103 -0.028 30.929 1.00 87.88 295 GLN A CA 1
ATOM 2291 C C . GLN A 1 295 ? 14.591 0.204 30.637 1.00 87.88 295 GLN A C 1
ATOM 2293 O O . GLN A 1 295 ? 15.405 -0.617 31.054 1.00 87.88 295 GLN A O 1
ATOM 2298 N N . GLN A 1 296 ? 14.963 1.271 29.920 1.00 82.75 296 GLN A N 1
ATOM 2299 C CA . GLN A 1 296 ? 16.380 1.597 29.737 1.00 82.75 296 GLN A CA 1
ATOM 2300 C C . GLN A 1 296 ? 16.987 2.043 31.073 1.00 82.75 296 GLN A C 1
ATOM 2302 O O . GLN A 1 296 ? 16.379 2.835 31.795 1.00 82.75 296 GLN A O 1
ATOM 2307 N N . ASP A 1 297 ? 18.189 1.559 31.371 1.00 65.31 297 ASP A N 1
ATOM 2308 C CA . ASP A 1 297 ? 18.909 1.835 32.616 1.00 65.31 297 ASP A CA 1
ATOM 2309 C C . ASP A 1 297 ? 19.585 3.219 32.534 1.00 65.31 297 ASP A C 1
ATOM 2311 O O . ASP A 1 297 ? 20.777 3.344 32.257 1.00 65.31 297 ASP A O 1
ATOM 2315 N N . ASP A 1 298 ? 18.786 4.280 32.676 1.00 67.19 298 ASP A N 1
ATOM 2316 C CA . ASP A 1 298 ? 19.250 5.670 32.639 1.00 67.19 298 ASP A CA 1
ATOM 2317 C C . ASP A 1 298 ? 18.655 6.471 33.807 1.00 67.19 298 ASP A C 1
ATOM 2319 O O . ASP A 1 298 ? 17.436 6.608 33.953 1.00 67.19 298 ASP A O 1
ATOM 2323 N N . ALA A 1 299 ? 19.544 6.989 34.657 1.00 53.69 299 ALA A N 1
ATOM 2324 C CA . ALA A 1 299 ? 19.210 7.690 35.892 1.00 53.69 299 ALA A CA 1
ATOM 2325 C C . ALA A 1 299 ? 18.496 9.039 35.664 1.00 53.69 299 ALA A C 1
ATOM 2327 O O . ALA A 1 299 ? 17.877 9.544 36.603 1.00 53.69 299 ALA A O 1
ATOM 2328 N N . ASP A 1 300 ? 18.537 9.595 34.446 1.00 60.12 300 ASP A N 1
ATOM 2329 C CA . ASP A 1 300 ? 17.946 10.902 34.106 1.00 60.12 300 ASP A CA 1
ATOM 2330 C C . ASP A 1 300 ? 16.523 10.827 33.513 1.00 60.12 300 ASP A C 1
ATOM 2332 O O . ASP A 1 300 ? 15.915 11.857 33.193 1.00 60.12 300 ASP A O 1
ATOM 2336 N N . LYS A 1 301 ? 15.920 9.632 33.412 1.00 67.88 301 LYS A N 1
ATOM 2337 C CA . LYS A 1 301 ? 14.540 9.476 32.915 1.00 67.88 301 LYS A CA 1
ATOM 2338 C C . LYS A 1 301 ? 13.506 9.924 33.951 1.00 67.88 301 LYS A C 1
ATOM 2340 O O . LYS A 1 301 ? 12.908 9.129 34.677 1.00 67.88 301 LYS A O 1
ATOM 2345 N N . SER A 1 302 ? 13.264 11.232 34.002 1.00 68.25 302 SER A N 1
ATOM 2346 C CA . SER A 1 302 ? 12.163 11.820 34.769 1.00 68.25 302 SER A CA 1
ATOM 2347 C C . SER A 1 302 ? 10.801 11.403 34.201 1.00 68.25 302 SER A C 1
ATOM 2349 O O . SER A 1 302 ? 10.593 11.394 32.988 1.00 68.25 302 SER A O 1
ATOM 2351 N N . LYS A 1 303 ? 9.832 11.133 35.087 1.00 67.50 303 LYS A N 1
ATOM 2352 C CA . LYS A 1 303 ? 8.424 10.887 34.715 1.00 67.50 303 LYS A CA 1
ATOM 2353 C C . LYS A 1 303 ? 7.736 12.110 34.093 1.00 67.50 303 LYS A C 1
ATOM 2355 O O . LYS A 1 303 ? 6.694 11.946 33.469 1.00 67.50 303 LYS A O 1
ATOM 2360 N N . ASP A 1 304 ? 8.337 13.290 34.231 1.00 70.62 304 ASP A N 1
ATOM 2361 C CA . ASP A 1 304 ? 7.837 14.557 33.690 1.00 70.62 304 ASP A CA 1
ATOM 2362 C C . ASP A 1 304 ? 8.677 15.051 32.494 1.00 70.62 304 ASP A C 1
ATOM 2364 O O . ASP A 1 304 ? 8.659 16.237 32.162 1.00 70.62 304 ASP A O 1
ATOM 2368 N N . SER A 1 305 ? 9.458 14.171 31.856 1.00 88.06 305 SER A N 1
ATOM 2369 C CA . SER A 1 305 ? 10.282 14.555 30.708 1.00 88.06 305 SER A CA 1
ATOM 2370 C C . SER A 1 305 ? 9.442 14.795 29.448 1.00 88.06 305 SER A C 1
ATOM 2372 O O . SER A 1 305 ? 8.446 14.116 29.181 1.00 88.06 305 SER A O 1
ATOM 2374 N N . ASP A 1 306 ? 9.888 15.741 28.616 1.00 92.62 306 ASP A N 1
ATOM 2375 C CA . ASP A 1 306 ? 9.310 15.963 27.285 1.00 92.62 306 ASP A CA 1
ATOM 2376 C C . ASP A 1 306 ? 9.439 14.720 26.382 1.00 92.62 306 ASP A C 1
ATOM 2378 O O . ASP A 1 306 ? 8.602 14.501 25.508 1.00 92.62 306 ASP A O 1
ATOM 2382 N N . GLU A 1 307 ? 10.444 13.875 26.622 1.00 93.06 307 GLU A N 1
ATOM 2383 C CA . GLU A 1 307 ? 10.644 12.600 25.926 1.00 93.06 307 GLU A CA 1
ATOM 2384 C C . GLU A 1 307 ? 9.506 11.614 26.206 1.00 93.06 307 GLU A C 1
ATOM 2386 O O . GLU A 1 307 ? 8.875 11.108 25.276 1.00 93.06 307 GLU A O 1
ATOM 2391 N N . LEU A 1 308 ? 9.188 11.380 27.483 1.00 92.44 308 LEU A N 1
ATOM 2392 C CA . LEU A 1 308 ? 8.098 10.485 27.861 1.00 92.44 308 LEU A CA 1
ATOM 2393 C C . LEU A 1 308 ? 6.745 11.039 27.403 1.00 92.44 308 LEU A C 1
ATOM 2395 O O . LEU A 1 308 ? 5.919 10.288 26.877 1.00 92.44 308 LEU A O 1
ATOM 2399 N N . ALA A 1 309 ? 6.539 12.351 27.544 1.00 93.44 309 ALA A N 1
ATOM 2400 C CA . ALA A 1 309 ? 5.328 13.014 27.075 1.00 93.44 309 ALA A CA 1
ATOM 2401 C C . ALA A 1 309 ? 5.147 12.853 25.556 1.00 93.44 309 ALA A C 1
ATOM 2403 O O . ALA A 1 309 ? 4.060 12.481 25.110 1.00 93.44 309 ALA A O 1
ATOM 2404 N N . LEU A 1 310 ? 6.207 13.036 24.755 1.00 94.69 310 LEU A N 1
ATOM 2405 C CA . LEU A 1 310 ? 6.180 12.758 23.315 1.00 94.69 310 LEU A CA 1
ATOM 2406 C C . LEU A 1 310 ? 5.752 11.312 23.036 1.00 94.69 310 LEU A C 1
ATOM 2408 O O . LEU A 1 310 ? 4.839 11.095 22.237 1.00 94.69 310 LEU A O 1
ATOM 2412 N N . LEU A 1 311 ? 6.395 10.328 23.670 1.00 94.06 311 LEU A N 1
ATOM 2413 C CA . LEU A 1 311 ? 6.118 8.908 23.426 1.00 94.06 311 LEU A CA 1
ATOM 2414 C C . LEU A 1 311 ? 4.672 8.543 23.776 1.00 94.06 311 LEU A C 1
ATOM 2416 O O . LEU A 1 311 ? 4.019 7.821 23.023 1.00 94.06 311 LEU A O 1
ATOM 2420 N N . GLN A 1 312 ? 4.135 9.091 24.866 1.00 92.19 312 GLN A N 1
ATOM 2421 C CA . GLN A 1 312 ? 2.737 8.906 25.254 1.00 92.19 312 GLN A CA 1
ATOM 2422 C C . GLN A 1 312 ? 1.764 9.538 24.251 1.00 92.19 312 GLN A C 1
ATOM 2424 O O . GLN A 1 312 ? 0.764 8.909 23.899 1.00 92.19 312 GLN A O 1
ATOM 2429 N N . GLN A 1 313 ? 2.055 10.744 23.748 1.00 92.25 313 GLN A N 1
ATOM 2430 C CA . GLN A 1 313 ? 1.234 11.370 22.707 1.00 92.25 313 GLN A CA 1
ATOM 2431 C C . GLN A 1 313 ? 1.276 10.556 21.411 1.00 92.25 313 GLN A C 1
ATOM 2433 O O . GLN A 1 313 ? 0.234 10.251 20.828 1.00 92.25 313 GLN A O 1
ATOM 2438 N N . VAL A 1 314 ? 2.465 10.130 20.975 1.00 90.94 314 VAL A N 1
ATOM 2439 C CA . VAL A 1 314 ? 2.608 9.302 19.772 1.00 90.94 314 VAL A CA 1
ATOM 2440 C C . VAL A 1 314 ? 1.927 7.946 19.946 1.00 90.94 314 VAL A C 1
ATOM 2442 O O . VAL A 1 314 ? 1.310 7.482 18.992 1.00 90.94 314 VAL A O 1
ATOM 2445 N N . ALA A 1 315 ? 1.919 7.352 21.142 1.00 88.88 315 ALA A N 1
ATOM 2446 C CA . ALA A 1 315 ? 1.198 6.106 21.403 1.00 88.88 315 ALA A CA 1
ATOM 2447 C C . ALA A 1 315 ? -0.328 6.227 21.234 1.00 88.88 315 ALA A C 1
ATOM 2449 O O . ALA A 1 315 ? -0.995 5.252 20.888 1.00 88.88 315 ALA A O 1
ATOM 2450 N N . GLN A 1 316 ? -0.887 7.424 21.436 1.00 84.81 316 GLN A N 1
ATOM 2451 C CA . GLN A 1 316 ? -2.301 7.708 21.169 1.00 84.81 316 GLN A CA 1
ATOM 2452 C C . GLN A 1 316 ? -2.565 8.066 19.702 1.00 84.81 316 GLN A C 1
ATOM 2454 O O . GLN A 1 316 ? -3.643 7.780 19.173 1.00 84.81 316 GLN A O 1
ATOM 2459 N N . LEU A 1 317 ? -1.590 8.701 19.046 1.00 84.19 317 LEU A N 1
ATOM 2460 C CA . LEU A 1 317 ? -1.673 9.086 17.642 1.00 84.19 317 LEU A CA 1
ATOM 2461 C C . LEU A 1 317 ? -1.492 7.888 16.716 1.00 84.19 317 LEU A C 1
ATOM 2463 O O . LEU A 1 317 ? -2.235 7.746 15.759 1.00 84.19 317 LEU A O 1
ATOM 2467 N N . TYR A 1 318 ? -0.496 7.043 16.944 1.00 77.75 318 TYR A N 1
ATOM 2468 C CA . TYR A 1 318 ? -0.126 5.969 16.035 1.00 77.75 318 TYR A CA 1
ATOM 2469 C C . TYR A 1 318 ? -1.135 4.819 16.097 1.00 77.75 318 TYR A C 1
ATOM 2471 O O . TYR A 1 318 ? -1.528 4.416 17.190 1.00 77.75 318 TYR A O 1
ATOM 2479 N N . PRO A 1 319 ? -1.561 4.250 14.952 1.00 65.12 319 PRO A N 1
ATOM 2480 C CA . PRO A 1 319 ? -1.378 4.647 13.555 1.00 65.12 319 PRO A CA 1
ATOM 2481 C C . PRO A 1 319 ? -2.548 5.518 13.066 1.00 65.12 319 PRO A C 1
ATOM 2483 O O . PRO A 1 319 ? -2.705 5.752 11.868 1.00 65.12 319 PRO A O 1
ATOM 2486 N N . LYS A 1 320 ? -3.420 5.944 13.985 1.00 69.44 320 LYS A N 1
ATOM 2487 C CA . LYS A 1 320 ? -4.565 6.812 13.723 1.00 69.44 320 LYS A CA 1
ATOM 2488 C C . LYS A 1 320 ? -4.097 8.205 13.274 1.00 69.44 320 LYS A C 1
ATOM 2490 O O . LYS A 1 320 ? -2.923 8.585 13.301 1.00 69.44 320 LYS A O 1
ATOM 2495 N N . GLN A 1 321 ? -5.040 9.004 12.787 1.00 66.19 321 GLN A N 1
ATOM 2496 C CA . GLN A 1 321 ? -4.706 10.371 12.404 1.00 66.19 321 GLN A CA 1
ATOM 2497 C C . GLN A 1 321 ? -4.570 11.298 13.617 1.00 66.19 321 GLN A C 1
ATOM 2499 O O . GLN A 1 321 ? -3.720 12.183 13.581 1.00 66.19 321 GLN A O 1
ATOM 2504 N N . GLY A 1 322 ? -5.314 11.058 14.700 1.00 75.06 322 GLY A N 1
ATOM 2505 C CA . GLY A 1 322 ? -5.411 12.012 15.807 1.00 75.06 322 GLY A CA 1
ATOM 2506 C C . GLY A 1 322 ? -5.995 13.359 15.366 1.00 75.06 322 GLY A C 1
ATOM 2507 O O . GLY A 1 322 ? -6.264 13.580 14.183 1.00 75.06 322 GLY A O 1
ATOM 2508 N N . THR A 1 323 ? -6.221 14.262 16.314 1.00 82.62 323 THR A N 1
ATOM 2509 C CA . THR A 1 323 ? -6.623 15.644 16.018 1.00 82.62 323 THR A CA 1
ATOM 2510 C C . THR A 1 323 ? -5.403 16.505 15.689 1.00 82.62 323 THR A C 1
ATOM 2512 O O . THR A 1 323 ? -4.275 16.184 16.069 1.00 82.62 323 THR A O 1
ATOM 2515 N N . SER A 1 324 ? -5.616 17.634 15.006 1.00 84.44 324 SER A N 1
ATOM 2516 C CA . SER A 1 324 ? -4.552 18.619 14.762 1.00 84.44 324 SER A CA 1
ATOM 2517 C C . SER A 1 324 ? -3.903 19.099 16.064 1.00 84.44 324 SER A C 1
ATOM 2519 O O . SER A 1 324 ? -2.690 19.259 16.108 1.00 84.44 324 SER A O 1
ATOM 2521 N N . GLU A 1 325 ? -4.688 19.252 17.133 1.00 89.25 325 GLU A N 1
ATOM 2522 C CA . GLU A 1 325 ? -4.198 19.633 18.463 1.00 89.25 325 GLU A CA 1
ATOM 2523 C C . GLU A 1 325 ? -3.290 18.563 19.076 1.00 89.25 325 GLU A C 1
ATOM 2525 O O . GLU A 1 325 ? -2.223 18.890 19.587 1.00 89.25 325 GLU A O 1
ATOM 2530 N N . GLN A 1 326 ? -3.660 17.281 18.976 1.00 90.06 326 GLN A N 1
ATOM 2531 C CA . GLN A 1 326 ? -2.820 16.183 19.469 1.00 90.06 326 GLN A CA 1
ATOM 2532 C C . GLN A 1 326 ? -1.486 16.110 18.712 1.00 90.06 326 GLN A C 1
ATOM 2534 O O . GLN A 1 326 ? -0.439 15.886 19.316 1.00 90.06 326 GLN A O 1
ATOM 2539 N N . VAL A 1 327 ? -1.508 16.327 17.391 1.00 92.06 327 VAL A N 1
ATOM 2540 C CA . VAL A 1 327 ? -0.285 16.376 16.572 1.00 92.06 327 VAL A CA 1
ATOM 2541 C C . VAL A 1 327 ? 0.585 17.578 16.950 1.00 92.06 327 VAL A C 1
ATOM 2543 O O . VAL A 1 327 ? 1.806 17.440 17.014 1.00 92.06 327 VAL A O 1
ATOM 2546 N N . GLU A 1 328 ? -0.016 18.737 17.228 1.00 94.94 328 GLU A N 1
ATOM 2547 C CA . GLU A 1 328 ? 0.712 19.936 17.657 1.00 94.94 328 GLU A CA 1
ATOM 2548 C C . GLU A 1 328 ? 1.357 19.755 19.033 1.00 94.94 328 GLU A C 1
ATOM 2550 O O . GLU A 1 328 ? 2.528 20.080 19.224 1.00 94.94 328 GLU A O 1
ATOM 2555 N N . LEU A 1 329 ? 0.627 19.161 19.976 1.00 95.06 329 LEU A N 1
ATOM 2556 C CA . LEU A 1 329 ? 1.145 18.875 21.308 1.00 95.06 329 LEU A CA 1
ATOM 2557 C C . LEU A 1 329 ? 2.332 17.904 21.250 1.00 95.06 329 LEU A C 1
ATOM 2559 O O . LEU A 1 329 ? 3.375 18.165 21.852 1.00 95.06 329 LEU A O 1
ATOM 2563 N N . ALA A 1 330 ? 2.207 16.815 20.484 1.00 95.31 330 ALA A N 1
ATOM 2564 C CA . ALA A 1 330 ? 3.306 15.877 20.259 1.00 95.31 330 ALA A CA 1
ATOM 2565 C C . ALA A 1 330 ? 4.520 16.567 19.613 1.00 95.31 330 ALA A C 1
ATOM 2567 O O . ALA A 1 330 ? 5.660 16.292 19.982 1.00 95.31 330 ALA A O 1
ATOM 2568 N N . PHE A 1 331 ? 4.284 17.488 18.674 1.00 96.38 331 PHE A N 1
ATOM 2569 C CA . PHE A 1 331 ? 5.346 18.249 18.021 1.00 96.38 331 PHE A CA 1
ATOM 2570 C C . PHE A 1 331 ? 6.121 19.109 19.018 1.00 96.38 331 PHE A C 1
ATOM 2572 O O . PHE A 1 331 ? 7.346 19.050 19.027 1.00 96.38 331 PHE A O 1
ATOM 2579 N N . GLU A 1 332 ? 5.436 19.846 19.892 1.00 96.62 332 GLU A N 1
ATOM 2580 C CA . GLU A 1 332 ? 6.096 20.707 20.878 1.00 96.62 332 GLU A CA 1
ATOM 2581 C C . GLU A 1 332 ? 6.916 19.922 21.909 1.00 96.62 332 GLU A C 1
ATOM 2583 O O . GLU A 1 332 ? 8.022 20.345 22.256 1.00 96.62 332 GLU A O 1
ATOM 2588 N N . HIS A 1 333 ? 6.422 18.765 22.364 1.00 96.00 333 HIS A N 1
ATOM 2589 C CA . HIS A 1 333 ? 7.205 17.866 23.219 1.00 96.00 333 HIS A CA 1
ATOM 2590 C C . HIS A 1 333 ? 8.448 17.342 22.494 1.00 96.00 333 HIS A C 1
ATOM 2592 O O . HIS A 1 333 ? 9.557 17.455 23.011 1.00 96.00 333 HIS A O 1
ATOM 2598 N N . GLY A 1 334 ? 8.296 16.840 21.264 1.00 95.62 334 GLY A N 1
ATOM 2599 C CA . GLY A 1 334 ? 9.433 16.334 20.493 1.00 95.62 334 GLY A CA 1
ATOM 2600 C C . GLY A 1 334 ? 10.456 17.411 20.145 1.00 95.62 334 GLY A C 1
ATOM 2601 O O . GLY A 1 334 ? 11.658 17.157 20.205 1.00 95.62 334 GLY A O 1
ATOM 2602 N N . ARG A 1 335 ? 9.997 18.638 19.887 1.00 95.75 335 ARG A N 1
ATOM 2603 C CA . ARG A 1 335 ? 10.853 19.805 19.686 1.00 95.75 335 ARG A CA 1
ATOM 2604 C C . ARG A 1 335 ? 11.720 20.063 20.915 1.00 95.75 335 ARG A C 1
ATOM 2606 O O . ARG A 1 335 ? 12.936 20.120 20.787 1.00 95.75 335 ARG A O 1
ATOM 2613 N N . ARG A 1 336 ? 11.128 20.155 22.110 1.00 94.69 336 ARG A N 1
ATOM 2614 C CA . ARG A 1 336 ? 11.889 20.382 23.353 1.00 94.69 336 ARG A CA 1
ATOM 2615 C C . ARG A 1 336 ? 12.821 19.221 23.698 1.00 94.69 336 ARG A C 1
ATOM 2617 O O . ARG A 1 336 ? 13.964 19.470 24.072 1.00 94.69 336 ARG A O 1
ATOM 2624 N N . ALA A 1 337 ? 12.366 17.984 23.518 1.00 92.44 337 ALA A N 1
ATOM 2625 C CA . ALA A 1 337 ? 13.161 16.787 23.772 1.00 92.44 337 ALA A CA 1
ATOM 2626 C C . ALA A 1 337 ? 14.398 16.694 22.861 1.00 92.44 337 ALA A C 1
ATOM 2628 O O . ALA A 1 337 ? 15.516 16.511 23.331 1.00 92.44 337 ALA A O 1
ATOM 2629 N N . VAL A 1 338 ? 14.219 16.862 21.550 1.00 92.75 338 VAL A N 1
ATOM 2630 C CA . VAL A 1 338 ? 15.291 16.622 20.572 1.00 92.75 338 VAL A CA 1
ATOM 2631 C C . VAL A 1 338 ? 16.160 17.862 20.350 1.00 92.75 338 VAL A C 1
ATOM 2633 O O . VAL A 1 338 ? 17.376 17.746 20.203 1.00 92.75 338 VAL A O 1
ATOM 2636 N N . GLU A 1 339 ? 15.585 19.069 20.340 1.00 84.88 339 GLU A N 1
ATOM 2637 C CA . GLU A 1 339 ? 16.357 20.298 20.084 1.00 84.88 339 GLU A CA 1
ATOM 2638 C C . GLU A 1 339 ? 17.205 20.739 21.281 1.00 84.88 339 GLU A C 1
ATOM 2640 O O . GLU A 1 339 ? 18.179 21.464 21.092 1.00 84.88 339 GLU A O 1
ATOM 2645 N N . SER A 1 340 ? 16.902 20.260 22.492 1.00 84.25 340 SER A N 1
ATOM 2646 C CA . SER A 1 340 ? 17.773 20.437 23.664 1.00 84.25 340 SER A CA 1
ATOM 2647 C C . SER A 1 340 ? 18.987 19.497 23.677 1.00 84.25 340 SER A C 1
ATOM 2649 O O . SER A 1 340 ? 19.833 19.607 24.562 1.00 84.25 340 SER A O 1
ATOM 2651 N N . GLY A 1 341 ? 19.113 18.615 22.677 1.00 84.50 341 GLY A N 1
ATOM 2652 C CA . GLY A 1 341 ? 20.235 17.690 22.525 1.00 84.50 341 GLY A CA 1
ATOM 2653 C C . GLY A 1 341 ? 19.900 16.223 22.797 1.00 84.50 341 GLY A C 1
ATOM 2654 O O . GLY A 1 341 ? 20.818 15.408 22.748 1.00 84.50 341 GLY A O 1
ATOM 2655 N N . GLY A 1 342 ? 18.632 15.869 23.044 1.00 86.19 342 GLY A N 1
ATOM 2656 C CA . GLY A 1 342 ? 18.197 14.481 23.219 1.00 86.19 342 GLY A CA 1
ATOM 2657 C C . GLY A 1 342 ? 18.479 13.622 21.981 1.00 86.19 342 GLY A C 1
ATOM 2658 O O . GLY A 1 342 ? 18.176 14.008 20.847 1.00 86.19 342 GLY A O 1
ATOM 2659 N N . ARG A 1 343 ? 19.095 12.453 22.192 1.00 90.19 343 ARG A N 1
ATOM 2660 C CA . ARG A 1 343 ? 19.534 11.530 21.125 1.00 90.19 343 ARG A CA 1
ATOM 2661 C C . ARG A 1 343 ? 19.034 10.096 21.292 1.00 90.19 343 ARG A C 1
ATOM 2663 O O . ARG A 1 343 ? 19.511 9.214 20.584 1.00 90.19 343 ARG A O 1
ATOM 2670 N N . ASP A 1 344 ? 18.081 9.842 22.185 1.00 93.44 344 ASP A N 1
ATOM 2671 C CA . ASP A 1 344 ? 17.480 8.511 22.299 1.00 93.44 344 ASP A CA 1
ATOM 2672 C C . ASP A 1 344 ? 16.810 8.111 20.958 1.00 93.44 344 ASP A C 1
ATOM 2674 O O . ASP A 1 344 ? 15.982 8.866 20.433 1.00 93.44 344 ASP A O 1
ATOM 2678 N N . PRO A 1 345 ? 17.153 6.951 20.360 1.00 95.56 345 PRO A N 1
ATOM 2679 C CA . PRO A 1 345 ? 16.677 6.582 19.025 1.00 95.56 345 PRO A CA 1
ATOM 2680 C C . PRO A 1 345 ? 15.155 6.412 18.941 1.00 95.56 345 PRO A C 1
ATOM 2682 O O . PRO A 1 345 ? 14.559 6.651 17.885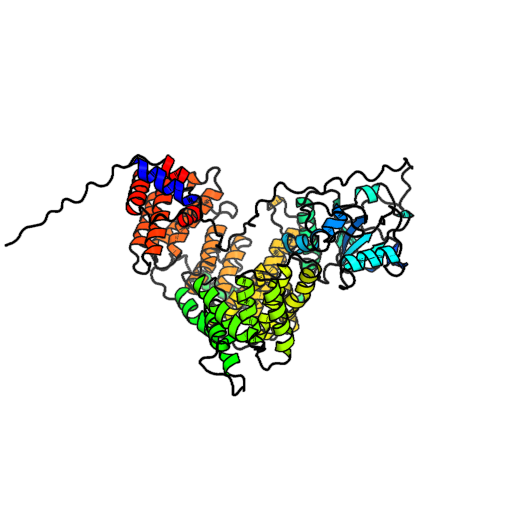 1.00 95.56 345 PRO A O 1
ATOM 2685 N N . LEU A 1 346 ? 14.494 6.042 20.038 1.00 95.31 346 LEU A N 1
ATOM 2686 C CA . LEU A 1 346 ? 13.045 5.890 20.081 1.00 95.31 346 LEU A CA 1
ATOM 2687 C C . LEU A 1 346 ? 12.342 7.247 20.153 1.00 95.31 346 LEU A C 1
ATOM 2689 O O . LEU A 1 346 ? 11.369 7.467 19.426 1.00 95.31 346 LEU A O 1
ATOM 2693 N N . VAL A 1 347 ? 12.882 8.182 20.936 1.00 95.44 347 VAL A N 1
ATOM 2694 C CA . VAL A 1 347 ? 12.424 9.583 20.968 1.00 95.44 347 VAL A CA 1
ATOM 2695 C C . VAL A 1 347 ? 12.582 10.232 19.591 1.00 95.44 347 VAL A C 1
ATOM 2697 O O . VAL A 1 347 ? 11.632 10.828 19.075 1.00 95.44 347 VAL A O 1
ATOM 2700 N N . LEU A 1 348 ? 13.741 10.057 18.947 1.00 97.00 348 LEU A N 1
ATOM 2701 C CA . LEU A 1 348 ? 13.981 10.536 17.583 1.00 97.00 348 LEU A CA 1
ATOM 2702 C C . LEU A 1 348 ? 12.967 9.928 16.600 1.00 97.00 348 LEU A C 1
ATOM 2704 O O . LEU A 1 348 ? 12.371 10.644 15.799 1.00 97.00 348 LEU A O 1
ATOM 2708 N N . THR A 1 349 ? 12.682 8.630 16.702 1.00 96.25 349 THR A N 1
ATOM 2709 C CA . THR A 1 349 ? 11.689 7.961 15.843 1.00 96.25 349 THR A CA 1
ATOM 2710 C C . THR A 1 349 ? 10.289 8.540 15.998 1.00 96.25 349 THR A C 1
ATOM 2712 O O . THR A 1 349 ? 9.620 8.833 15.002 1.00 96.25 349 THR A O 1
ATOM 2715 N N . ALA A 1 350 ? 9.851 8.744 17.240 1.00 95.38 350 ALA A N 1
ATOM 2716 C CA . ALA A 1 350 ? 8.556 9.335 17.547 1.00 95.38 350 ALA A CA 1
ATOM 2717 C C . ALA A 1 350 ? 8.456 10.778 17.024 1.00 95.38 350 ALA A C 1
ATOM 2719 O O . ALA A 1 350 ? 7.466 11.135 16.380 1.00 95.38 350 ALA A O 1
ATOM 2720 N N . TYR A 1 351 ? 9.498 11.593 17.216 1.00 96.81 351 TYR A N 1
ATOM 2721 C CA . TYR A 1 351 ? 9.511 12.968 16.719 1.00 96.81 351 TYR A CA 1
ATOM 2722 C C . TYR A 1 351 ? 9.561 13.025 15.188 1.00 96.81 351 TYR A C 1
ATOM 2724 O O . TYR A 1 351 ? 8.819 13.786 14.568 1.00 96.81 351 TYR A O 1
ATOM 2732 N N . GLY A 1 352 ? 10.359 12.160 14.563 1.00 95.88 352 GLY A N 1
ATOM 2733 C CA . GLY A 1 352 ? 10.424 11.993 13.115 1.00 95.88 352 GLY A CA 1
ATOM 2734 C C . GLY A 1 352 ? 9.072 11.639 12.492 1.00 95.88 352 GLY A C 1
ATOM 2735 O O . GLY A 1 352 ? 8.681 12.231 11.483 1.00 95.88 352 GLY A O 1
ATOM 2736 N N . TYR A 1 353 ? 8.308 10.744 13.129 1.00 93.06 353 TYR A N 1
ATOM 2737 C CA . TYR A 1 353 ? 6.927 10.450 12.738 1.00 93.06 353 TYR A CA 1
ATOM 2738 C C . TYR A 1 353 ? 6.039 11.701 12.807 1.00 93.06 353 TYR A C 1
ATOM 2740 O O . TYR A 1 353 ? 5.326 12.001 11.848 1.00 93.06 353 TYR A O 1
ATOM 2748 N N . VAL A 1 354 ? 6.107 12.475 13.893 1.00 94.75 354 VAL A N 1
ATOM 2749 C CA . VAL A 1 354 ? 5.325 13.716 14.043 1.00 94.75 354 VAL A CA 1
ATOM 2750 C C . VAL A 1 354 ? 5.714 14.764 12.992 1.00 94.75 354 VAL A C 1
ATOM 2752 O O . VAL A 1 354 ? 4.838 15.368 12.369 1.00 94.75 354 VAL A O 1
ATOM 2755 N N . LEU A 1 355 ? 7.007 14.943 12.720 1.00 94.69 355 LEU A N 1
ATOM 2756 C CA . LEU A 1 355 ? 7.509 15.839 11.673 1.00 94.69 355 LEU A CA 1
ATOM 2757 C C . LEU A 1 355 ? 7.003 15.433 10.284 1.00 94.69 355 LEU A C 1
ATOM 2759 O O . LEU A 1 355 ? 6.558 16.290 9.515 1.00 94.69 355 LEU A O 1
ATOM 2763 N N . TRP A 1 356 ? 7.003 14.132 9.978 1.00 90.56 356 TRP A N 1
ATOM 2764 C CA . TRP A 1 356 ? 6.416 13.602 8.747 1.00 90.56 356 TRP A CA 1
ATOM 2765 C C . TRP A 1 356 ? 4.917 13.922 8.656 1.00 90.56 356 TRP A C 1
ATOM 2767 O O . TRP A 1 356 ? 4.454 14.408 7.622 1.00 90.56 356 TRP A O 1
ATOM 2777 N N . ARG A 1 357 ? 4.159 13.745 9.747 1.00 87.81 357 ARG A N 1
ATOM 2778 C CA . ARG A 1 357 ? 2.731 14.110 9.811 1.00 87.81 357 ARG A CA 1
ATOM 2779 C C . ARG A 1 357 ? 2.497 15.605 9.583 1.00 87.81 357 ARG A C 1
ATOM 2781 O O . ARG A 1 357 ? 1.513 15.966 8.939 1.00 87.81 357 ARG A O 1
ATOM 2788 N N . LYS A 1 358 ? 3.419 16.455 10.041 1.00 90.94 358 LYS A N 1
ATOM 2789 C CA . LYS A 1 358 ? 3.434 17.906 9.786 1.00 90.94 358 LYS A CA 1
ATOM 2790 C C . LYS A 1 358 ? 4.015 18.296 8.422 1.00 90.94 358 LYS A C 1
ATOM 2792 O O . LYS A 1 358 ? 4.094 19.483 8.119 1.00 90.94 358 LYS A O 1
ATOM 2797 N N . LYS A 1 359 ? 4.383 17.321 7.582 1.00 89.88 359 LYS A N 1
ATOM 2798 C CA . LYS A 1 359 ? 4.979 17.511 6.247 1.00 89.88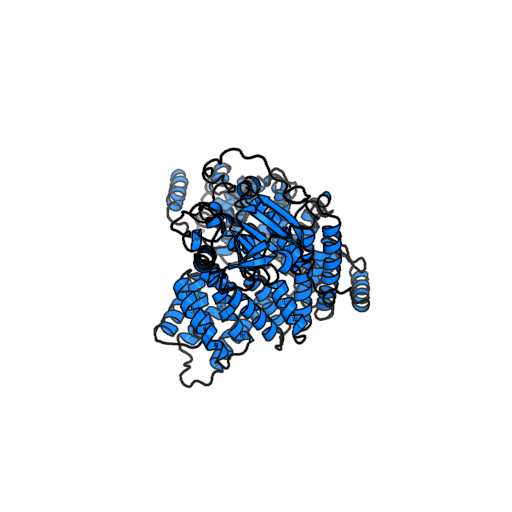 359 LYS A CA 1
ATOM 2799 C C . LYS A 1 359 ? 6.317 18.267 6.268 1.00 89.88 359 LYS A C 1
ATOM 2801 O O . LYS A 1 359 ? 6.708 18.872 5.272 1.00 89.88 359 LYS A O 1
ATOM 2806 N N . VAL A 1 360 ? 7.052 18.204 7.380 1.00 92.56 360 VAL A N 1
ATOM 2807 C CA . VAL A 1 360 ? 8.395 18.790 7.532 1.00 92.56 360 VAL A CA 1
ATOM 2808 C C . VAL A 1 360 ? 9.447 17.744 7.141 1.00 92.56 360 VAL A C 1
ATOM 2810 O O . VAL A 1 360 ? 10.218 17.262 7.969 1.00 92.56 360 VAL A O 1
ATOM 2813 N N . TYR A 1 361 ? 9.441 17.335 5.868 1.00 90.50 361 TYR A N 1
ATOM 2814 C CA . TYR A 1 361 ? 10.155 16.133 5.410 1.00 90.50 361 TYR A CA 1
ATOM 2815 C C . TYR A 1 361 ? 11.672 16.184 5.602 1.00 90.50 361 TYR A C 1
ATOM 2817 O O . TYR A 1 361 ? 12.245 15.193 6.031 1.00 90.50 361 TYR A O 1
ATOM 2825 N N . HIS A 1 362 ? 12.316 17.327 5.345 1.00 92.31 362 HIS A N 1
ATOM 2826 C CA . HIS A 1 362 ? 13.768 17.460 5.512 1.00 92.31 362 HIS A CA 1
ATOM 2827 C C . HIS A 1 362 ? 14.201 17.177 6.954 1.00 92.31 362 HIS A C 1
ATOM 2829 O O . HIS A 1 362 ? 15.109 16.391 7.197 1.00 92.31 362 HIS A O 1
ATOM 2835 N N . ARG A 1 363 ? 13.509 17.781 7.926 1.00 94.31 363 ARG A N 1
ATOM 2836 C CA . ARG A 1 363 ? 13.826 17.570 9.340 1.00 94.31 363 ARG A CA 1
ATOM 2837 C C . ARG A 1 363 ? 13.437 16.168 9.805 1.00 94.31 363 ARG A C 1
ATOM 2839 O O . ARG A 1 363 ? 14.160 15.579 10.599 1.00 94.31 363 ARG A O 1
ATOM 2846 N N . ALA A 1 364 ? 12.321 15.632 9.303 1.00 95.75 364 ALA A N 1
ATOM 2847 C CA . ALA A 1 364 ? 11.924 14.253 9.575 1.00 95.75 364 ALA A CA 1
ATOM 2848 C C . ALA A 1 364 ? 13.002 13.265 9.106 1.00 95.75 364 ALA A C 1
ATOM 2850 O O . ALA A 1 364 ? 13.334 12.344 9.841 1.00 95.75 364 ALA A O 1
ATOM 2851 N N . GLU A 1 365 ? 13.572 13.481 7.917 1.00 95.69 365 GLU A N 1
ATOM 2852 C CA . GLU A 1 365 ? 14.649 12.656 7.372 1.00 95.69 365 GLU A CA 1
ATOM 2853 C C . GLU A 1 365 ? 15.885 12.666 8.273 1.00 95.69 365 GLU A C 1
ATOM 2855 O O . GLU A 1 365 ? 16.349 11.594 8.646 1.00 95.69 365 GLU A O 1
ATOM 2860 N N . GLU A 1 366 ? 16.397 13.845 8.645 1.00 95.12 366 GLU A N 1
ATOM 2861 C CA . GLU A 1 366 ? 17.576 13.969 9.518 1.00 95.12 366 GLU A CA 1
ATOM 2862 C C . GLU A 1 366 ? 17.390 13.194 10.827 1.00 95.12 366 GLU A C 1
ATOM 2864 O O . GLU A 1 366 ? 18.212 12.358 11.194 1.00 95.12 366 GLU A O 1
ATOM 2869 N N . VAL A 1 367 ? 16.265 13.435 11.504 1.00 96.94 367 VAL A N 1
ATOM 2870 C CA . VAL A 1 367 ? 15.963 12.838 12.808 1.00 96.94 367 VAL A CA 1
ATOM 2871 C C . VAL A 1 367 ? 15.772 11.319 12.699 1.00 96.94 367 VAL A C 1
ATOM 2873 O O . VAL A 1 367 ? 16.270 10.571 13.540 1.00 96.94 367 VAL A O 1
ATOM 2876 N N . LEU A 1 368 ? 15.070 10.838 11.668 1.00 97.06 368 LEU A N 1
ATOM 2877 C CA . LEU A 1 368 ? 14.835 9.403 11.468 1.00 97.06 368 LEU A CA 1
ATOM 2878 C C . LEU A 1 368 ? 16.091 8.656 11.022 1.00 97.06 368 LEU A C 1
ATOM 2880 O O . LEU A 1 368 ? 16.246 7.482 11.356 1.00 97.06 368 LEU A O 1
ATOM 2884 N N . ARG A 1 369 ? 16.987 9.318 10.287 1.00 96.44 369 ARG A N 1
ATOM 2885 C CA . ARG A 1 369 ? 18.291 8.766 9.912 1.00 96.44 369 ARG A CA 1
ATOM 2886 C C . ARG A 1 369 ? 19.163 8.556 11.142 1.00 96.44 369 ARG A C 1
ATOM 2888 O O . ARG A 1 369 ? 19.639 7.441 11.342 1.00 96.44 369 ARG A O 1
ATOM 2895 N N . ASP A 1 370 ? 19.263 9.568 12.002 1.00 96.31 370 ASP A N 1
ATOM 2896 C CA . ASP A 1 370 ? 19.962 9.450 13.285 1.00 96.31 370 ASP A CA 1
ATOM 2897 C C . ASP A 1 370 ? 19.380 8.291 14.115 1.00 96.31 370 ASP A C 1
ATOM 2899 O O . ASP A 1 370 ? 20.119 7.444 14.618 1.00 96.31 370 ASP A O 1
ATOM 2903 N N . ALA A 1 371 ? 18.047 8.187 14.195 1.00 96.69 371 ALA A N 1
ATOM 2904 C CA . ALA A 1 371 ? 17.380 7.089 14.891 1.00 96.69 371 ALA A CA 1
ATOM 2905 C C . ALA A 1 371 ? 17.745 5.708 14.320 1.00 96.69 371 ALA A C 1
ATOM 2907 O O . ALA A 1 371 ? 18.096 4.795 15.069 1.00 96.69 371 ALA A O 1
ATOM 2908 N N . ALA A 1 372 ? 17.682 5.550 12.995 1.00 95.19 372 ALA A N 1
ATOM 2909 C CA . ALA A 1 372 ? 17.957 4.286 12.318 1.00 95.19 372 ALA A CA 1
ATOM 2910 C C . ALA A 1 372 ? 19.429 3.845 12.444 1.00 95.19 372 ALA A C 1
ATOM 2912 O O . ALA A 1 372 ? 19.713 2.647 12.434 1.00 95.19 372 ALA A O 1
ATOM 2913 N N . GLU A 1 373 ? 20.362 4.788 12.599 1.00 93.25 373 GLU A N 1
ATOM 2914 C CA . GLU A 1 373 ? 21.787 4.513 12.831 1.00 93.25 373 GLU A CA 1
ATOM 2915 C C . GLU A 1 373 ? 22.126 4.224 14.302 1.00 93.25 373 GLU A C 1
ATOM 2917 O O . GLU A 1 373 ? 23.076 3.486 14.593 1.00 93.25 373 GLU A O 1
ATOM 2922 N N . LEU A 1 374 ? 21.364 4.796 15.238 1.00 94.56 374 LEU A N 1
ATOM 2923 C CA . LEU A 1 374 ? 21.551 4.613 16.679 1.00 94.56 374 LEU A CA 1
ATOM 2924 C C . LEU A 1 374 ? 20.876 3.342 17.204 1.00 94.56 374 LEU A C 1
ATOM 2926 O O . LEU A 1 374 ? 21.442 2.668 18.064 1.00 94.56 374 LEU A O 1
ATOM 2930 N N . PHE A 1 375 ? 19.716 2.958 16.666 1.00 93.69 375 PHE A N 1
ATOM 2931 C CA . PHE A 1 375 ? 18.973 1.780 17.123 1.00 93.69 375 PHE A CA 1
ATOM 2932 C C . PHE A 1 375 ? 19.772 0.466 17.142 1.00 93.69 375 PHE A C 1
ATOM 2934 O O . PHE A 1 375 ? 19.677 -0.256 18.136 1.00 93.69 375 PHE A O 1
ATOM 2941 N N . PRO A 1 376 ? 20.582 0.128 16.118 1.00 90.56 376 PRO A N 1
ATOM 2942 C CA . PRO A 1 376 ? 21.405 -1.082 16.143 1.00 90.56 376 PRO A CA 1
ATOM 2943 C C . PRO A 1 376 ? 22.423 -1.136 17.292 1.00 90.56 376 PRO A C 1
ATOM 2945 O O . PRO A 1 376 ? 22.943 -2.209 17.579 1.00 90.56 376 PRO A O 1
ATOM 2948 N N . LYS A 1 377 ? 22.718 0.007 17.926 1.00 91.12 377 LYS A N 1
ATOM 2949 C CA . LYS A 1 377 ? 23.653 0.154 19.052 1.00 91.12 377 LYS A CA 1
ATOM 2950 C C . LYS A 1 377 ? 22.941 0.245 20.409 1.00 91.12 377 LYS A C 1
ATOM 2952 O O . LYS A 1 377 ? 23.599 0.495 21.410 1.00 91.12 377 LYS A O 1
ATOM 2957 N N . SER A 1 378 ? 21.617 0.107 20.427 1.00 90.50 378 SER A N 1
ATOM 2958 C CA . SER A 1 378 ? 20.781 0.213 21.626 1.00 90.50 378 SER A CA 1
ATOM 2959 C C . SER A 1 378 ? 20.224 -1.145 22.048 1.00 90.50 378 SER A C 1
ATOM 2961 O O . SER A 1 378 ? 20.132 -2.059 21.225 1.00 90.50 378 SER A O 1
ATOM 2963 N N . ASP A 1 379 ? 19.758 -1.234 23.293 1.00 91.31 379 ASP A N 1
ATOM 2964 C CA . ASP A 1 379 ? 19.121 -2.435 23.849 1.00 91.31 379 ASP A CA 1
ATOM 2965 C C . ASP A 1 379 ? 17.606 -2.499 23.575 1.00 91.31 379 ASP A C 1
ATOM 2967 O O . ASP A 1 379 ? 16.895 -3.358 24.101 1.00 91.31 379 ASP A O 1
ATOM 2971 N N . TYR A 1 380 ? 17.081 -1.597 22.736 1.00 93.31 380 TYR A N 1
ATOM 2972 C CA . TYR A 1 380 ? 15.672 -1.619 22.361 1.00 93.31 380 TYR A CA 1
ATOM 2973 C C . TYR A 1 380 ? 15.315 -2.912 21.609 1.00 93.31 380 TYR A C 1
ATOM 2975 O O . TYR A 1 380 ? 16.034 -3.333 20.693 1.00 93.31 380 TYR A O 1
ATOM 2983 N N . PRO A 1 381 ? 14.164 -3.535 21.927 1.00 92.38 381 PRO A N 1
ATOM 2984 C CA . PRO A 1 381 ? 13.760 -4.772 21.284 1.00 92.38 381 PRO A CA 1
ATOM 2985 C C . PRO A 1 381 ? 13.503 -4.552 19.792 1.00 92.38 381 PRO A C 1
ATOM 2987 O O . PRO A 1 381 ? 13.116 -3.467 19.345 1.00 92.38 381 PRO A O 1
ATOM 2990 N N . ILE A 1 382 ? 13.639 -5.625 19.008 1.00 92.12 382 ILE A N 1
ATOM 2991 C CA . ILE A 1 382 ? 13.343 -5.612 17.567 1.00 92.12 382 ILE A CA 1
ATOM 2992 C C . ILE A 1 382 ? 11.933 -5.078 17.269 1.00 92.12 382 ILE A C 1
ATOM 2994 O O . ILE A 1 382 ? 11.709 -4.372 16.286 1.00 92.12 382 ILE A O 1
ATOM 2998 N N . LEU A 1 383 ? 10.992 -5.367 18.175 1.00 89.06 383 LEU A N 1
ATOM 2999 C CA . LEU A 1 383 ? 9.611 -4.920 18.097 1.00 89.06 383 LEU A CA 1
ATOM 3000 C C . LEU A 1 383 ? 9.496 -3.374 18.140 1.00 89.06 383 LEU A C 1
ATOM 3002 O O . LEU A 1 383 ? 8.544 -2.806 17.618 1.00 89.06 383 LEU A O 1
ATOM 3006 N N . THR A 1 384 ? 10.463 -2.676 18.716 1.00 90.69 384 THR A N 1
ATOM 3007 C CA . THR A 1 384 ? 10.486 -1.212 18.792 1.00 90.69 384 THR A CA 1
ATOM 3008 C C . THR A 1 384 ? 11.293 -0.614 17.649 1.00 90.69 384 THR A C 1
ATOM 3010 O O . THR A 1 384 ? 10.812 0.263 16.929 1.00 90.69 384 THR A O 1
ATOM 3013 N N . ARG A 1 385 ? 12.511 -1.124 17.436 1.00 91.75 385 ARG A N 1
ATOM 3014 C CA . ARG A 1 385 ? 13.463 -0.514 16.499 1.00 91.75 385 ARG A CA 1
ATOM 3015 C C . ARG A 1 385 ? 13.020 -0.565 15.032 1.00 91.75 385 ARG A C 1
ATOM 3017 O O . ARG A 1 385 ? 13.374 0.340 14.281 1.00 91.75 385 ARG A O 1
ATOM 3024 N N . ARG A 1 386 ? 12.151 -1.523 14.657 1.00 91.31 386 ARG A N 1
ATOM 3025 C CA . ARG A 1 386 ? 11.598 -1.654 13.290 1.00 91.31 386 ARG A CA 1
ATOM 3026 C C . ARG A 1 386 ? 10.902 -0.400 12.760 1.00 91.31 386 ARG A C 1
ATOM 3028 O O . ARG A 1 386 ? 10.753 -0.240 11.550 1.00 91.31 386 ARG A O 1
ATOM 3035 N N . LEU A 1 387 ? 10.448 0.481 13.653 1.00 90.00 387 LEU A N 1
ATOM 3036 C CA . LEU A 1 387 ? 9.685 1.673 13.292 1.00 90.00 387 LEU A CA 1
ATOM 3037 C C . LEU A 1 387 ? 10.551 2.761 12.636 1.00 90.00 387 LEU A C 1
ATOM 3039 O O . LEU A 1 387 ? 10.059 3.465 11.755 1.00 90.00 387 LEU A O 1
ATOM 3043 N N . ALA A 1 388 ? 11.834 2.879 13.000 1.00 94.44 388 ALA A N 1
ATOM 3044 C CA . ALA A 1 388 ? 12.739 3.864 12.398 1.00 94.44 388 ALA A CA 1
ATOM 3045 C C . ALA A 1 388 ? 12.963 3.652 10.892 1.00 94.44 388 ALA A C 1
ATOM 3047 O O . ALA A 1 388 ? 12.649 4.571 10.129 1.00 94.44 388 ALA A O 1
ATOM 3048 N N . PRO A 1 389 ? 13.449 2.481 10.419 1.00 94.12 389 PRO A N 1
ATOM 3049 C CA . PRO A 1 389 ? 13.657 2.266 8.988 1.00 94.12 389 PRO A CA 1
ATOM 3050 C C . PRO A 1 389 ? 12.342 2.366 8.202 1.00 94.12 389 PRO A C 1
ATOM 3052 O O . PRO A 1 389 ? 12.334 2.877 7.084 1.00 94.12 389 PRO A O 1
ATOM 3055 N N . LEU A 1 390 ? 11.217 1.964 8.808 1.00 90.69 390 LEU A N 1
ATOM 3056 C CA . LEU A 1 390 ? 9.887 2.079 8.213 1.00 90.69 390 LEU A CA 1
ATOM 3057 C C . LEU A 1 390 ? 9.484 3.536 7.944 1.00 90.69 390 LEU A C 1
ATOM 3059 O O . LEU A 1 390 ? 9.055 3.875 6.840 1.00 90.69 390 LEU A O 1
ATOM 3063 N N . PHE A 1 391 ? 9.604 4.413 8.942 1.00 92.06 391 PHE A N 1
ATOM 3064 C CA . PHE A 1 391 ? 9.261 5.822 8.761 1.00 92.06 391 PHE A CA 1
ATOM 3065 C C . PHE A 1 391 ? 10.281 6.561 7.897 1.00 92.06 391 PHE A C 1
ATOM 3067 O O . PHE A 1 391 ? 9.883 7.421 7.110 1.00 92.06 391 PHE A O 1
ATOM 3074 N N . LEU A 1 392 ? 11.568 6.213 7.992 1.00 95.44 392 LEU A N 1
ATOM 3075 C CA . LEU A 1 392 ? 12.611 6.812 7.163 1.00 95.44 392 LEU A CA 1
ATOM 3076 C C . LEU A 1 392 ? 12.375 6.521 5.679 1.00 95.44 392 LEU A C 1
ATOM 3078 O O . LEU A 1 392 ? 12.336 7.457 4.881 1.00 95.44 392 LEU A O 1
ATOM 3082 N N . GLY A 1 393 ? 12.120 5.258 5.316 1.00 92.38 393 GLY A N 1
ATOM 3083 C CA . GLY A 1 393 ? 11.734 4.893 3.951 1.00 92.38 393 GLY A CA 1
ATOM 3084 C C . GLY A 1 393 ? 10.545 5.722 3.457 1.00 92.38 393 GLY A C 1
ATOM 3085 O O . GLY A 1 393 ? 10.564 6.254 2.341 1.00 92.38 393 GLY A O 1
ATOM 3086 N N . LYS A 1 394 ? 9.546 5.933 4.327 1.00 89.19 394 LYS A N 1
ATOM 3087 C CA . LYS A 1 394 ? 8.329 6.693 4.008 1.00 89.19 394 LYS A CA 1
ATOM 3088 C C . LYS A 1 394 ? 8.599 8.153 3.714 1.00 89.19 394 LYS A C 1
ATOM 3090 O O . LYS A 1 394 ? 8.052 8.692 2.751 1.00 89.19 394 LYS A O 1
ATOM 3095 N N . VAL A 1 395 ? 9.448 8.780 4.518 1.00 92.75 395 VAL A N 1
ATOM 3096 C CA . VAL A 1 395 ? 9.885 10.155 4.286 1.00 92.75 395 VAL A CA 1
ATOM 3097 C C . VAL A 1 395 ? 10.665 10.248 2.979 1.00 92.75 395 VAL A C 1
ATOM 3099 O O . VAL A 1 395 ? 10.339 11.101 2.156 1.00 92.75 395 VAL A O 1
ATOM 3102 N N . LEU A 1 396 ? 11.623 9.346 2.754 1.00 92.56 396 LEU A N 1
ATOM 3103 C CA . LEU A 1 396 ? 12.505 9.362 1.587 1.00 92.56 396 LEU A CA 1
ATOM 3104 C C . LEU A 1 396 ? 11.743 9.195 0.262 1.00 92.56 396 LEU A C 1
ATOM 3106 O O . LEU A 1 396 ? 11.974 9.972 -0.667 1.00 92.56 396 LEU A O 1
ATOM 3110 N N . VAL A 1 397 ? 10.779 8.267 0.183 1.00 87.06 397 VAL A N 1
ATOM 3111 C CA . VAL A 1 397 ? 9.914 8.117 -1.009 1.00 87.06 397 VAL A CA 1
ATOM 3112 C C . VAL A 1 397 ? 9.070 9.369 -1.261 1.00 87.06 397 VAL A C 1
ATOM 3114 O O . VAL A 1 397 ? 8.802 9.708 -2.411 1.00 87.06 397 VAL A O 1
ATOM 3117 N N . GLY A 1 398 ? 8.658 10.069 -0.201 1.00 84.56 398 GLY A N 1
ATOM 3118 C CA . GLY A 1 398 ? 7.876 11.303 -0.298 1.00 84.56 398 GLY A CA 1
ATOM 3119 C C . GLY A 1 398 ? 8.676 12.544 -0.709 1.00 84.56 398 GLY A C 1
ATOM 3120 O O . GLY A 1 398 ? 8.073 13.590 -0.956 1.00 84.56 398 GLY A O 1
ATOM 3121 N N . THR A 1 399 ? 10.009 12.466 -0.776 1.00 87.19 399 THR A N 1
ATOM 3122 C CA . THR A 1 399 ? 10.848 13.598 -1.194 1.00 87.19 399 THR A CA 1
ATOM 3123 C C . THR A 1 399 ? 10.824 13.800 -2.708 1.00 87.19 399 THR A C 1
ATOM 3125 O O . THR A 1 399 ? 10.635 12.860 -3.478 1.00 87.19 399 THR A O 1
ATOM 3128 N N . ASN A 1 400 ? 11.061 15.033 -3.159 1.00 88.12 400 ASN A N 1
ATOM 3129 C CA . ASN A 1 400 ? 11.260 15.347 -4.576 1.00 88.12 400 ASN A CA 1
ATOM 3130 C C . ASN A 1 400 ? 12.748 15.226 -4.963 1.00 88.12 400 ASN A C 1
ATOM 3132 O O . ASN A 1 400 ? 13.330 16.175 -5.483 1.00 88.12 400 ASN A O 1
ATOM 3136 N N . ASP A 1 401 ? 13.368 14.090 -4.632 1.00 92.19 401 ASP A N 1
ATOM 3137 C CA . ASP A 1 401 ? 14.797 13.814 -4.818 1.00 92.19 401 ASP A CA 1
ATOM 3138 C C . ASP A 1 401 ? 14.995 12.349 -5.242 1.00 92.19 401 ASP A C 1
ATOM 3140 O O . ASP A 1 401 ? 14.613 11.421 -4.527 1.00 92.19 401 ASP A O 1
ATOM 3144 N N . LEU A 1 402 ? 15.590 12.135 -6.421 1.00 93.19 402 LEU A N 1
ATOM 3145 C CA . LEU A 1 402 ? 15.769 10.801 -7.004 1.00 93.19 402 LEU A CA 1
ATOM 3146 C C . LEU A 1 402 ? 16.628 9.889 -6.122 1.00 93.19 402 LEU A C 1
ATOM 3148 O O . LEU A 1 402 ? 16.312 8.712 -5.938 1.00 93.19 402 LEU A O 1
ATOM 3152 N N . PHE A 1 403 ? 17.724 10.422 -5.585 1.00 94.19 403 PHE A N 1
ATOM 3153 C CA . PHE A 1 403 ? 18.699 9.631 -4.845 1.00 94.19 403 PHE A CA 1
ATOM 3154 C C . PHE A 1 403 ? 18.118 9.187 -3.512 1.00 94.19 403 PHE A C 1
ATOM 3156 O O . PHE A 1 403 ? 18.263 8.022 -3.148 1.00 94.19 403 PHE A O 1
ATOM 3163 N N . LYS A 1 404 ? 17.395 10.083 -2.833 1.00 93.50 404 LYS A N 1
ATOM 3164 C CA . LYS A 1 404 ? 16.664 9.762 -1.602 1.00 93.50 404 LYS A CA 1
ATOM 3165 C C . LYS A 1 404 ? 15.573 8.731 -1.854 1.00 93.50 404 LYS A C 1
ATOM 3167 O O . LYS A 1 404 ? 15.483 7.749 -1.122 1.00 93.50 404 LYS A O 1
ATOM 3172 N N . GLN A 1 405 ? 14.795 8.889 -2.924 1.00 91.12 405 GLN A N 1
ATOM 3173 C CA . GLN A 1 405 ? 13.776 7.903 -3.282 1.00 91.12 405 GLN A CA 1
ATOM 3174 C C . GLN A 1 405 ? 14.375 6.511 -3.515 1.00 91.12 405 GLN A C 1
ATOM 3176 O O . GLN A 1 405 ? 13.802 5.528 -3.057 1.00 91.12 405 GLN A O 1
ATOM 3181 N N . ARG A 1 406 ? 15.519 6.390 -4.198 1.00 92.19 406 ARG A N 1
ATOM 3182 C CA . ARG A 1 406 ? 16.195 5.091 -4.377 1.00 92.19 406 ARG A CA 1
ATOM 3183 C C . ARG A 1 406 ? 16.807 4.557 -3.089 1.00 92.19 406 ARG A C 1
ATOM 3185 O O . ARG A 1 406 ? 16.722 3.361 -2.823 1.00 92.19 406 ARG A O 1
ATOM 3192 N N . GLU A 1 407 ? 17.376 5.436 -2.269 1.00 93.12 407 GLU A N 1
ATOM 3193 C CA . GLU A 1 407 ? 17.886 5.081 -0.944 1.00 93.12 407 GLU A CA 1
ATOM 3194 C C . GLU A 1 407 ? 16.793 4.450 -0.068 1.00 93.12 407 GLU A C 1
ATOM 3196 O O . GLU A 1 407 ? 17.063 3.506 0.677 1.00 93.12 407 GLU A O 1
ATOM 3201 N N . ALA A 1 408 ? 15.543 4.905 -0.206 1.00 91.69 408 ALA A N 1
ATOM 3202 C CA . ALA A 1 408 ? 14.407 4.350 0.520 1.00 91.69 408 ALA A CA 1
ATOM 3203 C C . ALA A 1 408 ? 14.266 2.829 0.354 1.00 91.69 408 ALA A C 1
ATOM 3205 O O . ALA A 1 408 ? 13.884 2.156 1.306 1.00 91.69 408 ALA A O 1
ATOM 3206 N N . GLY A 1 409 ? 14.639 2.263 -0.801 1.00 89.44 409 GLY A N 1
ATOM 3207 C CA . GLY A 1 409 ? 14.602 0.817 -1.035 1.00 89.44 409 GLY A CA 1
ATOM 3208 C C . GLY A 1 409 ? 15.427 0.016 -0.020 1.00 89.44 409 GLY A C 1
ATOM 3209 O O . GLY A 1 409 ? 14.979 -1.032 0.451 1.00 89.44 409 GLY A O 1
ATOM 3210 N N . LYS A 1 410 ? 16.590 0.537 0.402 1.00 91.12 410 LYS A N 1
ATOM 3211 C CA . LYS A 1 410 ? 17.417 -0.070 1.462 1.00 91.12 410 LYS A CA 1
ATOM 3212 C C . LYS A 1 410 ? 16.659 -0.113 2.789 1.00 91.12 410 LYS A C 1
ATOM 3214 O O . LYS A 1 410 ? 16.583 -1.164 3.425 1.00 91.12 410 LYS A O 1
ATOM 3219 N N . TRP A 1 411 ? 16.094 1.021 3.195 1.00 92.19 411 TRP A N 1
ATOM 3220 C CA . TRP A 1 411 ? 15.372 1.152 4.460 1.00 92.19 411 TRP A CA 1
ATOM 3221 C C . TRP A 1 411 ? 14.071 0.348 4.465 1.00 92.19 411 TRP A C 1
ATOM 3223 O O . TRP A 1 411 ? 13.751 -0.286 5.464 1.00 92.19 411 TRP A O 1
ATOM 3233 N N . ASN A 1 412 ? 13.385 0.262 3.327 1.00 89.88 412 ASN A N 1
ATOM 3234 C CA . ASN A 1 412 ? 12.194 -0.564 3.140 1.00 89.88 412 ASN A CA 1
ATOM 3235 C C . ASN A 1 412 ? 12.498 -2.057 3.300 1.00 89.88 412 ASN A C 1
ATOM 3237 O O . ASN A 1 412 ? 11.760 -2.769 3.987 1.00 89.88 412 ASN A O 1
ATOM 3241 N N . ARG A 1 413 ? 13.610 -2.533 2.723 1.00 89.50 413 ARG A N 1
ATOM 3242 C CA . ARG A 1 413 ? 14.081 -3.912 2.928 1.00 89.50 413 ARG A CA 1
ATOM 3243 C C . ARG A 1 413 ? 14.442 -4.174 4.387 1.00 89.50 413 ARG A C 1
ATOM 3245 O O . ARG A 1 413 ? 14.031 -5.200 4.926 1.00 89.50 413 ARG A O 1
ATOM 3252 N N . GLN A 1 414 ? 15.142 -3.242 5.037 1.00 91.00 414 GLN A N 1
ATOM 3253 C CA . GLN A 1 414 ? 15.452 -3.347 6.464 1.00 91.00 414 GLN A CA 1
ATOM 3254 C C . GLN A 1 414 ? 14.176 -3.387 7.317 1.00 91.00 414 GLN A C 1
ATOM 3256 O O . GLN A 1 414 ? 14.049 -4.262 8.165 1.00 91.00 414 GLN A O 1
ATOM 3261 N N . ALA A 1 415 ? 13.199 -2.519 7.050 1.00 90.88 415 ALA A N 1
ATOM 3262 C CA . ALA A 1 415 ? 11.914 -2.511 7.743 1.00 90.88 415 ALA A CA 1
ATOM 3263 C C . ALA A 1 415 ? 11.161 -3.840 7.576 1.00 90.88 415 ALA A C 1
ATOM 3265 O O . ALA A 1 415 ? 10.638 -4.368 8.553 1.00 90.88 415 ALA A O 1
ATOM 3266 N N . CYS A 1 416 ? 11.144 -4.422 6.371 1.00 90.31 416 CYS A N 1
ATOM 3267 C CA . CYS A 1 416 ? 10.535 -5.736 6.137 1.00 90.31 416 CYS A CA 1
ATOM 3268 C C . CYS A 1 416 ? 11.269 -6.856 6.888 1.00 90.31 416 CYS A C 1
ATOM 3270 O O . CYS A 1 416 ? 10.622 -7.713 7.486 1.00 90.31 416 CYS A O 1
ATOM 3272 N N . HIS A 1 417 ? 12.604 -6.845 6.891 1.00 89.94 417 HIS A N 1
ATOM 3273 C CA . HIS A 1 417 ? 13.403 -7.815 7.640 1.00 89.94 417 HIS A CA 1
ATOM 3274 C C . HIS A 1 417 ? 13.149 -7.704 9.149 1.00 89.94 417 HIS A C 1
ATOM 3276 O O . HIS A 1 417 ? 12.854 -8.697 9.807 1.00 89.94 417 HIS A O 1
ATOM 3282 N N . GLU A 1 418 ? 13.205 -6.494 9.707 1.00 91.88 418 GLU A N 1
ATOM 3283 C CA . GLU A 1 418 ? 12.971 -6.264 11.134 1.00 91.88 418 GLU A CA 1
ATOM 3284 C C . GLU A 1 418 ? 11.521 -6.531 11.546 1.00 91.88 418 GLU A C 1
ATOM 3286 O O . GLU A 1 418 ? 11.281 -6.999 12.659 1.00 91.88 418 GLU A O 1
ATOM 3291 N N . TYR A 1 419 ? 10.560 -6.307 10.644 1.00 91.38 419 TYR A N 1
ATOM 3292 C CA . TYR A 1 419 ? 9.195 -6.790 10.812 1.00 91.38 419 TYR A CA 1
ATOM 3293 C C . TYR A 1 419 ? 9.219 -8.314 10.993 1.00 91.38 419 TYR A C 1
ATOM 3295 O O . TYR A 1 419 ? 8.840 -8.791 12.055 1.00 91.38 419 TYR A O 1
ATOM 3303 N N . VAL A 1 420 ? 9.775 -9.088 10.059 1.00 91.31 420 VAL A N 1
ATOM 3304 C CA . VAL A 1 420 ? 9.830 -10.558 10.189 1.00 91.31 420 VAL A CA 1
ATOM 3305 C C . VAL A 1 420 ? 10.545 -11.037 11.454 1.00 91.31 420 VAL A C 1
ATOM 3307 O O . VAL A 1 420 ? 10.057 -11.951 12.118 1.00 91.31 420 VAL A O 1
ATOM 3310 N N . GLU A 1 421 ? 11.651 -10.406 11.840 1.00 92.19 421 GLU A N 1
ATOM 3311 C CA . GLU A 1 421 ? 12.328 -10.726 13.100 1.00 92.19 421 GLU A CA 1
ATOM 3312 C C . GLU A 1 421 ? 11.422 -10.493 14.318 1.00 92.19 421 GLU A C 1
ATOM 3314 O O . GLU A 1 421 ? 11.373 -11.318 15.234 1.00 92.19 421 GLU A O 1
ATOM 3319 N N . ALA A 1 422 ? 10.647 -9.408 14.309 1.00 92.12 422 ALA A N 1
ATOM 3320 C CA . ALA A 1 422 ? 9.653 -9.122 15.333 1.00 92.12 422 ALA A CA 1
ATOM 3321 C C . ALA A 1 422 ? 8.485 -10.125 15.355 1.00 92.12 422 ALA A C 1
ATOM 3323 O O . ALA A 1 422 ? 7.925 -10.358 16.425 1.00 92.12 422 ALA A O 1
ATOM 3324 N N . ALA A 1 423 ? 8.157 -10.775 14.233 1.00 92.44 423 ALA A N 1
ATOM 3325 C CA . ALA A 1 423 ? 7.077 -11.766 14.144 1.00 92.44 423 ALA A CA 1
ATOM 3326 C C . ALA A 1 423 ? 7.331 -13.056 14.956 1.00 92.44 423 ALA A C 1
ATOM 3328 O O . ALA A 1 423 ? 6.463 -13.927 15.004 1.00 92.44 423 ALA A O 1
ATOM 3329 N N . LYS A 1 424 ? 8.507 -13.199 15.583 1.00 91.31 424 LYS A N 1
ATOM 3330 C CA . LYS A 1 424 ? 8.890 -14.334 16.447 1.00 91.31 424 LYS A CA 1
ATOM 3331 C C . LYS A 1 424 ? 8.470 -14.154 17.905 1.00 91.31 424 LYS A C 1
ATOM 3333 O O . LYS A 1 424 ? 8.521 -15.108 18.678 1.00 91.31 424 LYS A O 1
ATOM 3338 N N . GLY A 1 425 ? 8.154 -12.921 18.302 1.00 81.44 425 GLY A N 1
ATOM 3339 C CA . GLY A 1 425 ? 7.828 -12.590 19.685 1.00 81.44 425 GLY A CA 1
ATOM 3340 C C . GLY A 1 425 ? 6.537 -13.265 20.156 1.00 81.44 425 GLY A C 1
ATOM 3341 O O . GLY A 1 425 ? 5.684 -13.614 19.338 1.00 81.44 425 GLY A O 1
ATOM 3342 N N . PRO A 1 426 ? 6.358 -13.454 21.474 1.00 85.12 426 PRO A N 1
ATOM 3343 C CA . PRO A 1 426 ? 5.078 -13.895 21.998 1.00 85.12 426 PRO A CA 1
ATOM 3344 C C . PRO A 1 426 ? 4.041 -12.793 21.764 1.00 85.12 426 PRO A C 1
ATOM 3346 O O . PRO A 1 426 ? 4.207 -11.668 22.234 1.00 85.12 426 PRO A O 1
ATOM 3349 N N . PHE A 1 427 ? 2.968 -13.134 21.061 1.00 88.75 427 PHE A N 1
ATOM 3350 C CA . PHE A 1 427 ? 1.827 -12.253 20.843 1.00 88.75 427 PHE A CA 1
ATOM 3351 C C . PHE A 1 427 ? 0.594 -12.852 21.506 1.00 88.75 427 PHE A C 1
ATOM 3353 O O . PHE A 1 427 ? 0.301 -14.038 21.311 1.00 88.75 427 PHE A O 1
ATOM 3360 N N . THR A 1 428 ? -0.171 -12.036 22.232 1.00 90.81 428 THR A N 1
ATOM 3361 C CA . THR A 1 428 ? -1.564 -12.414 22.515 1.00 90.81 428 THR A CA 1
ATOM 3362 C C . THR A 1 428 ? -2.364 -12.441 21.204 1.00 90.81 428 THR A C 1
ATOM 3364 O O . THR A 1 428 ? -1.943 -11.826 20.217 1.00 90.81 428 THR A O 1
ATOM 3367 N N . PRO A 1 429 ? -3.523 -13.121 21.151 1.00 90.38 429 PRO A N 1
ATOM 3368 C CA . PRO A 1 429 ? -4.386 -13.089 19.972 1.00 90.38 429 PRO A CA 1
ATOM 3369 C C . PRO A 1 429 ? -4.688 -11.663 19.483 1.00 90.38 429 PRO A C 1
ATOM 3371 O O . PRO A 1 429 ? -4.599 -11.399 18.289 1.00 90.38 429 PRO A O 1
ATOM 3374 N N . GLU A 1 430 ? -4.950 -10.710 20.380 1.00 89.31 430 GLU A N 1
ATOM 3375 C CA . GLU A 1 430 ? -5.187 -9.300 20.040 1.00 89.31 430 GLU A CA 1
ATOM 3376 C C . GLU A 1 430 ? -3.946 -8.638 19.432 1.00 89.31 430 GLU A C 1
ATOM 3378 O O . GLU A 1 430 ? -4.046 -7.917 18.438 1.00 89.31 430 GLU A O 1
ATOM 3383 N N . GLU A 1 431 ? -2.764 -8.912 19.983 1.00 90.31 431 GLU A N 1
ATOM 3384 C CA . GLU A 1 431 ? -1.511 -8.355 19.475 1.00 90.31 431 GLU A CA 1
ATOM 3385 C C . GLU A 1 431 ? -1.169 -8.881 18.086 1.00 90.31 431 GLU A C 1
ATOM 3387 O O . GLU A 1 431 ? -0.709 -8.105 17.249 1.00 90.31 431 GLU A O 1
ATOM 3392 N N . LYS A 1 432 ? -1.479 -10.151 17.787 1.00 92.00 432 LYS A N 1
ATOM 3393 C CA . LYS A 1 432 ? -1.365 -10.684 16.420 1.00 92.00 432 LYS A CA 1
ATOM 3394 C C . LYS A 1 432 ? -2.188 -9.855 15.436 1.00 92.00 432 LYS A C 1
ATOM 3396 O O . LYS A 1 432 ? -1.714 -9.538 14.344 1.00 92.00 432 LYS A O 1
ATOM 3401 N N . ARG A 1 433 ? -3.398 -9.445 15.829 1.00 90.94 433 ARG A N 1
ATOM 3402 C CA . ARG A 1 433 ? -4.266 -8.596 14.999 1.00 90.94 433 ARG A CA 1
ATOM 3403 C C . ARG A 1 433 ? -3.700 -7.195 14.823 1.00 90.94 433 ARG A C 1
ATOM 3405 O O . ARG A 1 433 ? -3.737 -6.668 13.716 1.00 90.94 433 ARG A O 1
ATOM 3412 N N . PHE A 1 434 ? -3.149 -6.589 15.874 1.00 88.94 434 PHE A N 1
ATOM 3413 C CA . PHE A 1 434 ? -2.519 -5.265 15.784 1.00 88.94 434 PHE A CA 1
ATOM 3414 C C . PHE A 1 434 ? -1.261 -5.272 14.925 1.00 88.94 434 PHE A C 1
ATOM 3416 O O . PHE A 1 434 ? -1.045 -4.367 14.118 1.00 88.94 434 PHE A O 1
ATOM 3423 N N . TYR A 1 435 ? -0.477 -6.332 15.047 1.00 88.50 435 TYR A N 1
ATOM 3424 C CA . TYR A 1 435 ? 0.703 -6.567 14.240 1.00 88.50 435 TYR A CA 1
ATOM 3425 C C . TYR A 1 435 ? 0.349 -6.821 12.761 1.00 88.50 435 TYR A C 1
ATOM 3427 O O . TYR A 1 435 ? 1.003 -6.298 11.854 1.00 88.50 435 TYR A O 1
ATOM 3435 N N . GLY A 1 436 ? -0.744 -7.545 12.493 1.00 86.88 436 GLY A N 1
ATOM 3436 C CA . GLY A 1 436 ? -1.328 -7.672 11.154 1.00 86.88 436 GLY A CA 1
ATOM 3437 C C . GLY A 1 436 ? -1.891 -6.350 10.615 1.00 86.88 436 GLY A C 1
ATOM 3438 O O . GLY A 1 436 ? -1.711 -6.032 9.442 1.00 86.88 436 GLY A O 1
ATOM 3439 N N . TYR A 1 437 ? -2.511 -5.531 11.468 1.00 83.06 437 TYR A N 1
ATOM 3440 C CA . TYR A 1 437 ? -3.024 -4.209 11.100 1.00 83.06 437 TYR A CA 1
ATOM 3441 C C . TYR A 1 437 ? -1.903 -3.255 10.659 1.00 83.06 437 TYR A C 1
ATOM 3443 O O . TYR A 1 437 ? -2.081 -2.517 9.690 1.00 83.06 437 TYR A O 1
ATOM 3451 N N . GLU A 1 438 ? -0.740 -3.287 11.317 1.00 80.19 438 GLU A N 1
ATOM 3452 C CA . GLU A 1 438 ? 0.451 -2.523 10.910 1.00 80.19 438 GLU A CA 1
ATOM 3453 C C . GLU A 1 438 ? 0.906 -2.893 9.489 1.00 80.19 438 GLU A C 1
ATOM 3455 O O . GLU A 1 438 ? 1.187 -2.009 8.673 1.00 80.19 438 GLU A O 1
ATOM 3460 N N . ARG A 1 439 ? 0.888 -4.188 9.145 1.00 83.56 439 ARG A N 1
ATOM 3461 C CA . ARG A 1 439 ? 1.180 -4.652 7.780 1.00 83.56 439 ARG A CA 1
ATOM 3462 C C . ARG A 1 439 ? 0.218 -4.066 6.758 1.00 83.56 439 ARG A C 1
ATOM 3464 O O . ARG A 1 439 ? 0.662 -3.563 5.728 1.00 83.56 439 ARG A O 1
ATOM 3471 N N . GLU A 1 440 ? -1.078 -4.138 7.041 1.00 75.25 440 GLU A N 1
ATOM 3472 C CA . GLU A 1 440 ? -2.123 -3.708 6.106 1.00 75.25 440 GLU A CA 1
ATOM 3473 C C . GLU A 1 440 ? -2.225 -2.186 5.961 1.00 75.25 440 GLU A C 1
ATOM 3475 O O . GLU A 1 440 ? -2.613 -1.723 4.901 1.00 75.25 440 GLU A O 1
ATOM 3480 N N . ASN A 1 441 ? -1.877 -1.395 6.981 1.00 71.19 441 ASN A N 1
ATOM 3481 C CA . ASN A 1 441 ? -2.112 0.059 6.954 1.00 71.19 441 ASN A CA 1
ATOM 3482 C C . ASN A 1 441 ? -0.840 0.903 6.847 1.00 71.19 441 ASN A C 1
ATOM 3484 O O . ASN A 1 441 ? -0.916 2.094 6.552 1.00 71.19 441 ASN A O 1
ATOM 3488 N N . ILE A 1 442 ? 0.331 0.334 7.141 1.00 73.19 442 ILE A N 1
ATOM 3489 C CA . ILE A 1 442 ? 1.580 1.103 7.176 1.00 73.19 442 ILE A CA 1
ATOM 3490 C C . ILE A 1 442 ? 2.549 0.587 6.129 1.00 73.19 442 ILE A C 1
ATOM 3492 O O . ILE A 1 442 ? 3.033 1.376 5.317 1.00 73.19 442 ILE A O 1
ATOM 3496 N N . LEU A 1 443 ? 2.789 -0.726 6.107 1.00 76.75 443 LEU A N 1
ATOM 3497 C CA . LEU A 1 443 ? 3.643 -1.325 5.083 1.00 76.75 443 LEU A CA 1
ATOM 3498 C C . LEU A 1 443 ? 2.945 -1.309 3.714 1.00 76.75 443 LEU A C 1
ATOM 3500 O O . LEU A 1 443 ? 3.606 -1.024 2.715 1.00 76.75 443 LEU A O 1
ATOM 3504 N N . TYR A 1 444 ? 1.627 -1.563 3.660 1.00 67.44 444 TYR A N 1
ATOM 3505 C CA . TYR A 1 444 ? 0.864 -1.672 2.407 1.00 67.44 444 TYR A CA 1
ATOM 3506 C C . TYR A 1 444 ? 0.980 -0.467 1.489 1.00 67.44 444 TYR A C 1
ATOM 3508 O O . TYR A 1 444 ? 1.295 -0.623 0.309 1.00 67.44 444 TYR A O 1
ATOM 3516 N N . ASP A 1 445 ? 0.775 0.725 2.036 1.00 65.44 445 ASP A N 1
ATOM 3517 C CA . ASP A 1 445 ? 0.758 1.954 1.244 1.00 65.44 445 ASP A CA 1
ATOM 3518 C C . ASP A 1 445 ? 2.146 2.408 0.802 1.00 65.44 445 ASP A C 1
ATOM 3520 O O . ASP A 1 445 ? 2.271 3.218 -0.118 1.00 65.44 445 ASP A O 1
ATOM 3524 N N . HIS A 1 446 ? 3.189 1.927 1.475 1.00 72.62 446 HIS A N 1
ATOM 3525 C CA . HIS A 1 446 ? 4.515 2.504 1.361 1.00 72.62 446 HIS A CA 1
ATOM 3526 C C . HIS A 1 446 ? 5.506 1.635 0.578 1.00 72.62 446 HIS A C 1
ATOM 3528 O O . HIS A 1 446 ? 6.276 2.176 -0.216 1.00 72.62 446 HIS A O 1
ATOM 3534 N N . ILE A 1 447 ? 5.477 0.313 0.769 1.00 83.44 447 ILE A N 1
ATOM 3535 C CA . ILE A 1 447 ? 6.469 -0.616 0.213 1.00 83.44 447 ILE A CA 1
ATOM 3536 C C . ILE A 1 447 ? 5.781 -1.502 -0.840 1.00 83.44 447 ILE A C 1
ATOM 3538 O O . ILE A 1 447 ? 5.007 -2.397 -0.470 1.00 83.44 447 ILE A O 1
ATOM 3542 N N . PRO A 1 448 ? 6.016 -1.265 -2.148 1.00 81.25 448 PRO A N 1
ATOM 3543 C CA . PRO A 1 448 ? 5.250 -1.912 -3.212 1.00 81.25 448 PRO A CA 1
ATOM 3544 C C . PRO A 1 448 ? 5.343 -3.444 -3.235 1.00 81.25 448 PRO A C 1
ATOM 3546 O O . PRO A 1 448 ? 4.349 -4.105 -3.524 1.00 81.25 448 PRO A O 1
ATOM 3549 N N . ASP A 1 449 ? 6.502 -3.999 -2.882 1.00 81.06 449 ASP A N 1
ATOM 3550 C CA . ASP A 1 449 ? 6.847 -5.422 -2.962 1.00 81.06 449 ASP A CA 1
ATOM 3551 C C . ASP A 1 449 ? 6.887 -6.133 -1.596 1.00 81.06 449 ASP A C 1
ATOM 3553 O O . ASP A 1 449 ? 7.325 -7.284 -1.491 1.00 81.06 449 ASP A O 1
ATOM 3557 N N . ARG A 1 450 ? 6.381 -5.478 -0.540 1.00 86.50 450 ARG A N 1
ATOM 3558 C CA . ARG A 1 450 ? 6.458 -5.950 0.856 1.00 86.50 450 ARG A CA 1
ATOM 3559 C C . ARG A 1 450 ? 5.995 -7.395 1.044 1.00 86.50 450 ARG A C 1
ATOM 3561 O O . ARG A 1 450 ? 6.599 -8.121 1.819 1.00 86.50 450 ARG A O 1
ATOM 3568 N N . ASN A 1 451 ? 4.919 -7.821 0.370 1.00 86.81 451 ASN A N 1
ATOM 3569 C CA . ASN A 1 451 ? 4.324 -9.135 0.600 1.00 86.81 451 ASN A CA 1
ATOM 3570 C C . ASN A 1 451 ? 5.315 -10.223 0.195 1.00 86.81 451 ASN A C 1
ATOM 3572 O O . ASN A 1 451 ? 5.449 -11.211 0.905 1.00 86.81 451 ASN A O 1
ATOM 3576 N N . TYR A 1 452 ? 6.064 -9.995 -0.885 1.00 87.25 452 TYR A N 1
ATOM 3577 C CA . TYR A 1 452 ? 7.163 -10.868 -1.259 1.00 87.25 452 TYR A CA 1
ATOM 3578 C C . TYR A 1 452 ? 8.332 -10.766 -0.278 1.00 87.25 452 TYR A C 1
ATOM 3580 O O . TYR A 1 452 ? 8.812 -11.798 0.177 1.00 87.25 452 TYR A O 1
ATOM 3588 N N . LEU A 1 453 ? 8.795 -9.555 0.061 1.00 86.75 453 LEU A N 1
ATOM 3589 C CA . LEU A 1 453 ? 9.956 -9.381 0.947 1.00 86.75 453 LEU A CA 1
ATOM 3590 C C . LEU A 1 453 ? 9.734 -10.052 2.310 1.00 86.75 453 LEU A C 1
ATOM 3592 O O . LEU A 1 453 ? 10.602 -10.774 2.801 1.00 86.75 453 LEU A O 1
ATOM 3596 N N . ILE A 1 454 ? 8.545 -9.862 2.885 1.00 90.31 454 ILE A N 1
ATOM 3597 C CA . ILE A 1 454 ? 8.135 -10.461 4.154 1.00 90.31 454 ILE A CA 1
ATOM 3598 C C . ILE A 1 454 ? 7.943 -11.973 3.983 1.00 90.31 454 ILE A C 1
ATOM 3600 O O . ILE A 1 454 ? 8.469 -12.726 4.795 1.00 90.31 454 ILE A O 1
ATOM 3604 N N . ALA A 1 455 ? 7.257 -12.445 2.932 1.00 91.06 455 ALA A N 1
ATOM 3605 C CA . ALA A 1 455 ? 7.099 -13.882 2.674 1.00 91.06 455 ALA A CA 1
ATOM 3606 C C . ALA A 1 455 ? 8.453 -14.595 2.544 1.00 91.06 455 ALA A C 1
ATOM 3608 O O . ALA A 1 455 ? 8.680 -15.606 3.207 1.00 91.06 455 ALA A O 1
ATOM 3609 N N . LYS A 1 456 ? 9.381 -14.021 1.768 1.00 89.56 456 LYS A N 1
ATOM 3610 C CA . LYS A 1 456 ? 10.737 -14.543 1.570 1.00 89.56 456 LYS A CA 1
ATOM 3611 C C . LYS A 1 456 ? 11.480 -14.670 2.889 1.00 89.56 456 LYS A C 1
ATOM 3613 O O . LYS A 1 456 ? 12.029 -15.729 3.177 1.00 89.56 456 LYS A O 1
ATOM 3618 N N . ALA A 1 457 ? 11.485 -13.608 3.689 1.00 89.56 457 ALA A N 1
ATOM 3619 C CA . ALA A 1 457 ? 12.163 -13.611 4.978 1.00 89.56 457 ALA A CA 1
ATOM 3620 C C . ALA A 1 457 ? 11.505 -14.585 5.974 1.00 89.56 457 ALA A C 1
ATOM 3622 O O . ALA A 1 457 ? 12.213 -15.307 6.671 1.00 89.56 457 ALA A O 1
ATOM 3623 N N . ILE A 1 458 ? 10.169 -14.669 6.003 1.00 91.94 458 ILE A N 1
ATOM 3624 C CA . ILE A 1 458 ? 9.441 -15.607 6.871 1.00 91.94 458 ILE A CA 1
ATOM 3625 C C . ILE A 1 458 ? 9.766 -17.061 6.521 1.00 91.94 458 ILE A C 1
ATOM 3627 O O . ILE A 1 458 ? 9.997 -17.860 7.429 1.00 91.94 458 ILE A O 1
ATOM 3631 N N . VAL A 1 459 ? 9.777 -17.416 5.232 1.00 90.88 459 VAL A N 1
ATOM 3632 C CA . VAL A 1 459 ? 10.096 -18.784 4.791 1.00 90.88 459 VAL A CA 1
ATOM 3633 C C . VAL A 1 459 ? 11.555 -19.122 5.086 1.00 90.88 459 VAL A C 1
ATOM 3635 O O . VAL A 1 459 ? 11.824 -20.201 5.606 1.00 90.88 459 VAL A O 1
ATOM 3638 N N . ALA A 1 460 ? 12.481 -18.199 4.808 1.00 89.31 460 ALA A N 1
ATOM 3639 C CA . ALA A 1 460 ? 13.908 -18.416 5.029 1.00 89.31 460 ALA A CA 1
ATOM 3640 C C . ALA A 1 460 ? 14.265 -18.615 6.511 1.00 89.31 460 ALA A C 1
ATOM 3642 O O . ALA A 1 460 ? 15.106 -19.452 6.830 1.00 89.31 460 ALA A O 1
ATOM 3643 N N . ASP A 1 461 ? 13.641 -17.857 7.417 1.00 88.81 461 ASP A N 1
ATOM 3644 C CA . ASP A 1 461 ? 13.921 -17.969 8.850 1.00 88.81 461 ASP A CA 1
ATOM 3645 C C . ASP A 1 461 ? 13.136 -19.103 9.533 1.00 88.81 461 ASP A C 1
ATOM 3647 O O . ASP A 1 461 ? 13.654 -19.773 10.426 1.00 88.81 461 ASP A O 1
ATOM 3651 N N . GLY A 1 462 ? 11.877 -19.314 9.137 1.00 89.50 462 GLY A N 1
ATOM 3652 C CA . GLY A 1 462 ? 11.029 -20.405 9.621 1.00 89.50 462 GLY A CA 1
ATOM 3653 C C . GLY A 1 462 ? 10.514 -20.287 11.064 1.00 89.50 462 GLY A C 1
ATOM 3654 O O . GLY A 1 462 ? 9.736 -21.149 11.476 1.00 89.50 462 GLY A O 1
ATOM 3655 N N . ARG A 1 463 ? 10.891 -19.254 11.838 1.00 93.44 463 ARG A N 1
ATOM 3656 C CA . ARG A 1 463 ? 10.520 -19.119 13.268 1.00 93.44 463 ARG A CA 1
ATOM 3657 C C . ARG A 1 463 ? 9.437 -18.081 13.565 1.00 93.44 463 ARG A C 1
ATOM 3659 O O . ARG A 1 463 ? 9.121 -17.866 14.732 1.00 93.44 463 ARG A O 1
ATOM 3666 N N . ALA A 1 464 ? 8.883 -17.421 12.550 1.00 93.19 464 ALA A N 1
ATOM 3667 C CA . ALA A 1 464 ? 7.754 -16.509 12.739 1.00 93.19 464 ALA A CA 1
ATOM 3668 C C . ALA A 1 464 ? 6.531 -17.249 13.315 1.00 93.19 464 ALA A C 1
ATOM 3670 O O . ALA A 1 464 ? 6.344 -18.441 13.047 1.00 93.19 464 ALA A O 1
ATOM 3671 N N . ASP A 1 465 ? 5.676 -16.539 14.060 1.00 94.38 465 ASP A N 1
ATOM 3672 C CA . ASP A 1 465 ? 4.408 -17.088 14.549 1.00 94.38 465 ASP A CA 1
ATOM 3673 C C . ASP A 1 465 ? 3.629 -17.738 13.386 1.00 94.38 465 ASP A C 1
ATOM 3675 O O . ASP A 1 465 ? 3.430 -17.095 12.346 1.00 94.38 465 ASP A O 1
ATOM 3679 N N . PRO A 1 466 ? 3.181 -19.002 13.522 1.00 94.38 466 PRO A N 1
ATOM 3680 C CA . PRO A 1 466 ? 2.572 -19.728 12.413 1.00 94.38 466 PRO A CA 1
ATOM 3681 C C . PRO A 1 466 ? 1.350 -19.034 11.811 1.00 94.38 466 PRO A C 1
ATOM 3683 O O . PRO A 1 466 ? 1.174 -19.084 10.599 1.00 94.38 466 PRO A O 1
ATOM 3686 N N . TRP A 1 467 ? 0.534 -18.353 12.621 1.00 95.31 467 TRP A N 1
ATOM 3687 C CA . TRP A 1 467 ? -0.642 -17.643 12.119 1.00 95.31 467 TRP A CA 1
ATOM 3688 C C . TRP A 1 467 ? -0.251 -16.399 11.320 1.00 95.31 467 TRP A C 1
ATOM 3690 O O . TRP A 1 467 ? -0.791 -16.169 10.239 1.00 95.31 467 TRP A O 1
ATOM 3700 N N . ILE A 1 468 ? 0.742 -15.635 11.796 1.00 93.69 468 ILE A N 1
ATOM 3701 C CA . ILE A 1 468 ? 1.286 -14.485 11.054 1.00 93.69 468 ILE A CA 1
ATOM 3702 C C . ILE A 1 468 ? 1.887 -14.954 9.724 1.00 93.69 468 ILE A C 1
ATOM 3704 O O . ILE A 1 468 ? 1.592 -14.365 8.681 1.00 93.69 468 ILE A O 1
ATOM 3708 N N . ARG A 1 469 ? 2.686 -16.032 9.742 1.00 94.50 469 ARG A N 1
ATOM 3709 C CA . ARG A 1 469 ? 3.235 -16.657 8.529 1.00 94.50 469 ARG A CA 1
ATOM 3710 C C . ARG A 1 469 ? 2.127 -16.996 7.539 1.00 94.50 469 ARG A C 1
ATOM 3712 O O . ARG A 1 469 ? 2.214 -16.599 6.379 1.00 94.50 469 ARG A O 1
ATOM 3719 N N . ASP A 1 470 ? 1.113 -17.728 7.991 1.00 96.12 470 ASP A N 1
ATOM 3720 C CA . ASP A 1 470 ? 0.036 -18.222 7.136 1.00 96.12 470 ASP A CA 1
ATOM 3721 C C . ASP A 1 470 ? -0.765 -17.038 6.545 1.00 96.12 470 ASP A C 1
ATOM 3723 O O . ASP A 1 470 ? -1.023 -16.994 5.342 1.00 96.12 470 ASP A O 1
ATOM 3727 N N . LEU A 1 471 ? -1.028 -15.977 7.318 1.00 94.31 471 LEU A N 1
ATOM 3728 C CA . LEU A 1 471 ? -1.636 -14.758 6.773 1.00 94.31 471 LEU A CA 1
ATOM 3729 C C . LEU A 1 471 ? -0.763 -14.019 5.751 1.00 94.31 471 LEU A C 1
ATOM 3731 O O . LEU A 1 471 ? -1.308 -13.406 4.830 1.00 94.31 471 LEU A O 1
ATOM 3735 N N . VAL A 1 472 ? 0.559 -13.967 5.942 1.00 93.25 472 VAL A N 1
ATOM 3736 C CA . VAL A 1 472 ? 1.481 -13.297 5.004 1.00 93.25 472 VAL A CA 1
ATOM 3737 C C . VAL A 1 472 ? 1.575 -14.079 3.701 1.00 93.25 472 VAL A C 1
ATOM 3739 O O . VAL A 1 472 ? 1.419 -13.489 2.634 1.00 93.25 472 VAL A O 1
ATOM 3742 N N . LEU A 1 473 ? 1.788 -15.392 3.776 1.00 95.31 473 LEU A N 1
ATOM 3743 C CA . LEU A 1 473 ? 1.900 -16.237 2.587 1.00 95.31 473 LEU A CA 1
ATOM 3744 C C . LEU A 1 473 ? 0.572 -16.296 1.829 1.00 95.31 473 LEU A C 1
ATOM 3746 O O . LEU A 1 473 ? 0.559 -16.140 0.607 1.00 95.31 473 LEU A O 1
ATOM 3750 N N . GLY A 1 474 ? -0.555 -16.383 2.543 1.00 95.81 474 GLY A N 1
ATOM 3751 C CA . GLY A 1 474 ? -1.883 -16.253 1.948 1.00 95.81 474 GLY A CA 1
ATOM 3752 C C . GLY A 1 474 ? -2.051 -14.943 1.169 1.00 95.81 474 GLY A C 1
ATOM 3753 O O . GLY A 1 474 ? -2.522 -14.967 0.028 1.00 95.81 474 GLY A O 1
ATOM 3754 N N . ALA A 1 475 ? -1.607 -13.817 1.745 1.00 92.56 475 ALA A N 1
ATOM 3755 C CA . ALA A 1 475 ? -1.709 -12.491 1.129 1.00 92.56 475 ALA A CA 1
ATOM 3756 C C . ALA A 1 475 ? -0.779 -12.330 -0.077 1.00 92.56 475 ALA A C 1
ATOM 3758 O O . ALA A 1 475 ? -1.190 -11.770 -1.094 1.00 92.56 475 ALA A O 1
ATOM 3759 N N . TYR A 1 476 ? 0.444 -12.859 0.010 1.00 93.38 476 TYR A N 1
ATOM 3760 C CA . TYR A 1 476 ? 1.374 -12.915 -1.112 1.00 93.38 476 TYR A CA 1
ATOM 3761 C C . TYR A 1 476 ? 0.762 -13.673 -2.292 1.00 93.38 476 TYR A C 1
ATOM 3763 O O . TYR A 1 476 ? 0.620 -13.106 -3.374 1.00 93.38 476 TYR A O 1
ATOM 3771 N N . HIS A 1 477 ? 0.316 -14.916 -2.088 1.00 95.12 477 HIS A N 1
ATOM 3772 C CA . HIS A 1 477 ? -0.278 -15.698 -3.170 1.00 95.12 477 HIS A CA 1
ATOM 3773 C C . HIS A 1 477 ? -1.540 -15.034 -3.732 1.00 95.12 477 HIS A C 1
ATOM 3775 O O . HIS A 1 477 ? -1.719 -15.008 -4.945 1.00 95.12 477 HIS A O 1
ATOM 3781 N N . GLN A 1 478 ? -2.379 -14.426 -2.891 1.00 92.62 478 GLN A N 1
ATOM 3782 C CA . GLN A 1 478 ? -3.552 -13.699 -3.370 1.00 92.62 478 GLN A CA 1
ATOM 3783 C C . GLN A 1 478 ? -3.168 -12.512 -4.265 1.00 92.62 478 GLN A C 1
ATOM 3785 O O . GLN A 1 478 ? -3.756 -12.324 -5.331 1.00 92.62 478 GLN A O 1
ATOM 3790 N N . GLU A 1 479 ? -2.182 -11.710 -3.861 1.00 89.44 479 GLU A N 1
ATOM 3791 C CA . GLU A 1 479 ? -1.693 -10.582 -4.658 1.00 89.44 479 GLU A CA 1
ATOM 3792 C C . GLU A 1 479 ? -1.156 -11.046 -6.017 1.00 89.44 479 GLU A C 1
ATOM 3794 O O . GLU A 1 479 ? -1.513 -10.482 -7.054 1.00 89.44 479 GLU A O 1
ATOM 3799 N N . ILE A 1 480 ? -0.333 -12.093 -6.008 1.00 90.88 480 ILE A N 1
ATOM 3800 C CA . ILE A 1 480 ? 0.299 -12.657 -7.200 1.00 90.88 480 ILE A CA 1
ATOM 3801 C C . ILE A 1 480 ? -0.741 -13.308 -8.124 1.00 90.88 480 ILE A C 1
ATOM 3803 O O . ILE A 1 480 ? -0.680 -13.103 -9.335 1.00 90.88 480 ILE A O 1
ATOM 3807 N N . ALA A 1 481 ? -1.771 -13.968 -7.583 1.00 91.88 481 ALA A N 1
ATOM 3808 C CA . ALA A 1 481 ? -2.894 -14.472 -8.370 1.00 91.88 481 ALA A CA 1
ATOM 3809 C C . ALA A 1 481 ? -3.582 -13.345 -9.156 1.00 91.88 481 ALA A C 1
ATOM 3811 O O . ALA A 1 481 ? -3.721 -13.422 -10.379 1.00 91.88 481 ALA A O 1
ATOM 3812 N N . TRP A 1 482 ? -4.003 -12.276 -8.472 1.00 88.44 482 TRP A N 1
ATOM 3813 C CA . TRP A 1 482 ? -4.697 -11.159 -9.121 1.00 88.44 482 TRP A CA 1
ATOM 3814 C C . TRP A 1 482 ? -3.802 -10.392 -10.093 1.00 88.44 482 TRP A C 1
ATOM 3816 O O . TRP A 1 482 ? -4.291 -9.942 -11.130 1.00 88.44 482 TRP A O 1
ATOM 3826 N N . ALA A 1 483 ? -2.506 -10.278 -9.797 1.00 86.25 483 ALA A N 1
ATOM 3827 C CA . ALA A 1 483 ? -1.539 -9.728 -10.737 1.00 86.25 483 ALA A CA 1
ATOM 3828 C C . ALA A 1 483 ? -1.442 -10.585 -12.014 1.00 86.25 483 ALA A C 1
ATOM 3830 O O . ALA A 1 483 ? -1.423 -10.020 -13.103 1.00 86.25 483 ALA A O 1
ATOM 3831 N N . ALA A 1 484 ? -1.474 -11.919 -11.899 1.00 87.81 484 ALA A N 1
ATOM 3832 C CA . ALA A 1 484 ? -1.351 -12.835 -13.035 1.00 87.81 484 ALA A CA 1
ATOM 3833 C C . ALA A 1 484 ? -2.591 -12.827 -13.928 1.00 87.81 484 ALA A C 1
ATOM 3835 O O . ALA A 1 484 ? -2.493 -12.827 -15.152 1.00 87.81 484 ALA A O 1
ATOM 3836 N N . ARG A 1 485 ? -3.775 -12.768 -13.311 1.00 88.19 485 ARG A N 1
ATOM 3837 C CA . ARG A 1 485 ? -5.046 -12.615 -14.027 1.00 88.19 485 ARG A CA 1
ATOM 3838 C C . ARG A 1 485 ? -5.151 -11.251 -14.721 1.00 88.19 485 ARG A C 1
ATOM 3840 O O . ARG A 1 485 ? -5.804 -11.126 -15.755 1.00 88.19 485 ARG A O 1
ATOM 3847 N N . GLY A 1 486 ? -4.579 -10.212 -14.112 1.00 81.50 486 GLY A N 1
ATOM 3848 C CA . GLY A 1 486 ? -4.756 -8.823 -14.518 1.00 81.50 486 GLY A CA 1
ATOM 3849 C C . GLY A 1 486 ? -6.152 -8.268 -14.198 1.00 81.50 486 GLY A C 1
ATOM 3850 O O . GLY A 1 486 ? -7.022 -8.937 -13.630 1.00 81.50 486 GLY A O 1
ATOM 3851 N N . SER A 1 487 ? -6.383 -7.007 -14.573 1.00 71.31 487 SER A N 1
ATOM 3852 C CA . SER A 1 487 ? -7.641 -6.280 -14.324 1.00 71.31 487 SER A CA 1
ATOM 3853 C C . SER A 1 487 ? -8.658 -6.370 -15.470 1.00 71.31 487 SER A C 1
ATOM 3855 O O . SER A 1 487 ? -9.693 -5.708 -15.422 1.00 71.31 487 SER A O 1
ATOM 3857 N N . GLY A 1 488 ? -8.367 -7.156 -16.510 1.00 72.94 488 GLY A N 1
ATOM 3858 C CA . GLY A 1 488 ? -9.239 -7.329 -17.671 1.00 72.94 488 GLY A CA 1
ATOM 3859 C C . GLY A 1 488 ? -10.522 -8.117 -17.378 1.00 72.94 488 GLY A C 1
ATOM 3860 O O . GLY A 1 488 ? -10.684 -8.761 -16.328 1.00 72.94 488 GLY A O 1
ATOM 3861 N N . TYR A 1 489 ? -11.444 -8.079 -18.343 1.00 76.94 489 TYR A N 1
ATOM 3862 C CA . TYR A 1 489 ? -12.619 -8.952 -18.354 1.00 76.94 489 TYR A CA 1
ATOM 3863 C C . TYR A 1 489 ? -12.186 -10.416 -18.478 1.00 76.94 489 TYR A C 1
ATOM 3865 O O . TYR A 1 489 ? -11.166 -10.708 -19.087 1.00 76.94 489 TYR A O 1
ATOM 3873 N N . ALA A 1 490 ? -12.978 -11.358 -17.958 1.00 81.12 490 ALA A N 1
ATOM 3874 C CA . ALA A 1 490 ? -12.622 -12.784 -17.965 1.00 81.12 490 ALA A CA 1
ATOM 3875 C C . ALA A 1 490 ? -12.224 -13.315 -19.360 1.00 81.12 490 ALA A C 1
ATOM 3877 O O . ALA A 1 490 ? -11.263 -14.065 -19.480 1.00 81.12 490 ALA A O 1
ATOM 3878 N N . ARG A 1 491 ? -12.906 -12.853 -20.418 1.00 83.88 491 ARG A N 1
ATOM 3879 C CA . ARG A 1 491 ? -12.631 -13.220 -21.820 1.00 83.88 491 ARG A CA 1
ATOM 3880 C C . ARG A 1 491 ? -11.323 -12.665 -22.400 1.00 83.88 491 ARG A C 1
ATOM 3882 O O . ARG A 1 491 ? -10.980 -13.010 -23.520 1.00 83.88 491 ARG A O 1
ATOM 3889 N N . THR A 1 492 ? -10.666 -11.737 -21.705 1.00 82.75 492 THR A N 1
ATOM 3890 C CA . THR A 1 492 ? -9.405 -11.114 -22.139 1.00 82.75 492 THR A CA 1
ATOM 3891 C C . THR A 1 492 ? -8.210 -11.613 -21.334 1.00 82.75 492 THR A C 1
ATOM 3893 O O . THR A 1 492 ? -7.103 -11.133 -21.544 1.00 82.75 492 THR A O 1
ATOM 3896 N N . VAL A 1 493 ? -8.430 -12.506 -20.368 1.00 85.62 493 VAL A N 1
ATOM 3897 C CA . VAL A 1 493 ? -7.357 -13.122 -19.584 1.00 85.62 493 VAL A CA 1
ATOM 3898 C C . VAL A 1 493 ? -6.764 -14.258 -20.415 1.00 85.62 493 VAL A C 1
ATOM 3900 O O . VAL A 1 493 ? -7.511 -15.066 -20.965 1.00 85.62 493 VAL A O 1
ATOM 3903 N N . THR A 1 494 ? -5.438 -14.305 -20.519 1.00 87.12 494 THR A N 1
ATOM 3904 C CA . THR A 1 494 ? -4.721 -15.357 -21.251 1.00 87.12 494 THR A CA 1
ATOM 3905 C C . THR A 1 494 ? -4.818 -16.702 -20.524 1.00 87.12 494 THR A C 1
ATOM 3907 O O . THR A 1 494 ? -5.033 -16.747 -19.310 1.00 87.12 494 THR A O 1
ATOM 3910 N N . ASP A 1 495 ? -4.610 -17.808 -21.242 1.00 89.75 495 ASP A N 1
ATOM 3911 C CA . ASP A 1 495 ? -4.570 -19.151 -20.637 1.00 89.75 495 ASP A CA 1
ATOM 3912 C C . ASP A 1 495 ? -3.503 -19.245 -19.540 1.00 89.75 495 ASP A C 1
ATOM 3914 O O . ASP A 1 495 ? -3.720 -19.823 -18.474 1.00 89.75 495 ASP A O 1
ATOM 3918 N N . GLU A 1 496 ? -2.358 -18.605 -19.770 1.00 86.56 496 GLU A N 1
ATOM 3919 C CA . GLU A 1 496 ? -1.286 -18.502 -18.791 1.00 86.56 496 GLU A CA 1
ATOM 3920 C C . GLU A 1 496 ? -1.713 -17.707 -17.546 1.00 86.56 496 GLU A C 1
ATOM 3922 O O . GLU A 1 496 ? -1.500 -18.162 -16.417 1.00 86.56 496 GLU A O 1
ATOM 3927 N N . GLY A 1 497 ? -2.383 -16.566 -17.738 1.00 89.12 497 GLY A N 1
ATOM 3928 C CA . GLY A 1 497 ? -2.947 -15.775 -16.647 1.00 89.12 497 GLY A CA 1
ATOM 3929 C C . GLY A 1 497 ? -3.945 -16.578 -15.811 1.00 89.12 497 GLY A C 1
ATOM 3930 O O . GLY A 1 497 ? -3.899 -16.528 -14.581 1.00 89.12 497 GLY A O 1
ATOM 3931 N N . TRP A 1 498 ? -4.797 -17.389 -16.449 1.00 91.31 498 TRP A N 1
ATOM 3932 C CA . TRP A 1 498 ? -5.718 -18.297 -15.754 1.00 91.31 498 TRP A CA 1
ATOM 3933 C C . TRP A 1 498 ? -5.010 -19.417 -14.995 1.00 91.31 498 TRP A C 1
ATOM 3935 O O . TRP A 1 498 ? -5.410 -19.735 -13.869 1.00 91.31 498 TRP A O 1
ATOM 3945 N N . ARG A 1 499 ? -3.956 -19.998 -15.579 1.00 92.44 499 ARG A N 1
ATOM 3946 C CA . ARG A 1 499 ? -3.151 -21.044 -14.937 1.00 92.44 499 ARG A CA 1
ATOM 3947 C C . ARG A 1 499 ? -2.526 -20.534 -13.641 1.00 92.44 499 ARG A C 1
ATOM 3949 O O . ARG A 1 499 ? -2.745 -21.133 -12.588 1.00 92.44 499 ARG A O 1
ATOM 3956 N N . TYR A 1 500 ? -1.802 -19.416 -13.697 1.00 92.50 500 TYR A N 1
ATOM 3957 C CA . TYR A 1 500 ? -1.176 -18.828 -12.509 1.00 92.50 500 TYR A CA 1
ATOM 3958 C C . TYR A 1 500 ? -2.208 -18.309 -11.510 1.00 92.50 500 TYR A C 1
ATOM 3960 O O . TYR A 1 500 ? -2.049 -18.525 -10.309 1.00 92.50 500 TYR A O 1
ATOM 3968 N N . PHE A 1 501 ? -3.308 -17.706 -11.976 1.00 92.88 501 PHE A N 1
ATOM 3969 C CA . PHE A 1 501 ? -4.409 -17.333 -11.090 1.00 92.88 501 PHE A CA 1
ATOM 3970 C C . PHE A 1 501 ? -4.904 -18.539 -10.287 1.00 92.88 501 PHE A C 1
ATOM 3972 O O . PHE A 1 501 ? -5.039 -18.450 -9.072 1.00 92.88 501 PHE A O 1
ATOM 3979 N N . GLY A 1 502 ? -5.130 -19.686 -10.931 1.00 93.25 502 GLY A N 1
ATOM 3980 C CA . GLY A 1 502 ? -5.585 -20.888 -10.238 1.00 93.25 502 GLY A CA 1
ATOM 3981 C C . GLY A 1 502 ? -4.580 -21.446 -9.239 1.00 93.25 502 GLY A C 1
ATOM 3982 O O . GLY A 1 502 ? -4.952 -21.684 -8.091 1.00 93.25 502 GLY A O 1
ATOM 3983 N N . LEU A 1 503 ? -3.323 -21.588 -9.663 1.00 94.25 503 LEU A N 1
ATOM 3984 C CA . LEU A 1 503 ? -2.235 -22.113 -8.837 1.00 94.25 503 LEU A CA 1
ATOM 3985 C C . LEU A 1 503 ? -2.044 -21.280 -7.558 1.00 94.25 503 LEU A C 1
ATOM 3987 O O . LEU A 1 503 ? -1.993 -21.809 -6.449 1.00 94.25 503 LEU A O 1
ATOM 3991 N N . HIS A 1 504 ? -1.996 -19.953 -7.699 1.00 95.44 504 HIS A N 1
ATOM 3992 C CA . HIS A 1 504 ? -1.817 -19.059 -6.561 1.00 95.44 504 HIS A CA 1
ATOM 3993 C C . HIS A 1 504 ? -3.079 -18.938 -5.694 1.00 95.44 504 HIS A C 1
ATOM 3995 O O . HIS A 1 504 ? -2.955 -18.841 -4.477 1.00 95.44 504 HIS A O 1
ATOM 4001 N N . GLN A 1 505 ? -4.291 -18.991 -6.258 1.00 95.12 505 GLN A N 1
ATOM 4002 C CA . GLN A 1 505 ? -5.513 -18.992 -5.440 1.00 95.12 505 GLN A CA 1
ATOM 4003 C C . GLN A 1 505 ? -5.618 -20.245 -4.562 1.00 95.12 505 GLN A C 1
ATOM 4005 O O . GLN A 1 505 ? -6.081 -20.151 -3.425 1.00 95.12 505 GLN A O 1
ATOM 4010 N N . GLU A 1 506 ? -5.185 -21.404 -5.063 1.00 95.50 506 GLU A N 1
ATOM 4011 C CA . GLU A 1 506 ? -5.158 -22.646 -4.285 1.00 95.50 506 GLU A CA 1
ATOM 4012 C C . GLU A 1 506 ? -4.158 -22.570 -3.125 1.00 95.50 506 GLU A C 1
ATOM 4014 O O . GLU A 1 506 ? -4.533 -22.830 -1.980 1.00 95.50 506 GLU A O 1
ATOM 4019 N N . ALA A 1 507 ? -2.935 -22.099 -3.390 1.00 97.06 507 ALA A N 1
ATOM 4020 C CA . ALA A 1 507 ? -1.938 -21.865 -2.347 1.00 97.06 507 ALA A CA 1
ATOM 4021 C C . ALA A 1 507 ? -2.405 -20.831 -1.315 1.00 97.06 507 ALA A C 1
ATOM 4023 O O . ALA A 1 507 ? -2.333 -21.076 -0.111 1.00 97.06 507 ALA A O 1
ATOM 4024 N N . SER A 1 508 ? -2.966 -19.707 -1.771 1.00 97.31 508 SER A N 1
ATOM 4025 C CA . SER A 1 508 ? -3.537 -18.680 -0.895 1.00 97.31 508 SER A CA 1
ATOM 4026 C C . SER A 1 508 ? -4.600 -19.266 0.038 1.00 97.31 508 SER A C 1
ATOM 4028 O O . SER A 1 508 ? -4.572 -19.033 1.249 1.00 97.31 508 SER A O 1
ATOM 4030 N N . ARG A 1 509 ? -5.500 -20.092 -0.508 1.00 97.12 509 ARG A N 1
ATOM 4031 C CA . ARG A 1 509 ? -6.540 -20.774 0.263 1.00 97.12 509 ARG A CA 1
ATOM 4032 C C . ARG A 1 509 ? -5.960 -21.716 1.309 1.00 97.12 509 ARG A C 1
ATOM 4034 O O . ARG A 1 509 ? -6.433 -21.693 2.440 1.00 97.12 509 ARG A O 1
ATOM 4041 N N . ALA A 1 510 ? -4.965 -22.525 0.949 1.00 97.62 510 ALA A N 1
ATOM 4042 C CA . ALA A 1 510 ? -4.331 -23.459 1.874 1.00 97.62 510 ALA A CA 1
ATOM 4043 C C . ALA A 1 510 ? -3.797 -22.736 3.120 1.00 97.62 510 ALA A C 1
ATOM 4045 O O . ALA A 1 510 ? -4.105 -23.127 4.244 1.00 97.62 510 ALA A O 1
ATOM 4046 N N . TYR A 1 511 ? -3.085 -21.624 2.921 1.00 98.12 511 TYR A N 1
ATOM 4047 C CA . TYR A 1 511 ? -2.570 -20.822 4.026 1.00 98.12 511 TYR A CA 1
ATOM 4048 C C . TYR A 1 511 ? -3.675 -20.177 4.868 1.00 98.12 511 TYR A C 1
ATOM 4050 O O . TYR A 1 511 ? -3.613 -20.215 6.093 1.00 98.12 511 TYR A O 1
ATOM 4058 N N . TYR A 1 512 ? -4.716 -19.610 4.254 1.00 97.94 512 TYR A N 1
ATOM 4059 C CA . TYR A 1 512 ? -5.796 -19.004 5.037 1.00 97.94 512 TYR A CA 1
ATOM 4060 C C . TYR A 1 512 ? -6.651 -20.024 5.797 1.00 97.94 512 TYR A C 1
ATOM 4062 O O . TYR A 1 512 ? -7.122 -19.707 6.889 1.00 97.94 512 TYR A O 1
ATOM 4070 N N . LEU A 1 513 ? -6.806 -21.242 5.271 1.00 98.19 513 LEU A N 1
ATOM 4071 C CA . LEU A 1 513 ? -7.423 -22.355 5.996 1.00 98.19 513 LEU A CA 1
ATOM 4072 C C . LEU A 1 513 ? -6.599 -22.742 7.225 1.00 98.19 513 LEU A C 1
ATOM 4074 O O . LEU A 1 513 ? -7.165 -22.887 8.303 1.00 98.19 513 LEU A O 1
ATOM 4078 N N . ASP A 1 514 ? -5.276 -22.846 7.090 1.00 97.94 514 ASP A N 1
ATOM 4079 C CA . ASP A 1 514 ? -4.390 -23.119 8.226 1.00 97.94 514 ASP A CA 1
ATOM 4080 C C . ASP A 1 514 ? -4.430 -21.980 9.263 1.00 97.94 514 ASP A C 1
ATOM 4082 O O . ASP A 1 514 ? -4.430 -22.237 10.468 1.00 97.94 514 ASP A O 1
ATOM 4086 N N . ALA A 1 515 ? -4.515 -20.719 8.823 1.00 97.25 515 ALA A N 1
ATOM 4087 C CA . ALA A 1 515 ? -4.672 -19.577 9.723 1.00 97.25 515 ALA A CA 1
ATOM 4088 C C . ALA A 1 515 ? -6.000 -19.639 10.502 1.00 97.25 515 ALA A C 1
ATOM 4090 O O . ALA A 1 515 ? -6.000 -19.437 11.718 1.00 97.25 515 ALA A O 1
ATOM 4091 N N . TRP A 1 516 ? -7.113 -19.950 9.829 1.00 97.56 516 TRP A N 1
ATOM 4092 C CA . TRP A 1 516 ? -8.416 -20.128 10.479 1.00 97.56 516 TRP A CA 1
ATOM 4093 C C . TRP A 1 516 ? -8.432 -21.341 11.420 1.00 97.56 516 TRP A C 1
ATOM 4095 O O . TRP A 1 516 ? -8.911 -21.212 12.538 1.00 97.56 516 TRP A O 1
ATOM 4105 N N . ASP A 1 517 ? -7.840 -22.481 11.044 1.00 97.56 517 ASP A N 1
ATOM 4106 C CA . ASP A 1 517 ? -7.800 -23.676 11.906 1.00 97.56 517 ASP A CA 1
ATOM 4107 C C . ASP A 1 517 ? -7.039 -23.432 13.219 1.00 97.56 517 ASP A C 1
ATOM 4109 O O . ASP A 1 517 ? -7.377 -23.994 14.261 1.00 97.56 517 ASP A O 1
ATOM 4113 N N . ARG A 1 518 ? -5.999 -22.589 13.175 1.00 96.00 518 ARG A N 1
ATOM 4114 C CA . ARG A 1 518 ? -5.199 -22.225 14.355 1.00 96.00 518 ARG A CA 1
ATOM 4115 C C . ARG A 1 518 ? -5.921 -21.259 15.285 1.00 96.00 518 ARG A C 1
ATOM 4117 O O . ARG A 1 518 ? -5.784 -21.394 16.497 1.00 96.00 518 ARG A O 1
ATOM 4124 N N . HIS A 1 519 ? -6.597 -20.268 14.713 1.00 95.75 519 HIS A N 1
ATOM 4125 C CA . HIS A 1 519 ? -7.221 -19.171 15.446 1.00 95.75 519 HIS A CA 1
ATOM 4126 C C . HIS A 1 519 ? -8.556 -18.769 14.798 1.00 95.75 519 HIS A C 1
ATOM 4128 O O . HIS A 1 519 ? -8.640 -17.707 14.170 1.00 95.75 519 HIS A O 1
ATOM 4134 N N . PRO A 1 520 ? -9.609 -19.596 14.929 1.00 94.56 520 PRO A N 1
ATOM 4135 C CA . PRO A 1 520 ? -10.923 -19.297 14.357 1.00 94.56 520 PRO A CA 1
ATOM 4136 C C . PRO A 1 520 ? -11.588 -18.080 15.021 1.00 94.56 520 PRO A C 1
ATOM 4138 O O . PRO A 1 520 ? -12.469 -17.451 14.442 1.00 94.56 520 PRO A O 1
ATOM 4141 N N . GLU A 1 521 ? -11.148 -17.698 16.224 1.00 93.81 521 GLU A N 1
ATOM 4142 C CA . GLU A 1 521 ? -11.577 -16.488 16.923 1.00 93.81 521 GLU A CA 1
ATOM 4143 C C . GLU A 1 521 ? -11.029 -15.186 16.316 1.00 93.81 521 GLU A C 1
ATOM 4145 O O . GLU A 1 521 ? -11.476 -14.103 16.706 1.00 93.81 521 GLU A O 1
ATOM 4150 N N . LEU A 1 522 ? -10.069 -15.278 15.388 1.00 95.00 522 LEU A N 1
ATOM 4151 C CA . LEU A 1 522 ? -9.480 -14.142 14.688 1.00 95.00 522 LEU A CA 1
ATOM 4152 C C . LEU A 1 522 ? -10.121 -13.993 13.293 1.00 95.00 522 LEU A C 1
ATOM 4154 O O . LEU A 1 522 ? -10.002 -14.894 12.458 1.00 95.00 522 LEU A O 1
ATOM 4158 N N . PRO A 1 523 ? -10.790 -12.862 12.994 1.00 95.50 523 PRO A N 1
ATOM 4159 C CA . PRO A 1 523 ? -11.594 -12.716 11.778 1.00 95.50 523 PRO A CA 1
ATOM 4160 C C . PRO A 1 523 ? -10.776 -12.714 10.480 1.00 95.50 523 PRO A C 1
ATOM 4162 O O . PRO A 1 523 ? -11.328 -12.932 9.405 1.00 95.50 523 PRO A O 1
ATOM 4165 N N . GLU A 1 524 ? -9.471 -12.442 10.539 1.00 95.56 524 GLU A N 1
ATOM 4166 C CA . GLU A 1 524 ? -8.628 -12.197 9.369 1.00 95.56 524 GLU A CA 1
ATOM 4167 C C . GLU A 1 524 ? -8.556 -13.406 8.420 1.00 95.56 524 GLU A C 1
ATOM 4169 O O . GLU A 1 524 ? -8.635 -13.219 7.205 1.00 95.56 524 GLU A O 1
ATOM 4174 N N . GLY A 1 525 ? -8.449 -14.632 8.948 1.00 96.19 525 GLY A N 1
ATOM 4175 C CA . GLY A 1 525 ? -8.401 -15.857 8.138 1.00 96.19 525 GLY A CA 1
ATOM 4176 C C . GLY A 1 525 ? -9.719 -16.116 7.402 1.00 96.19 525 GLY A C 1
ATOM 4177 O O . GLY A 1 525 ? -9.749 -16.172 6.170 1.00 96.19 525 GLY A O 1
ATOM 4178 N N . ALA A 1 526 ? -10.828 -16.170 8.149 1.00 96.56 526 ALA A N 1
ATOM 4179 C CA . ALA A 1 526 ? -12.173 -16.360 7.599 1.00 96.56 526 ALA A CA 1
ATOM 4180 C C . ALA A 1 526 ? -12.547 -15.260 6.589 1.00 96.56 526 ALA A C 1
ATOM 4182 O O . ALA A 1 526 ? -13.049 -15.548 5.499 1.00 96.56 526 ALA A O 1
ATOM 4183 N N . ARG A 1 527 ? -12.204 -13.996 6.877 1.00 95.56 527 ARG A N 1
ATOM 4184 C CA . ARG A 1 527 ? -12.468 -12.861 5.979 1.00 95.56 527 ARG A CA 1
ATOM 4185 C C . ARG A 1 527 ? -11.805 -13.029 4.613 1.00 95.56 527 ARG A C 1
ATOM 4187 O O . ARG A 1 527 ? -12.371 -12.613 3.595 1.00 95.56 527 ARG A O 1
ATOM 4194 N N . GLN A 1 528 ? -10.602 -13.600 4.572 1.00 95.50 528 GLN A N 1
ATOM 4195 C CA . GLN A 1 528 ? -9.900 -13.848 3.313 1.00 95.50 528 GLN A CA 1
ATOM 4196 C C . GLN A 1 528 ? -10.467 -15.055 2.563 1.00 95.50 528 GLN A C 1
ATOM 4198 O O . GLN A 1 528 ? -10.584 -15.008 1.337 1.00 95.50 528 GLN A O 1
ATOM 4203 N N . LEU A 1 529 ? -10.919 -16.089 3.272 1.00 96.62 529 LEU A N 1
ATOM 4204 C CA . LEU A 1 529 ? -11.618 -17.226 2.666 1.00 96.62 529 LEU A CA 1
ATOM 4205 C C . LEU A 1 529 ? -12.961 -16.809 2.042 1.00 96.62 529 LEU A C 1
ATOM 4207 O O . LEU A 1 529 ? -13.276 -17.231 0.923 1.00 96.62 529 LEU A O 1
ATOM 4211 N N . ALA A 1 530 ? -13.686 -15.873 2.669 1.00 94.06 530 ALA A N 1
ATOM 4212 C CA . ALA A 1 530 ? -14.868 -15.246 2.070 1.00 94.06 530 ALA A CA 1
ATOM 4213 C C . ALA A 1 530 ? -14.527 -14.561 0.734 1.00 94.06 530 ALA A C 1
ATOM 4215 O O . ALA A 1 530 ? -15.206 -14.777 -0.270 1.00 94.06 530 ALA A O 1
ATOM 4216 N N . ARG A 1 531 ? -13.421 -13.802 0.675 1.00 91.75 531 ARG A N 1
ATOM 4217 C CA . ARG A 1 531 ? -12.948 -13.162 -0.568 1.00 91.75 531 ARG A CA 1
ATOM 4218 C C . ARG A 1 531 ? -12.603 -14.170 -1.654 1.00 91.75 531 ARG A C 1
ATOM 4220 O O . ARG A 1 531 ? -12.943 -13.963 -2.817 1.00 91.75 531 ARG A O 1
ATOM 4227 N N . LEU A 1 532 ? -11.892 -15.237 -1.298 1.00 92.50 532 LEU A N 1
ATOM 4228 C CA . LEU A 1 532 ? -11.479 -16.265 -2.252 1.00 92.50 532 LEU A CA 1
ATOM 4229 C C . LEU A 1 532 ? -12.684 -16.992 -2.855 1.00 92.50 532 LEU A C 1
ATOM 4231 O O . LEU A 1 532 ? -12.682 -17.281 -4.058 1.00 92.50 532 LEU A O 1
ATOM 4235 N N . SER A 1 533 ? -13.723 -17.212 -2.048 1.00 91.12 533 SER A N 1
ATOM 4236 C CA . SER A 1 533 ? -14.964 -17.877 -2.457 1.00 91.12 533 SER A CA 1
ATOM 4237 C C . SER A 1 533 ? -15.679 -17.154 -3.603 1.00 91.12 533 SER A C 1
ATOM 4239 O O . SER A 1 533 ? -16.239 -17.823 -4.467 1.00 91.12 533 SER A O 1
ATOM 4241 N N . ILE A 1 534 ? -15.572 -15.818 -3.688 1.00 86.12 534 ILE A N 1
ATOM 4242 C CA . ILE A 1 534 ? -16.124 -15.011 -4.800 1.00 86.12 534 ILE A CA 1
ATOM 4243 C C . ILE A 1 534 ? -15.590 -15.487 -6.157 1.00 86.12 534 ILE A C 1
ATOM 4245 O O . ILE A 1 534 ? -16.298 -15.470 -7.157 1.00 86.12 534 ILE A O 1
ATOM 4249 N N . SER A 1 535 ? -14.322 -15.897 -6.202 1.00 81.81 535 SER A N 1
ATOM 4250 C CA . SER A 1 535 ? -13.631 -16.191 -7.460 1.00 81.81 535 SER A CA 1
ATOM 4251 C C . SER A 1 535 ? -13.518 -17.675 -7.803 1.00 81.81 535 SER A C 1
ATOM 4253 O O . SER A 1 535 ? -13.264 -17.999 -8.962 1.00 81.81 535 SER A O 1
ATOM 4255 N N . ARG A 1 536 ? -13.616 -18.576 -6.815 1.00 79.06 536 ARG A N 1
ATOM 4256 C CA . ARG A 1 536 ? -13.225 -19.983 -7.007 1.00 79.06 536 ARG A CA 1
ATOM 4257 C C . ARG A 1 536 ? -13.985 -20.990 -6.125 1.00 79.06 536 ARG A C 1
ATOM 4259 O O . ARG A 1 536 ? -13.459 -22.075 -5.890 1.00 79.06 536 ARG A O 1
ATOM 4266 N N . GLY A 1 537 ? -15.174 -20.630 -5.623 1.00 82.94 537 GLY A N 1
ATOM 4267 C CA . GLY A 1 537 ? -16.032 -21.503 -4.796 1.00 82.94 537 GLY A CA 1
ATOM 4268 C C . GLY A 1 537 ? -15.371 -21.997 -3.500 1.00 82.94 537 GLY A C 1
ATOM 4269 O O . GLY A 1 537 ? -14.262 -21.571 -3.183 1.00 82.94 537 GLY A O 1
ATOM 4270 N N . GLY A 1 538 ? -16.036 -22.879 -2.752 1.00 86.00 538 GLY A N 1
ATOM 4271 C CA . GLY A 1 538 ? -15.478 -23.543 -1.564 1.00 86.00 538 GLY A CA 1
ATOM 4272 C C . GLY A 1 538 ? -14.618 -24.771 -1.890 1.00 86.00 538 GLY A C 1
ATOM 4273 O O . GLY A 1 538 ? -14.607 -25.240 -3.028 1.00 86.00 538 GLY A O 1
ATOM 4274 N N . VAL A 1 539 ? -13.875 -25.292 -0.909 1.00 87.88 539 VAL A N 1
ATOM 4275 C CA . VAL A 1 539 ? -13.163 -26.598 -1.010 1.00 87.88 539 VAL A CA 1
ATOM 4276 C C . VAL A 1 539 ? -13.966 -27.772 -0.461 1.00 87.88 539 VAL A C 1
ATOM 4278 O O . VAL A 1 539 ? -13.626 -28.924 -0.713 1.00 87.88 539 VAL A O 1
ATOM 4281 N N . ALA A 1 540 ? -15.010 -27.470 0.294 1.00 88.56 540 ALA A N 1
ATOM 4282 C CA . ALA A 1 540 ? -15.951 -28.374 0.930 1.00 88.56 540 ALA A CA 1
ATOM 4283 C C . ALA A 1 540 ? -17.396 -27.919 0.644 1.00 88.56 540 ALA A C 1
ATOM 4285 O O . ALA A 1 540 ? -18.271 -28.034 1.500 1.00 88.56 540 ALA A O 1
ATOM 4286 N N . ASP A 1 541 ? -17.616 -27.352 -0.549 1.00 87.81 541 ASP A N 1
ATOM 4287 C CA . ASP A 1 541 ? -18.873 -26.738 -1.003 1.00 87.81 541 ASP A CA 1
ATOM 4288 C C . ASP A 1 541 ? -19.351 -25.545 -0.159 1.00 87.81 541 ASP A C 1
ATOM 4290 O O . ASP A 1 541 ? -20.452 -25.022 -0.364 1.00 87.81 541 ASP A O 1
ATOM 4294 N N . GLU A 1 542 ? -18.515 -25.066 0.763 1.00 91.56 542 GLU A N 1
ATOM 4295 C CA . GLU A 1 542 ? -18.844 -23.943 1.615 1.00 91.56 542 GLU A CA 1
ATOM 4296 C C . GLU A 1 542 ? -18.962 -22.649 0.805 1.00 91.56 542 GLU A C 1
ATOM 4298 O O . GLU A 1 542 ? -18.259 -22.405 -0.181 1.00 91.56 542 GLU A O 1
ATOM 4303 N N . THR A 1 543 ? -19.888 -21.791 1.218 1.00 91.88 543 THR A N 1
ATOM 4304 C CA . THR A 1 543 ? -20.209 -20.572 0.473 1.00 91.88 543 THR A CA 1
ATOM 4305 C C . THR A 1 543 ? -19.426 -19.369 0.991 1.00 91.88 543 THR A C 1
ATOM 4307 O O . THR A 1 543 ? -18.951 -19.344 2.125 1.00 91.88 543 THR A O 1
ATOM 4310 N N . MET A 1 544 ? -19.384 -18.288 0.203 1.00 93.06 544 MET A N 1
ATOM 4311 C CA . MET A 1 544 ? -18.930 -16.983 0.705 1.00 93.06 544 MET A CA 1
ATOM 4312 C C . MET A 1 544 ? -19.689 -16.573 1.980 1.00 93.06 544 MET A C 1
ATOM 4314 O O . MET A 1 544 ? -19.093 -15.992 2.885 1.00 93.06 544 MET A O 1
ATOM 4318 N N . ARG A 1 545 ? -20.991 -16.895 2.060 1.00 93.31 545 ARG A N 1
ATOM 4319 C CA . ARG A 1 545 ? -21.823 -16.578 3.223 1.00 93.31 545 ARG A CA 1
ATOM 4320 C C . ARG A 1 545 ? -21.348 -17.302 4.481 1.00 93.31 545 ARG A C 1
ATOM 4322 O O . ARG A 1 545 ? -21.308 -16.671 5.527 1.00 93.31 545 ARG A O 1
ATOM 4329 N N . PHE A 1 546 ? -20.946 -18.567 4.369 1.00 94.25 546 PHE A N 1
ATOM 4330 C CA . PHE A 1 546 ? -20.393 -19.323 5.494 1.00 94.25 546 PHE A CA 1
ATOM 4331 C C . PHE A 1 546 ? -19.173 -18.611 6.092 1.00 94.25 546 PHE A C 1
ATOM 4333 O O . PHE A 1 546 ? -19.169 -18.267 7.268 1.00 94.25 546 PHE A O 1
ATOM 4340 N N . TRP A 1 547 ? -18.180 -18.277 5.264 1.00 95.25 547 TRP A N 1
ATOM 4341 C CA . TRP A 1 547 ? -16.976 -17.588 5.736 1.00 95.25 547 TRP A CA 1
ATOM 4342 C C . TRP A 1 547 ? -17.243 -16.173 6.266 1.00 95.25 547 TRP A C 1
ATOM 4344 O O . TRP A 1 547 ? -16.548 -15.698 7.167 1.00 95.25 547 TRP A O 1
ATOM 4354 N N . PHE A 1 548 ? -18.249 -15.485 5.723 1.00 95.12 548 PHE A N 1
ATOM 4355 C CA . PHE A 1 548 ? -18.726 -14.229 6.291 1.00 95.12 548 PHE A CA 1
ATOM 4356 C C . PHE A 1 548 ? -19.313 -14.425 7.692 1.00 95.12 548 PHE A C 1
ATOM 4358 O O . PHE A 1 548 ? -18.932 -13.686 8.597 1.00 95.12 548 PHE A O 1
ATOM 4365 N N . ASP A 1 549 ? -20.170 -15.427 7.889 1.00 94.12 549 ASP A N 1
ATOM 4366 C CA . ASP A 1 549 ? -20.764 -15.723 9.194 1.00 94.12 549 ASP A CA 1
ATOM 4367 C C . ASP A 1 549 ? -19.685 -16.107 10.223 1.00 94.12 549 ASP A C 1
ATOM 4369 O O . ASP A 1 549 ? -19.703 -15.580 11.335 1.00 94.12 549 ASP A O 1
ATOM 4373 N N . GLU A 1 550 ? -18.682 -16.903 9.834 1.00 94.06 550 GLU A N 1
ATOM 4374 C CA . GLU A 1 550 ? -17.502 -17.207 10.666 1.00 94.06 550 GLU A CA 1
ATOM 4375 C C . GLU A 1 550 ? -16.748 -15.930 11.074 1.00 94.06 550 GLU A C 1
ATOM 4377 O O . GLU A 1 550 ? -16.361 -15.741 12.229 1.00 94.06 550 GLU A O 1
ATOM 4382 N N . THR A 1 551 ? -16.590 -14.991 10.136 1.00 95.19 551 THR A N 1
ATOM 4383 C CA . THR A 1 551 ? -15.938 -13.704 10.411 1.00 95.19 551 THR A CA 1
ATOM 4384 C C . THR A 1 551 ? -16.756 -12.849 11.385 1.00 95.19 551 THR A C 1
ATOM 4386 O O . THR A 1 551 ? -16.197 -12.259 12.311 1.00 95.19 551 THR A O 1
ATOM 4389 N N . VAL A 1 552 ? -18.077 -12.787 11.199 1.00 94.19 552 VAL A N 1
ATOM 4390 C CA . VAL A 1 552 ? -19.008 -12.037 12.060 1.00 94.19 552 VAL A CA 1
ATOM 4391 C C . VAL A 1 552 ? -19.095 -12.659 13.456 1.00 94.19 552 VAL A C 1
ATOM 4393 O O . VAL A 1 552 ? -19.219 -11.932 14.446 1.00 94.19 552 VAL A O 1
ATOM 4396 N N . ALA A 1 553 ? -18.988 -13.985 13.561 1.00 92.06 553 ALA A N 1
ATOM 4397 C CA . ALA A 1 553 ? -18.907 -14.690 14.835 1.00 92.06 553 ALA A CA 1
ATOM 4398 C C . ALA A 1 553 ? -17.619 -14.335 15.602 1.00 92.06 553 ALA A C 1
ATOM 4400 O O . ALA A 1 553 ? -17.659 -14.141 16.821 1.00 92.06 553 ALA A O 1
ATOM 4401 N N . ALA A 1 554 ? -16.493 -14.188 14.896 1.00 93.12 554 ALA A N 1
ATOM 4402 C CA . ALA A 1 554 ? -15.226 -13.749 15.478 1.00 93.12 554 ALA A CA 1
ATOM 4403 C C . ALA A 1 554 ? -15.268 -12.276 15.929 1.00 93.12 554 ALA A C 1
ATOM 4405 O O . ALA A 1 554 ? -14.891 -11.961 17.063 1.00 93.12 554 ALA A O 1
ATOM 4406 N N . GLN A 1 555 ? -15.766 -11.376 15.073 1.00 94.19 555 GLN A N 1
ATOM 4407 C CA . GLN A 1 555 ? -16.021 -9.974 15.402 1.00 94.19 555 GLN A CA 1
ATOM 4408 C C . GLN A 1 555 ? -17.173 -9.414 14.558 1.00 94.19 555 GLN A C 1
ATOM 4410 O O . GLN A 1 555 ? -17.070 -9.298 13.337 1.00 94.19 555 GLN A O 1
ATOM 4415 N N . PHE A 1 556 ? -18.233 -8.963 15.230 1.00 95.25 556 PHE A N 1
ATOM 4416 C CA . PHE A 1 556 ? -19.488 -8.591 14.576 1.00 95.25 556 PHE A CA 1
ATOM 4417 C C . PHE A 1 556 ? -19.339 -7.442 13.583 1.00 95.25 556 PHE A C 1
ATOM 4419 O O . PHE A 1 556 ? -19.853 -7.513 12.476 1.00 95.25 556 PHE A O 1
ATOM 4426 N N . ASP A 1 557 ? -18.628 -6.387 13.962 1.00 94.69 557 ASP A N 1
ATOM 4427 C CA . ASP A 1 557 ? -18.453 -5.163 13.176 1.00 94.69 557 ASP A CA 1
ATOM 4428 C C . ASP A 1 557 ? -17.121 -5.152 12.401 1.00 94.69 557 ASP A C 1
ATOM 4430 O O . ASP A 1 557 ? -16.557 -4.086 12.131 1.00 94.69 557 ASP A O 1
ATOM 4434 N N . TYR A 1 558 ? -16.588 -6.329 12.039 1.00 93.88 558 TYR A N 1
ATOM 4435 C CA . TYR A 1 558 ? -15.407 -6.427 11.178 1.00 93.88 558 TYR A CA 1
ATOM 4436 C C . TYR A 1 558 ? -15.763 -6.037 9.736 1.00 93.88 558 TYR A C 1
ATOM 4438 O O . TYR A 1 558 ? -15.965 -6.872 8.853 1.00 93.88 558 TYR A O 1
ATOM 4446 N N . TYR A 1 559 ? -15.849 -4.726 9.507 1.00 92.00 559 TYR A N 1
ATOM 4447 C CA . TYR A 1 559 ? -16.345 -4.104 8.277 1.00 92.00 559 TYR A CA 1
ATOM 4448 C C . TYR A 1 559 ? -15.757 -4.664 6.962 1.00 92.00 559 TYR A C 1
ATOM 4450 O O . TYR A 1 559 ? -16.524 -4.842 6.013 1.00 92.00 559 TYR A O 1
ATOM 4458 N N . PRO A 1 560 ? -14.464 -5.051 6.876 1.00 92.12 560 PRO A N 1
ATOM 4459 C CA . PRO A 1 560 ? -13.930 -5.649 5.651 1.00 92.12 560 PRO A CA 1
ATOM 4460 C C . PRO A 1 560 ? -14.620 -6.956 5.205 1.00 92.12 560 PRO A C 1
ATOM 4462 O O . PRO A 1 560 ? -14.499 -7.347 4.044 1.00 92.12 560 PRO A O 1
ATOM 4465 N N . ALA A 1 561 ? -15.341 -7.649 6.095 1.00 94.12 561 ALA A N 1
ATOM 4466 C CA . ALA A 1 561 ? -16.167 -8.808 5.742 1.00 94.12 561 ALA A CA 1
ATOM 4467 C C . ALA A 1 561 ? -17.449 -8.398 4.998 1.00 94.12 561 ALA A C 1
ATOM 4469 O O . ALA A 1 561 ? -17.819 -9.008 3.995 1.00 94.12 561 ALA A O 1
ATOM 4470 N N . TYR A 1 562 ? -18.093 -7.324 5.461 1.00 96.19 562 TYR A N 1
ATOM 4471 C CA . TYR A 1 562 ? -19.293 -6.755 4.848 1.00 96.19 562 TYR A CA 1
ATOM 4472 C C . TYR A 1 562 ? -18.988 -6.201 3.458 1.00 96.19 562 TYR A C 1
ATOM 4474 O O . TYR A 1 562 ? -19.757 -6.424 2.527 1.00 96.19 562 TYR A O 1
ATOM 4482 N N . GLU A 1 563 ? -17.835 -5.548 3.286 1.00 94.62 563 GLU A N 1
ATOM 4483 C CA . GLU A 1 563 ? -17.344 -5.116 1.972 1.00 94.62 563 GLU A CA 1
ATOM 4484 C C . GLU A 1 563 ? -17.233 -6.296 0.992 1.00 94.62 563 GLU A C 1
ATOM 4486 O O . GLU A 1 563 ? -17.730 -6.215 -0.131 1.00 94.62 563 GLU A O 1
ATOM 4491 N N . HIS A 1 564 ? -16.640 -7.417 1.415 1.00 93.50 564 HIS A N 1
ATOM 4492 C CA . HIS A 1 564 ? -16.520 -8.608 0.571 1.00 93.50 564 HIS A CA 1
ATOM 4493 C C . HIS A 1 564 ? -17.879 -9.215 0.211 1.00 93.50 564 HIS A C 1
ATOM 4495 O O . HIS A 1 564 ? -18.087 -9.574 -0.947 1.00 93.50 564 HIS A O 1
ATOM 4501 N N . MET A 1 565 ? -18.820 -9.272 1.159 1.00 95.06 565 MET A N 1
ATOM 4502 C CA . MET A 1 565 ? -20.187 -9.726 0.884 1.00 95.06 565 MET A CA 1
ATOM 4503 C C . MET A 1 565 ? -20.906 -8.828 -0.122 1.00 95.06 565 MET A C 1
ATOM 4505 O O . MET A 1 565 ? -21.503 -9.340 -1.071 1.00 95.06 565 MET A O 1
ATOM 4509 N N . ARG A 1 566 ? -20.819 -7.499 0.041 1.00 95.50 566 ARG A N 1
ATOM 4510 C CA . ARG A 1 566 ? -21.361 -6.538 -0.934 1.00 95.50 566 ARG A CA 1
ATOM 4511 C C . ARG A 1 566 ? -20.751 -6.761 -2.311 1.00 95.50 566 ARG A C 1
ATOM 4513 O O . ARG A 1 566 ? -21.477 -6.847 -3.297 1.00 95.50 566 ARG A O 1
ATOM 4520 N N . TRP A 1 567 ? -19.427 -6.900 -2.372 1.00 92.31 567 TRP A N 1
ATOM 4521 C CA . TRP A 1 567 ? -18.702 -7.096 -3.623 1.00 92.31 567 TRP A CA 1
ATOM 4522 C C . TRP A 1 567 ? -19.095 -8.397 -4.327 1.00 92.31 567 TRP A C 1
ATOM 4524 O O . TRP A 1 567 ? -19.391 -8.371 -5.519 1.00 92.31 567 TRP A O 1
ATOM 4534 N N . GLY A 1 568 ? -19.150 -9.516 -3.601 1.00 92.06 568 GLY A N 1
ATOM 4535 C CA . GLY A 1 568 ? -19.504 -10.826 -4.151 1.00 92.06 568 GLY A CA 1
ATOM 4536 C C . GLY A 1 568 ? -20.961 -10.949 -4.601 1.00 92.06 568 GLY A C 1
ATOM 4537 O O . GLY A 1 568 ? -21.262 -11.784 -5.444 1.00 92.06 568 GLY A O 1
ATOM 4538 N N . LYS A 1 569 ? -21.864 -10.101 -4.091 1.00 94.94 569 LYS A N 1
ATOM 4539 C CA . LYS A 1 569 ? -23.279 -10.051 -4.503 1.00 94.94 569 LYS A CA 1
ATOM 4540 C C . LYS A 1 569 ? -23.543 -9.196 -5.743 1.00 94.94 569 LYS A C 1
ATOM 4542 O O . LYS A 1 569 ? -24.682 -9.124 -6.197 1.00 94.94 569 LYS A O 1
ATOM 4547 N N . ARG A 1 570 ? -22.523 -8.552 -6.310 1.00 93.44 570 ARG A N 1
ATOM 4548 C CA . ARG A 1 570 ? -22.685 -7.765 -7.538 1.00 93.44 570 ARG A CA 1
ATOM 4549 C C . ARG A 1 570 ? -23.013 -8.670 -8.739 1.00 93.44 570 ARG A C 1
ATOM 4551 O O . ARG A 1 570 ? -22.443 -9.758 -8.842 1.00 93.44 570 ARG A O 1
ATOM 4558 N N . PRO A 1 571 ? -23.814 -8.204 -9.717 1.00 92.44 571 PRO A N 1
ATOM 4559 C CA . PRO A 1 571 ? -24.131 -8.927 -10.954 1.00 92.44 571 PRO A CA 1
ATOM 4560 C C . PRO A 1 571 ? -22.928 -9.510 -11.695 1.00 92.44 571 PRO A C 1
ATOM 4562 O O . PRO A 1 571 ? -22.970 -10.636 -12.182 1.00 92.44 571 PRO A O 1
ATOM 4565 N N . ARG A 1 572 ? -21.803 -8.785 -11.723 1.00 85.69 572 ARG A N 1
ATOM 4566 C CA . ARG A 1 572 ? -20.561 -9.253 -12.369 1.00 85.69 572 ARG A CA 1
ATOM 4567 C C . ARG A 1 572 ? -19.927 -10.490 -11.710 1.00 85.69 572 ARG A C 1
ATOM 4569 O O . ARG A 1 572 ? -19.018 -11.071 -12.296 1.00 85.69 572 ARG A O 1
ATOM 4576 N N . TRP A 1 573 ? -20.379 -10.858 -10.512 1.00 87.56 573 TRP A N 1
ATOM 4577 C CA . TRP A 1 573 ? -19.951 -12.031 -9.745 1.00 87.56 573 TRP A CA 1
ATOM 4578 C C . TRP A 1 573 ? -21.085 -13.052 -9.556 1.00 87.56 573 TRP A C 1
ATOM 4580 O O . TRP A 1 573 ? -20.977 -13.937 -8.716 1.00 87.56 573 TRP A O 1
ATOM 4590 N N . GLY A 1 574 ? -22.161 -12.952 -10.345 1.00 87.12 574 GLY A N 1
ATOM 4591 C CA . GLY A 1 574 ? -23.279 -13.900 -10.321 1.00 87.12 574 GLY A CA 1
ATOM 4592 C C . GLY A 1 574 ? -24.388 -13.576 -9.318 1.00 87.12 574 GLY A C 1
ATOM 4593 O O . GLY A 1 574 ? -25.322 -14.362 -9.208 1.00 87.12 574 GLY A O 1
ATOM 4594 N N . GLY A 1 575 ? -24.307 -12.443 -8.612 1.00 93.56 575 GLY A N 1
ATOM 4595 C CA . GLY A 1 575 ? -25.401 -11.950 -7.775 1.00 93.56 575 GLY A CA 1
ATOM 4596 C C . GLY A 1 575 ? -26.385 -11.042 -8.525 1.00 93.56 575 GLY A C 1
ATOM 4597 O O . GLY A 1 575 ? -26.414 -10.990 -9.755 1.00 93.56 575 GLY A O 1
ATOM 4598 N N . THR A 1 576 ? -27.187 -10.280 -7.787 1.00 96.25 576 THR A N 1
ATOM 4599 C CA . THR A 1 576 ? -28.198 -9.353 -8.317 1.00 96.25 576 THR A CA 1
ATOM 4600 C C . THR A 1 576 ? -28.335 -8.117 -7.428 1.00 96.25 576 THR A C 1
ATOM 4602 O O . THR A 1 576 ? -28.067 -8.168 -6.228 1.00 96.25 576 THR A O 1
ATOM 4605 N N . HIS A 1 577 ? -28.836 -7.001 -7.975 1.00 96.81 577 HIS A N 1
ATOM 4606 C CA . HIS A 1 577 ? -29.159 -5.815 -7.161 1.00 96.81 577 HIS A CA 1
ATOM 4607 C C . HIS A 1 577 ? -30.158 -6.132 -6.044 1.00 96.81 577 HIS A C 1
ATOM 4609 O O . HIS A 1 577 ? -30.024 -5.608 -4.944 1.00 96.81 577 HIS A O 1
ATOM 4615 N N . HIS A 1 578 ? -31.101 -7.049 -6.281 1.00 96.50 578 HIS A N 1
ATOM 4616 C CA . HIS A 1 578 ? -32.034 -7.506 -5.253 1.00 96.50 578 HIS A CA 1
ATOM 4617 C C . HIS A 1 578 ? -31.316 -8.212 -4.092 1.00 96.50 578 HIS A C 1
ATOM 4619 O O . HIS A 1 578 ? -31.586 -7.916 -2.932 1.00 96.50 578 HIS A O 1
ATOM 4625 N N . GLU A 1 579 ? -30.366 -9.109 -4.369 1.00 96.31 579 GLU A N 1
ATOM 4626 C CA . GLU A 1 579 ? -29.571 -9.756 -3.316 1.00 96.31 579 GLU A CA 1
ATOM 4627 C C . GLU A 1 579 ? -28.662 -8.778 -2.573 1.00 96.31 579 GLU A C 1
ATOM 4629 O O . GLU A 1 579 ? -28.435 -8.955 -1.373 1.00 96.31 579 GLU A O 1
ATOM 4634 N N . MET A 1 580 ? -28.139 -7.760 -3.264 1.00 97.75 580 MET A N 1
ATOM 4635 C CA . MET A 1 580 ? -27.386 -6.681 -2.628 1.00 97.75 580 MET A CA 1
ATOM 4636 C C . MET A 1 580 ? -28.282 -5.904 -1.656 1.00 97.75 580 MET A C 1
ATOM 4638 O O . MET A 1 580 ? -27.921 -5.777 -0.487 1.00 97.75 580 MET A O 1
ATOM 4642 N N . ILE A 1 581 ? -29.464 -5.454 -2.102 1.00 98.06 581 ILE A N 1
ATOM 4643 C CA . ILE A 1 581 ? -30.451 -4.751 -1.262 1.00 98.06 581 ILE A CA 1
ATOM 4644 C C . ILE A 1 581 ? -30.861 -5.623 -0.076 1.00 98.06 581 ILE A C 1
ATOM 4646 O O . ILE A 1 581 ? -30.819 -5.151 1.056 1.00 98.06 581 ILE A O 1
ATOM 4650 N N . ALA A 1 582 ? -31.179 -6.900 -0.304 1.00 96.81 582 ALA A N 1
ATOM 4651 C CA . ALA A 1 582 ? -31.552 -7.832 0.758 1.00 96.81 582 ALA A CA 1
ATOM 4652 C C . ALA A 1 582 ? -30.460 -7.954 1.832 1.00 96.81 582 ALA A C 1
ATOM 4654 O O . ALA A 1 582 ? -30.770 -7.972 3.020 1.00 96.81 582 ALA A O 1
ATOM 4655 N N . PHE A 1 583 ? -29.184 -7.975 1.435 1.00 97.19 583 PHE A N 1
ATOM 4656 C CA . PHE A 1 583 ? -28.067 -7.970 2.381 1.00 97.19 583 PHE A CA 1
ATOM 4657 C C . PHE A 1 583 ? -27.937 -6.640 3.139 1.00 97.19 583 PHE A C 1
ATOM 4659 O O . PHE A 1 583 ? -27.712 -6.640 4.348 1.00 97.19 583 PHE A O 1
ATOM 4666 N N . GLY A 1 584 ? -28.119 -5.503 2.462 1.00 97.81 584 GLY A N 1
ATOM 4667 C CA . GLY A 1 584 ? -28.150 -4.195 3.121 1.00 97.81 584 GLY A CA 1
ATOM 4668 C C . GLY A 1 584 ? -29.277 -4.094 4.156 1.00 97.81 584 GLY A C 1
ATOM 4669 O O . GLY A 1 584 ? -29.051 -3.639 5.274 1.00 97.81 584 GLY A O 1
ATOM 4670 N N . VAL A 1 585 ? -30.470 -4.586 3.811 1.00 97.75 585 VAL A N 1
ATOM 4671 C CA . VAL A 1 585 ? -31.633 -4.661 4.709 1.00 97.75 585 VAL A CA 1
ATOM 4672 C C . VAL A 1 585 ? -31.373 -5.624 5.872 1.00 97.75 585 VAL A C 1
ATOM 4674 O O . VAL A 1 585 ? -31.715 -5.313 7.008 1.00 97.75 585 VAL A O 1
ATOM 4677 N N . GLU A 1 586 ? -30.715 -6.763 5.637 1.00 96.75 586 GLU A N 1
ATOM 4678 C CA . GLU A 1 586 ? -30.276 -7.666 6.710 1.00 96.75 586 GLU A CA 1
ATOM 4679 C C . GLU A 1 586 ? -29.360 -6.944 7.712 1.00 96.75 586 GLU A C 1
ATOM 4681 O O . GLU A 1 586 ? -29.558 -7.068 8.921 1.00 96.75 586 GLU A O 1
ATOM 4686 N N . CYS A 1 587 ? -28.406 -6.142 7.225 1.00 97.19 587 CYS A N 1
ATOM 4687 C CA . CYS A 1 587 ? -27.520 -5.338 8.068 1.00 97.19 587 CYS A CA 1
ATOM 4688 C C . CYS A 1 587 ? -28.286 -4.266 8.859 1.00 97.19 587 CYS A C 1
ATOM 4690 O O . CYS A 1 587 ? -28.036 -4.089 10.054 1.00 97.19 587 CYS A O 1
ATOM 4692 N N . LEU A 1 588 ? -29.239 -3.577 8.223 1.00 97.50 588 LEU A N 1
ATOM 4693 C CA . LEU A 1 588 ? -30.105 -2.584 8.866 1.00 97.50 588 LEU A CA 1
ATOM 4694 C C . LEU A 1 588 ? -30.948 -3.206 9.992 1.00 97.50 588 LEU A C 1
ATOM 4696 O O . LEU A 1 588 ? -30.979 -2.687 11.108 1.00 97.50 588 LEU A O 1
ATOM 4700 N N . ASN A 1 589 ? -31.539 -4.376 9.737 1.00 96.12 589 ASN A N 1
ATOM 4701 C CA . ASN A 1 589 ? -32.401 -5.108 10.673 1.00 96.12 589 ASN A CA 1
ATOM 4702 C C . ASN A 1 589 ? -31.677 -5.652 11.916 1.00 96.12 589 ASN A C 1
ATOM 4704 O O . ASN A 1 589 ? -32.319 -6.189 12.828 1.00 96.12 589 ASN A O 1
ATOM 4708 N N . THR A 1 590 ? -30.350 -5.520 11.983 1.00 95.38 590 THR A N 1
ATOM 4709 C CA . THR A 1 590 ? -29.605 -5.767 13.223 1.00 95.38 590 THR A CA 1
ATOM 4710 C C . THR A 1 590 ? -29.920 -4.723 14.296 1.00 95.38 590 THR A C 1
ATOM 4712 O O . THR A 1 590 ? -29.784 -5.027 15.478 1.00 95.38 590 THR A O 1
ATOM 4715 N N . HIS A 1 591 ? -30.327 -3.507 13.899 1.00 94.69 591 HIS A N 1
ATOM 4716 C CA . HIS A 1 591 ? -30.500 -2.332 14.765 1.00 94.69 591 HIS A CA 1
ATOM 4717 C C . HIS A 1 591 ? -29.279 -2.015 15.645 1.00 94.69 591 HIS A C 1
ATOM 4719 O O . HIS A 1 591 ? -29.386 -1.336 16.665 1.00 94.69 591 HIS A O 1
ATOM 4725 N N . ARG A 1 592 ? -28.089 -2.479 15.244 1.00 93.38 592 ARG A N 1
ATOM 4726 C CA . ARG A 1 592 ? -26.815 -2.206 15.919 1.00 93.38 592 ARG A CA 1
ATOM 4727 C C . ARG A 1 592 ? -26.270 -0.843 15.514 1.00 93.38 592 ARG A C 1
ATOM 4729 O O . ARG A 1 592 ? -25.172 -0.742 14.966 1.00 93.38 592 ARG A O 1
ATOM 4736 N N . PHE A 1 593 ? -27.068 0.199 15.751 1.00 94.12 593 PHE A N 1
ATOM 4737 C CA . PHE A 1 593 ? -26.739 1.591 15.426 1.00 94.12 593 PHE A CA 1
ATOM 4738 C C . PHE A 1 593 ? -25.538 2.122 16.226 1.00 94.12 593 PHE A C 1
ATOM 4740 O O . PHE A 1 593 ? -24.926 3.105 15.820 1.00 94.12 593 PHE A O 1
ATOM 4747 N N . ASP A 1 594 ? -25.128 1.412 17.284 1.00 90.75 594 ASP A N 1
ATOM 4748 C CA . ASP A 1 594 ? -23.855 1.594 17.990 1.00 90.75 594 ASP A CA 1
ATOM 4749 C C . ASP A 1 594 ? -22.620 1.125 17.185 1.00 90.75 594 ASP A C 1
ATOM 4751 O O . ASP A 1 594 ? -21.491 1.180 17.682 1.00 90.75 594 ASP A O 1
ATOM 4755 N N . THR A 1 595 ? -22.822 0.645 15.952 1.00 92.69 595 THR A N 1
ATOM 4756 C CA . THR A 1 595 ? -21.796 0.173 15.011 1.00 92.69 595 THR A CA 1
ATOM 4757 C C . THR A 1 595 ? -22.035 0.726 13.598 1.00 92.69 595 THR A C 1
ATOM 4759 O O . THR A 1 595 ? -23.098 1.254 13.283 1.00 92.69 595 THR A O 1
ATOM 4762 N N . TYR A 1 596 ? -21.066 0.536 12.697 1.00 91.19 596 TYR A N 1
ATOM 4763 C CA . TYR A 1 596 ? -21.224 0.870 11.274 1.00 91.19 596 TYR A CA 1
ATOM 4764 C C . TYR A 1 596 ? -22.063 -0.147 10.480 1.00 91.19 596 TYR A C 1
ATOM 4766 O O . TYR A 1 596 ? -22.335 0.088 9.305 1.00 91.19 596 TYR A O 1
ATOM 4774 N N . VAL A 1 597 ? -22.474 -1.273 11.079 1.00 95.94 597 VAL A N 1
ATOM 4775 C CA . VAL A 1 597 ? -23.125 -2.374 10.348 1.00 95.94 597 VAL A CA 1
ATOM 4776 C C . VAL A 1 597 ? -24.421 -1.932 9.650 1.00 95.94 597 VAL A C 1
ATOM 4778 O O . VAL A 1 597 ? -24.513 -2.159 8.444 1.00 95.94 597 VAL A O 1
ATOM 4781 N N . PRO A 1 598 ? -25.376 -1.229 10.295 1.00 97.06 598 PRO A N 1
ATOM 4782 C CA . PRO A 1 598 ? -26.580 -0.750 9.603 1.00 97.06 598 PRO A CA 1
ATOM 4783 C C . PRO A 1 598 ? -26.293 0.173 8.408 1.00 97.06 598 PRO A C 1
ATOM 4785 O O . PRO A 1 598 ? -27.008 0.136 7.407 1.00 97.06 598 PRO A O 1
ATOM 4788 N N . PHE A 1 599 ? -25.207 0.954 8.459 1.00 96.31 599 PHE A N 1
ATOM 4789 C CA . PHE A 1 599 ? -24.804 1.845 7.364 1.00 96.31 599 PHE A CA 1
ATOM 4790 C C . PHE A 1 599 ? -24.321 1.093 6.118 1.00 96.31 599 PHE A C 1
ATOM 4792 O O . PHE A 1 599 ? -24.276 1.685 5.041 1.00 96.31 599 PHE A O 1
ATOM 4799 N N . CYS A 1 600 ? -24.074 -0.219 6.214 1.00 97.25 600 CYS A N 1
ATOM 4800 C CA . CYS A 1 600 ? -23.841 -1.071 5.050 1.00 97.25 600 CYS A CA 1
ATOM 4801 C C . CYS A 1 600 ? -24.991 -0.983 4.028 1.00 97.25 600 CYS A C 1
ATOM 4803 O O . CYS A 1 600 ? -24.751 -1.132 2.830 1.00 97.25 600 CYS A O 1
ATOM 4805 N N . PHE A 1 601 ? -26.220 -0.666 4.467 1.00 98.38 601 PHE A N 1
ATOM 4806 C CA . PHE A 1 601 ? -27.335 -0.379 3.564 1.00 98.38 601 PHE A CA 1
ATOM 4807 C C . PHE A 1 601 ? -27.033 0.795 2.620 1.00 98.38 601 PHE A C 1
ATOM 4809 O O . PHE A 1 601 ? -27.193 0.659 1.408 1.00 98.38 601 PHE A O 1
ATOM 4816 N N . TYR A 1 602 ? -26.515 1.916 3.136 1.00 97.44 602 TYR A N 1
ATOM 4817 C CA . TYR A 1 602 ? -26.090 3.039 2.295 1.00 97.44 602 TYR A CA 1
ATOM 4818 C C . TYR A 1 602 ? -25.022 2.607 1.286 1.00 97.44 602 TYR A C 1
ATOM 4820 O O . TYR A 1 602 ? -25.124 2.923 0.098 1.00 97.44 602 TYR A O 1
ATOM 4828 N N . ASP A 1 603 ? -24.023 1.852 1.744 1.00 97.06 603 ASP A N 1
ATOM 4829 C CA . ASP A 1 603 ? -22.926 1.413 0.886 1.00 97.06 603 ASP A CA 1
ATOM 4830 C C . ASP A 1 603 ? -23.409 0.489 -0.238 1.00 97.06 603 ASP A C 1
ATOM 4832 O O . ASP A 1 603 ? -22.933 0.594 -1.366 1.00 97.06 603 ASP A O 1
ATOM 4836 N N . VAL A 1 604 ? -24.391 -0.375 0.041 1.00 98.12 604 VAL A N 1
ATOM 4837 C CA . VAL A 1 604 ? -25.076 -1.206 -0.958 1.00 98.12 604 VAL A CA 1
ATOM 4838 C C . VAL A 1 604 ? -25.764 -0.351 -2.023 1.00 98.12 604 VAL A C 1
ATOM 4840 O O . VAL A 1 604 ? -25.567 -0.592 -3.214 1.00 98.12 604 VAL A O 1
ATOM 4843 N N . ILE A 1 605 ? -26.555 0.650 -1.632 1.00 98.12 605 ILE A N 1
ATOM 4844 C CA . ILE A 1 605 ? -27.275 1.495 -2.600 1.00 98.12 605 ILE A CA 1
ATOM 4845 C C . ILE A 1 605 ? -26.296 2.331 -3.421 1.00 98.12 605 ILE A C 1
ATOM 4847 O O . ILE A 1 605 ? -26.436 2.453 -4.639 1.00 98.12 605 ILE A O 1
ATOM 4851 N N . ASN A 1 606 ? -25.249 2.850 -2.783 1.00 95.81 606 ASN A N 1
ATOM 4852 C CA . ASN A 1 606 ? -24.192 3.568 -3.479 1.00 95.81 606 ASN A CA 1
ATOM 4853 C C . ASN A 1 606 ? -23.423 2.659 -4.459 1.00 95.81 606 ASN A C 1
ATOM 4855 O O . ASN A 1 606 ? -23.080 3.098 -5.557 1.00 95.81 606 ASN A O 1
ATOM 4859 N N . ASP A 1 607 ? -23.188 1.398 -4.092 1.00 95.88 607 ASP A N 1
ATOM 4860 C CA . ASP A 1 607 ? -22.568 0.392 -4.954 1.00 95.88 607 ASP A CA 1
ATOM 4861 C C . ASP A 1 607 ? -23.410 0.070 -6.189 1.00 95.88 607 ASP A C 1
ATOM 4863 O O . ASP A 1 607 ? -22.843 -0.026 -7.281 1.00 95.88 607 ASP A O 1
ATOM 4867 N N . ILE A 1 608 ? -24.731 -0.070 -6.019 1.00 96.94 608 ILE A N 1
ATOM 4868 C CA . ILE A 1 608 ? -25.699 -0.251 -7.113 1.00 96.94 608 ILE A CA 1
ATOM 4869 C C . ILE A 1 608 ? -25.700 0.984 -8.009 1.00 96.94 608 ILE A C 1
ATOM 4871 O O . ILE A 1 608 ? -25.622 0.857 -9.226 1.00 96.94 608 ILE A O 1
ATOM 4875 N N . GLY A 1 609 ? -25.697 2.187 -7.429 1.00 95.06 609 GLY A N 1
ATOM 4876 C CA . GLY A 1 609 ? -25.604 3.432 -8.190 1.00 95.06 609 GLY A CA 1
ATOM 4877 C C . GLY A 1 609 ? -24.338 3.524 -9.051 1.00 95.06 609 GLY A C 1
ATOM 4878 O O . GLY A 1 609 ? -24.367 4.149 -10.103 1.00 95.06 609 GLY A O 1
ATOM 4879 N N . GLY A 1 610 ? -23.243 2.869 -8.648 1.00 91.88 610 GLY A N 1
ATOM 4880 C CA . GLY A 1 610 ? -22.030 2.731 -9.462 1.00 91.88 610 GLY A CA 1
ATOM 4881 C C . GLY A 1 610 ? -22.128 1.716 -10.612 1.00 91.88 610 GLY A C 1
ATOM 4882 O O . GLY A 1 610 ? -21.202 1.624 -11.415 1.00 91.88 610 GLY A O 1
ATOM 4883 N N . GLU A 1 611 ? -23.208 0.936 -10.685 1.00 89.88 611 GLU A N 1
ATOM 4884 C CA . GLU A 1 611 ? -23.496 -0.021 -11.763 1.00 89.88 611 GLU A CA 1
ATOM 4885 C C . GLU A 1 611 ? -24.590 0.453 -12.725 1.00 89.88 611 GLU A C 1
ATOM 4887 O O . GLU A 1 611 ? -24.763 -0.141 -13.789 1.00 89.88 611 GLU A O 1
ATOM 4892 N N . LEU A 1 612 ? -25.312 1.512 -12.363 1.00 91.94 612 LEU A N 1
ATOM 4893 C CA . LEU A 1 612 ? -26.332 2.141 -13.195 1.00 91.94 612 LEU A CA 1
ATOM 4894 C C . LEU A 1 612 ? -25.739 3.303 -14.001 1.00 91.94 612 LEU A C 1
ATOM 4896 O O . LEU A 1 612 ? -24.662 3.812 -13.690 1.00 91.94 612 LEU A O 1
ATOM 4900 N N . SER A 1 613 ? -26.456 3.735 -15.042 1.00 90.88 613 SER A N 1
ATOM 4901 C CA . SER A 1 613 ? -26.084 4.924 -15.821 1.00 90.88 613 SER A CA 1
ATOM 4902 C C . SER A 1 613 ? -26.139 6.193 -14.976 1.00 90.88 613 SER A C 1
ATOM 4904 O O . SER A 1 613 ? -25.249 7.031 -15.069 1.00 90.88 613 SER A O 1
ATOM 4906 N N . GLU A 1 614 ? -27.162 6.303 -14.128 1.00 90.50 614 GLU A N 1
ATOM 4907 C CA . GLU A 1 614 ? -27.357 7.421 -13.216 1.00 90.50 614 GLU A CA 1
ATOM 4908 C C . GLU A 1 614 ? -27.355 6.920 -11.773 1.00 90.50 614 GLU A C 1
ATOM 4910 O O . GLU A 1 614 ? -28.191 6.112 -11.366 1.00 90.50 614 GLU A O 1
ATOM 4915 N N . ARG A 1 615 ? -26.430 7.438 -10.957 1.00 91.81 615 ARG A N 1
ATOM 4916 C CA . ARG A 1 615 ? -26.298 7.036 -9.546 1.00 91.81 615 ARG A CA 1
ATOM 4917 C C . ARG A 1 615 ? -27.599 7.229 -8.764 1.00 91.81 615 ARG A C 1
ATOM 4919 O O . ARG A 1 615 ? -27.893 6.430 -7.880 1.00 91.81 615 ARG A O 1
ATOM 4926 N N . SER A 1 616 ? -28.347 8.296 -9.056 1.00 90.12 616 SER A N 1
ATOM 4927 C CA . SER A 1 616 ? -29.595 8.627 -8.356 1.00 90.12 616 SER A CA 1
ATOM 4928 C C . SER A 1 616 ? -30.679 7.569 -8.523 1.00 90.12 616 SER A C 1
ATOM 4930 O O . SER A 1 616 ? -31.533 7.453 -7.651 1.00 90.12 616 SER A O 1
ATOM 4932 N N . ASP A 1 617 ? -30.644 6.784 -9.599 1.00 95.06 617 ASP A N 1
ATOM 4933 C CA . ASP A 1 617 ? -31.692 5.801 -9.877 1.00 95.06 617 ASP A CA 1
ATOM 4934 C C . ASP A 1 617 ? -31.718 4.697 -8.817 1.00 95.06 617 ASP A C 1
ATOM 4936 O O . ASP A 1 617 ? -32.791 4.236 -8.440 1.00 95.06 617 ASP A O 1
ATOM 4940 N N . ALA A 1 618 ? -30.560 4.349 -8.243 1.00 96.75 618 ALA A N 1
ATOM 4941 C CA . ALA A 1 618 ? -30.476 3.413 -7.123 1.00 96.75 618 ALA A CA 1
ATOM 4942 C C . ALA A 1 618 ? -31.181 3.937 -5.859 1.00 96.75 618 ALA A C 1
ATOM 4944 O O . ALA A 1 618 ? -31.809 3.169 -5.137 1.00 96.75 618 ALA A O 1
ATOM 4945 N N . PHE A 1 619 ? -31.109 5.247 -5.605 1.00 97.12 619 PHE A N 1
ATOM 4946 C CA . PHE A 1 619 ? -31.737 5.888 -4.443 1.00 97.12 619 PHE A CA 1
ATOM 4947 C C . PHE A 1 619 ? -33.248 6.088 -4.619 1.00 97.12 619 PHE A C 1
ATOM 4949 O O . PHE A 1 619 ? -33.955 6.274 -3.636 1.00 97.12 619 PHE A O 1
ATOM 4956 N N . ARG A 1 620 ? -33.746 6.032 -5.860 1.00 95.56 620 ARG A N 1
ATOM 4957 C CA . ARG A 1 620 ? -35.163 6.220 -6.212 1.00 95.56 620 ARG A CA 1
ATOM 4958 C C . ARG A 1 620 ? -35.915 4.908 -6.440 1.00 95.56 620 ARG A C 1
ATOM 4960 O O . ARG A 1 620 ? -37.059 4.926 -6.891 1.00 95.56 620 ARG A O 1
ATOM 4967 N N . MET A 1 621 ? -35.287 3.765 -6.168 1.00 95.06 621 MET A N 1
ATOM 4968 C CA . MET A 1 621 ? -35.979 2.481 -6.236 1.00 95.06 621 MET A CA 1
ATOM 4969 C C . MET A 1 621 ? -37.069 2.405 -5.147 1.00 95.06 621 MET A C 1
ATOM 4971 O O . MET A 1 621 ? -36.862 2.911 -4.040 1.00 95.06 621 MET A O 1
ATOM 4975 N N . PRO A 1 622 ? -38.219 1.759 -5.418 1.00 94.75 622 PRO A N 1
ATOM 4976 C CA . PRO A 1 622 ? -39.284 1.612 -4.425 1.00 94.75 622 PRO A CA 1
ATOM 4977 C C . PRO A 1 622 ? -38.790 0.951 -3.130 1.00 94.75 622 PRO A C 1
ATOM 4979 O O . PRO A 1 622 ? -38.072 -0.048 -3.182 1.00 94.75 622 PRO A O 1
ATOM 4982 N N . GLY A 1 623 ? -39.186 1.484 -1.971 1.00 93.00 623 GLY A N 1
ATOM 4983 C CA . GLY A 1 623 ? -38.812 0.946 -0.658 1.00 93.00 623 GLY A CA 1
ATOM 4984 C C . GLY A 1 623 ? -37.446 1.407 -0.127 1.00 93.00 623 GLY A C 1
ATOM 4985 O O . GLY A 1 623 ? -37.095 1.095 1.012 1.00 93.00 623 GLY A O 1
ATOM 4986 N N . ILE A 1 624 ? -36.630 2.105 -0.927 1.00 97.50 624 ILE A N 1
ATOM 4987 C CA . ILE A 1 624 ? -35.283 2.523 -0.505 1.00 97.50 624 ILE A CA 1
ATOM 4988 C C . ILE A 1 624 ? -35.328 3.684 0.488 1.00 97.50 624 ILE A C 1
ATOM 4990 O O . ILE A 1 624 ? -34.575 3.669 1.464 1.00 97.50 624 ILE A O 1
ATOM 4994 N N . TYR A 1 625 ? -36.218 4.657 0.283 1.00 97.56 625 TYR A N 1
ATOM 4995 C CA . TYR A 1 625 ? -36.355 5.787 1.199 1.00 97.56 625 TYR A CA 1
ATOM 4996 C C . TYR A 1 625 ? -36.776 5.336 2.600 1.00 97.56 625 TYR A C 1
ATOM 4998 O O . TYR A 1 625 ? -36.190 5.783 3.582 1.00 97.56 625 TYR A O 1
ATOM 5006 N N . GLU A 1 626 ? -37.728 4.411 2.710 1.00 97.94 626 GLU A N 1
ATOM 5007 C CA . GLU A 1 626 ? -38.221 3.909 3.993 1.00 97.94 626 GLU A CA 1
ATOM 5008 C C . GLU A 1 626 ? -37.098 3.252 4.803 1.00 97.94 626 GLU A C 1
ATOM 5010 O O . GLU A 1 626 ? -36.936 3.547 5.983 1.00 97.94 626 GLU A O 1
ATOM 5015 N N . ASN A 1 627 ? -36.253 2.449 4.151 1.00 98.25 627 ASN A N 1
ATOM 5016 C CA . ASN A 1 627 ? -35.075 1.862 4.790 1.00 98.25 627 ASN A CA 1
ATOM 5017 C C . ASN A 1 627 ? -34.040 2.927 5.200 1.00 98.25 627 ASN A C 1
ATOM 5019 O O . ASN A 1 627 ? -33.403 2.804 6.247 1.00 98.25 627 ASN A O 1
ATOM 5023 N N . PHE A 1 628 ? -33.857 3.989 4.406 1.00 98.44 628 PHE A N 1
ATOM 5024 C CA . PHE A 1 628 ? -32.985 5.100 4.794 1.00 98.44 628 PHE A CA 1
ATOM 5025 C C . PHE A 1 628 ? -33.536 5.893 5.975 1.00 98.44 628 PHE A C 1
ATOM 5027 O O . PHE A 1 628 ? -32.766 6.245 6.868 1.00 98.44 628 PHE A O 1
ATOM 5034 N N . ARG A 1 629 ? -34.843 6.153 6.007 1.00 98.00 629 ARG A N 1
ATOM 5035 C CA . ARG A 1 629 ? -35.500 6.772 7.156 1.00 98.00 629 ARG A CA 1
ATOM 5036 C C . ARG A 1 629 ? -35.244 5.944 8.411 1.00 98.00 629 ARG A C 1
ATOM 5038 O O . ARG A 1 629 ? -34.715 6.488 9.375 1.00 98.00 629 ARG A O 1
ATOM 5045 N N . ASP A 1 630 ? -35.500 4.639 8.363 1.00 97.94 630 ASP A N 1
ATOM 5046 C CA . ASP A 1 630 ? -35.278 3.738 9.499 1.00 97.94 630 ASP A CA 1
ATOM 5047 C C . ASP A 1 630 ? -33.803 3.728 9.945 1.00 97.94 630 ASP A C 1
ATOM 5049 O O . ASP A 1 630 ? -33.507 3.764 11.143 1.00 97.94 630 ASP A O 1
ATOM 5053 N N . LEU A 1 631 ? -32.862 3.743 8.990 1.00 98.19 631 LEU A N 1
ATOM 5054 C CA . LEU A 1 631 ? -31.427 3.842 9.265 1.00 98.19 631 LEU A CA 1
ATOM 5055 C C . LEU A 1 631 ? -31.072 5.131 10.015 1.00 98.19 631 LEU A C 1
ATOM 5057 O O . LEU A 1 631 ? -30.402 5.083 11.048 1.00 98.19 631 LEU A O 1
ATOM 5061 N N . TYR A 1 632 ? -31.472 6.286 9.481 1.00 97.94 632 TYR A N 1
ATOM 5062 C CA . TYR A 1 632 ? -31.071 7.578 10.034 1.00 97.94 632 TYR A CA 1
ATOM 5063 C C . TYR A 1 632 ? -31.827 7.930 11.311 1.00 97.94 632 TYR A C 1
ATOM 5065 O O . TYR A 1 632 ? -31.215 8.483 12.221 1.00 97.94 632 TYR A O 1
ATOM 5073 N N . GLU A 1 633 ? -33.109 7.590 11.428 1.00 97.00 633 GLU A N 1
ATOM 5074 C CA . GLU A 1 633 ? -33.869 7.778 12.667 1.00 97.00 633 GLU A CA 1
ATOM 5075 C C . GLU A 1 633 ? -33.333 6.880 13.784 1.00 97.00 633 GLU A C 1
ATOM 5077 O O . GLU A 1 633 ? -33.096 7.365 14.892 1.00 97.00 633 GLU A O 1
ATOM 5082 N N . GLY A 1 634 ? -33.039 5.610 13.486 1.00 96.69 634 GLY A N 1
ATOM 5083 C CA . GLY A 1 634 ? -32.402 4.698 14.435 1.00 96.69 634 GLY A CA 1
ATOM 5084 C C . GLY A 1 634 ? -31.021 5.183 14.882 1.00 96.69 634 GLY A C 1
ATOM 5085 O O . GLY A 1 634 ? -30.732 5.229 16.078 1.00 96.69 634 GLY A O 1
ATOM 5086 N N . ALA A 1 635 ? -30.189 5.643 13.943 1.00 96.19 635 ALA A N 1
ATOM 5087 C CA . ALA A 1 635 ? -28.888 6.227 14.262 1.00 96.19 635 ALA A CA 1
ATOM 5088 C C . ALA A 1 635 ? -28.996 7.544 15.048 1.00 96.19 635 ALA A C 1
ATOM 5090 O O . ALA A 1 635 ? -28.197 7.794 15.942 1.00 96.19 635 ALA A O 1
ATOM 5091 N N . LEU A 1 636 ? -29.983 8.396 14.764 1.00 96.50 636 LEU A N 1
ATOM 5092 C CA . LEU A 1 636 ? -30.218 9.617 15.538 1.00 96.50 636 LEU A CA 1
ATOM 5093 C C . LEU A 1 636 ? -30.793 9.324 16.931 1.00 96.50 636 LEU A C 1
ATOM 5095 O O . LEU A 1 636 ? -30.621 10.147 17.829 1.00 96.50 636 LEU A O 1
ATOM 5099 N N . ALA A 1 637 ? -31.438 8.179 17.146 1.00 96.12 637 ALA A N 1
ATOM 5100 C CA . ALA A 1 637 ? -31.898 7.746 18.464 1.00 96.12 637 ALA A CA 1
ATOM 5101 C C . ALA A 1 637 ? -30.783 7.108 19.313 1.00 96.12 637 ALA A C 1
ATOM 5103 O O . ALA A 1 637 ? -30.877 7.114 20.540 1.00 96.12 637 ALA A O 1
ATOM 5104 N N . GLU A 1 638 ? -29.717 6.604 18.687 1.00 94.62 638 GLU A N 1
ATOM 5105 C CA . GLU A 1 638 ? -28.596 5.947 19.366 1.00 94.62 638 GLU A CA 1
ATOM 5106 C C . GLU A 1 638 ? -27.874 6.908 20.337 1.00 94.62 638 GLU A C 1
ATOM 5108 O O . GLU A 1 638 ? -27.337 7.934 19.904 1.00 94.62 638 GLU A O 1
ATOM 5113 N N . PRO A 1 639 ? -27.832 6.618 21.654 1.00 93.00 639 PRO A N 1
ATOM 5114 C CA . PRO A 1 639 ? -27.254 7.518 22.655 1.00 93.00 639 PRO A CA 1
ATOM 5115 C C . PRO A 1 639 ? -25.748 7.756 22.523 1.00 93.00 639 PRO A C 1
ATOM 5117 O O . PRO A 1 639 ? -25.275 8.807 22.953 1.00 93.00 639 PRO A O 1
ATOM 5120 N N . SER A 1 640 ? -24.993 6.816 21.943 1.00 88.12 640 SER A N 1
ATOM 5121 C CA . SER A 1 640 ? -23.526 6.889 21.889 1.00 88.12 640 SER A CA 1
ATOM 5122 C C . SER A 1 640 ? -22.961 7.985 20.979 1.00 88.12 640 SER A C 1
ATOM 5124 O O . SER A 1 640 ? -21.777 8.301 21.105 1.00 88.12 640 SER A O 1
ATOM 5126 N N . PHE A 1 641 ? -23.774 8.599 20.111 1.00 89.06 641 PHE A N 1
ATOM 5127 C CA . PHE A 1 641 ? -23.330 9.717 19.279 1.00 89.06 641 PHE A CA 1
ATOM 5128 C C . PHE A 1 641 ? -23.330 11.054 20.027 1.00 89.06 641 PHE A C 1
ATOM 5130 O O . PHE A 1 641 ? -24.341 11.461 20.616 1.00 89.06 641 PHE A O 1
ATOM 5137 N N . ASP A 1 642 ? -22.214 11.776 19.922 1.00 92.12 642 ASP A N 1
ATOM 5138 C CA . ASP A 1 642 ? -22.085 13.148 20.406 1.00 92.12 642 ASP A CA 1
ATOM 5139 C C . ASP A 1 642 ? -22.893 14.152 19.556 1.00 92.12 642 ASP A C 1
ATOM 5141 O O . ASP A 1 642 ? -23.465 13.829 18.510 1.00 92.12 642 ASP A O 1
ATOM 5145 N N . VAL A 1 643 ? -22.966 15.403 20.019 1.00 92.94 643 VAL A N 1
ATOM 5146 C CA . VAL A 1 643 ? -23.746 16.467 19.364 1.00 92.94 643 VAL A CA 1
ATOM 5147 C C . VAL A 1 643 ? -23.277 16.724 17.927 1.00 92.94 643 VAL A C 1
ATOM 5149 O O . VAL A 1 643 ? -24.106 16.872 17.026 1.00 92.94 643 VAL A O 1
ATOM 5152 N N . GLN A 1 644 ? -21.966 16.732 17.681 1.00 92.31 644 GLN A N 1
ATOM 5153 C CA . GLN A 1 644 ? -21.418 16.998 16.353 1.00 92.31 644 GLN A CA 1
ATOM 5154 C C . GLN A 1 644 ? -21.661 15.822 15.403 1.00 92.31 644 GLN A C 1
ATOM 5156 O O . GLN A 1 644 ? -22.011 16.023 14.238 1.00 92.31 644 GLN A O 1
ATOM 5161 N N . GLN A 1 645 ? -21.528 14.590 15.891 1.00 92.62 645 GLN A N 1
ATOM 5162 C CA . GLN A 1 645 ? -21.866 13.377 15.153 1.00 92.62 645 GLN A CA 1
ATOM 5163 C C . GLN A 1 645 ? -23.346 13.363 14.770 1.00 92.62 645 GLN A C 1
ATOM 5165 O O . GLN A 1 645 ? -23.667 13.053 13.624 1.00 92.62 645 GLN A O 1
ATOM 5170 N N . ARG A 1 646 ? -24.244 13.787 15.667 1.00 95.06 646 ARG A N 1
ATOM 5171 C CA . ARG A 1 646 ? -25.677 13.941 15.366 1.00 95.06 646 ARG A CA 1
ATOM 5172 C C . ARG A 1 646 ? -25.934 14.988 14.286 1.00 95.06 646 ARG A C 1
ATOM 5174 O O . ARG A 1 646 ? -26.729 14.729 13.384 1.00 95.06 646 ARG A O 1
ATOM 5181 N N . PHE A 1 647 ? -25.248 16.132 14.314 1.00 97.06 647 PHE A N 1
ATOM 5182 C CA . PHE A 1 647 ? -25.347 17.125 13.235 1.00 97.06 647 PHE A CA 1
ATOM 5183 C C . PHE A 1 647 ? -24.837 16.586 11.897 1.00 97.06 647 PHE A C 1
ATOM 5185 O O . PHE A 1 647 ? -25.492 16.773 10.869 1.00 97.06 647 PHE A O 1
ATOM 5192 N N . ASN A 1 648 ? -23.719 15.859 11.901 1.00 96.00 648 ASN A N 1
ATOM 5193 C CA . ASN A 1 648 ? -23.182 15.216 10.702 1.00 96.00 648 ASN A CA 1
ATOM 5194 C C . ASN A 1 648 ? -24.157 14.157 10.154 1.00 96.00 648 ASN A C 1
ATOM 5196 O O . ASN A 1 648 ? -24.456 14.157 8.961 1.00 96.00 648 ASN A O 1
ATOM 5200 N N . LEU A 1 649 ? -24.712 13.296 11.016 1.00 96.75 649 LEU A N 1
ATOM 5201 C CA . LEU A 1 649 ? -25.708 12.283 10.649 1.00 96.75 649 LEU A CA 1
ATOM 5202 C C . LEU A 1 649 ? -26.975 12.913 10.074 1.00 96.75 649 LEU A C 1
ATOM 5204 O O . LEU A 1 649 ? -27.425 12.511 9.006 1.00 96.75 649 LEU A O 1
ATOM 5208 N N . LYS A 1 650 ? -27.515 13.941 10.734 1.00 98.00 650 LYS A N 1
ATOM 5209 C CA . LYS A 1 650 ? -28.704 14.658 10.266 1.00 98.00 650 LYS A CA 1
ATOM 5210 C C . LYS A 1 650 ? -28.448 15.402 8.952 1.00 98.00 650 LYS A C 1
ATOM 5212 O O . LYS A 1 650 ? -29.329 15.450 8.099 1.00 98.00 650 LYS A O 1
ATOM 5217 N N . THR A 1 651 ? -27.234 15.919 8.749 1.00 98.25 651 THR A N 1
ATOM 5218 C CA . THR A 1 651 ? -26.823 16.512 7.466 1.00 98.25 651 THR A CA 1
ATOM 5219 C C . THR A 1 651 ? -26.813 15.463 6.353 1.00 98.25 651 THR A C 1
ATOM 5221 O O . THR A 1 651 ? -27.362 15.705 5.279 1.00 98.25 651 THR A O 1
ATOM 5224 N N . LYS A 1 652 ? -26.240 14.277 6.607 1.00 97.94 652 LYS A N 1
ATOM 5225 C CA . LYS A 1 652 ? -26.284 13.159 5.649 1.00 97.94 652 LYS A CA 1
ATOM 5226 C C . LYS A 1 652 ? -27.717 12.733 5.368 1.00 97.94 652 LYS A C 1
ATOM 5228 O O . LYS A 1 652 ? -28.054 12.537 4.208 1.00 97.94 652 LYS A O 1
ATOM 5233 N N . TYR A 1 653 ? -28.556 12.660 6.399 1.00 98.19 653 TYR A N 1
ATOM 5234 C CA . TYR A 1 653 ? -29.958 12.298 6.243 1.00 98.19 653 TYR A CA 1
ATOM 5235 C C . TYR A 1 653 ? -30.684 13.264 5.300 1.00 98.19 653 TYR A C 1
ATOM 5237 O O . TYR A 1 653 ? -31.312 12.822 4.344 1.00 98.19 653 TYR A O 1
ATOM 5245 N N . ALA A 1 654 ? -30.494 14.577 5.470 1.00 98.25 654 ALA A N 1
ATOM 5246 C CA . ALA A 1 654 ? -31.054 15.572 4.558 1.00 98.25 654 ALA A CA 1
ATOM 5247 C C . ALA A 1 654 ? -30.598 15.352 3.104 1.00 98.25 654 ALA A C 1
ATOM 5249 O O . ALA A 1 654 ? -31.415 15.374 2.182 1.00 98.25 654 ALA A O 1
ATOM 5250 N N . GLY A 1 655 ? -29.302 15.097 2.890 1.00 97.44 655 GLY A N 1
ATOM 5251 C CA . GLY A 1 655 ? -28.766 14.793 1.560 1.00 97.44 655 GLY A CA 1
ATOM 5252 C C . GLY A 1 655 ? -29.329 13.500 0.960 1.00 97.44 655 GLY A C 1
ATOM 5253 O O . GLY A 1 655 ? -29.563 13.436 -0.245 1.00 97.44 655 GLY A O 1
ATOM 5254 N N . ILE A 1 656 ? -29.597 12.489 1.788 1.00 97.81 656 ILE A N 1
ATOM 5255 C CA . ILE A 1 656 ? -30.217 11.227 1.369 1.00 97.81 656 ILE A CA 1
ATOM 5256 C C . ILE A 1 656 ? -31.687 11.418 1.008 1.00 97.81 656 ILE A C 1
ATOM 5258 O O . ILE A 1 656 ? -32.101 10.910 -0.031 1.00 97.81 656 ILE A O 1
ATOM 5262 N N . CYS A 1 657 ? -32.448 12.199 1.779 1.00 97.69 657 CYS A N 1
ATOM 5263 C CA . CYS A 1 657 ? -33.810 12.588 1.407 1.00 97.69 657 CYS A CA 1
ATOM 5264 C C . CYS A 1 657 ? -33.819 13.248 0.020 1.00 97.69 657 CYS A C 1
ATOM 5266 O O . CYS A 1 657 ? -34.573 12.834 -0.856 1.00 97.69 657 CYS A O 1
ATOM 5268 N N . TRP A 1 658 ? -32.896 14.183 -0.237 1.00 97.19 658 TRP A N 1
ATOM 5269 C CA . TRP A 1 658 ? -32.762 14.806 -1.558 1.00 97.19 658 TRP A CA 1
ATOM 5270 C C . TRP A 1 658 ? -32.412 13.796 -2.667 1.00 97.19 658 TRP A C 1
ATOM 5272 O O . TRP A 1 658 ? -33.007 13.848 -3.745 1.00 97.19 658 TRP A O 1
ATOM 5282 N N . LEU A 1 659 ? -31.503 12.844 -2.415 1.00 95.81 659 LEU A N 1
ATOM 5283 C CA . LEU A 1 659 ? -31.172 11.779 -3.377 1.00 95.81 659 LEU A CA 1
ATOM 5284 C C . LEU A 1 659 ? -32.374 10.872 -3.689 1.00 95.81 659 LEU A C 1
ATOM 5286 O O . LEU A 1 659 ? -32.535 10.460 -4.839 1.00 95.81 659 LEU A O 1
ATOM 5290 N N . CYS A 1 660 ? -33.219 10.597 -2.694 1.00 96.31 660 CYS A N 1
ATOM 5291 C CA . CYS A 1 660 ? -34.429 9.786 -2.844 1.00 96.31 660 CYS A CA 1
ATOM 5292 C C . CYS A 1 660 ? -35.592 10.549 -3.506 1.00 96.31 660 CYS A C 1
ATOM 5294 O O . CYS A 1 660 ? -36.552 9.924 -3.939 1.00 96.31 660 CYS A O 1
ATOM 5296 N N . GLY A 1 661 ? -35.497 11.878 -3.646 1.00 94.75 661 GLY A N 1
ATOM 5297 C CA . GLY A 1 661 ? -36.574 12.731 -4.170 1.00 94.75 661 GLY A CA 1
ATOM 5298 C C . GLY A 1 661 ? -37.520 13.290 -3.100 1.00 94.75 661 GLY A C 1
ATOM 5299 O O . GLY A 1 661 ? -38.493 13.959 -3.433 1.00 94.75 661 GLY A O 1
ATOM 5300 N N . GLU A 1 662 ? -37.208 13.081 -1.823 1.00 96.25 662 GLU A N 1
ATOM 5301 C CA . GLU A 1 662 ? -37.970 13.560 -0.665 1.00 96.25 662 GLU A CA 1
ATOM 5302 C C . GLU A 1 662 ? -37.558 14.995 -0.304 1.00 96.25 662 GLU A C 1
ATOM 5304 O O . GLU A 1 662 ? -36.929 15.271 0.725 1.00 96.25 662 GLU A O 1
ATOM 5309 N N . TYR A 1 663 ? -37.850 15.926 -1.214 1.00 95.69 663 TYR A N 1
ATOM 5310 C CA . TYR A 1 663 ? -37.361 17.305 -1.143 1.00 95.69 663 TYR A CA 1
ATOM 5311 C C . TYR A 1 663 ? -37.917 18.096 0.046 1.00 95.69 663 TYR A C 1
ATOM 5313 O O . TYR A 1 663 ? -37.176 18.858 0.666 1.00 95.69 663 TYR A O 1
ATOM 5321 N N . ASP A 1 664 ? -39.183 17.897 0.412 1.00 95.50 664 ASP A N 1
ATOM 5322 C CA . ASP A 1 664 ? -39.786 18.584 1.562 1.00 95.50 664 ASP A CA 1
ATOM 5323 C C . ASP A 1 664 ? -39.081 18.203 2.872 1.00 95.50 664 ASP A C 1
ATOM 5325 O O . ASP A 1 664 ? -38.725 19.062 3.684 1.00 95.50 664 ASP A O 1
ATOM 5329 N N . GLU A 1 665 ? -38.801 16.912 3.044 1.00 95.94 665 GLU A N 1
ATOM 5330 C CA . GLU A 1 665 ? -38.128 16.388 4.228 1.00 95.94 665 GLU A CA 1
ATOM 5331 C C . GLU A 1 665 ? -36.657 16.815 4.282 1.00 95.94 665 GLU A C 1
ATOM 5333 O O . GLU A 1 665 ? -36.158 17.242 5.328 1.00 95.94 665 GLU A O 1
ATOM 5338 N N . ALA A 1 666 ? -35.963 16.781 3.140 1.00 97.06 666 ALA A N 1
ATOM 5339 C CA . ALA A 1 666 ? -34.607 17.306 3.023 1.00 97.06 666 ALA A CA 1
ATOM 5340 C C . ALA A 1 666 ? -34.537 18.778 3.460 1.00 97.06 666 ALA A C 1
ATOM 5342 O O . ALA A 1 666 ? -33.654 19.166 4.232 1.00 97.06 666 ALA A O 1
ATOM 5343 N N . ALA A 1 667 ? -35.489 19.596 3.009 1.00 96.06 667 ALA A N 1
ATOM 5344 C CA . ALA A 1 667 ? -35.534 21.010 3.336 1.00 96.06 667 ALA A CA 1
ATOM 5345 C C . ALA A 1 667 ? -35.888 21.265 4.813 1.00 96.06 667 ALA A C 1
ATOM 5347 O O . ALA A 1 667 ? -35.264 22.125 5.444 1.00 96.06 667 ALA A O 1
ATOM 5348 N N . ARG A 1 668 ? -36.798 20.474 5.402 1.00 96.50 668 ARG A N 1
ATOM 5349 C CA . ARG A 1 668 ? -37.086 20.496 6.847 1.00 96.50 668 ARG A CA 1
ATOM 5350 C C . ARG A 1 668 ? -35.831 20.207 7.675 1.00 96.50 668 ARG A C 1
ATOM 5352 O O . ARG A 1 668 ? -35.503 20.970 8.584 1.00 96.50 668 ARG A O 1
ATOM 5359 N N . LEU A 1 669 ? -35.102 19.138 7.349 1.00 96.56 669 LEU A N 1
ATOM 5360 C CA . LEU A 1 669 ? -33.897 18.735 8.079 1.00 96.56 669 LEU A CA 1
ATOM 5361 C C . LEU A 1 669 ? -32.784 19.790 7.994 1.00 96.56 669 LEU A C 1
ATOM 5363 O O . LEU A 1 669 ? -32.141 20.073 9.008 1.00 96.56 669 LEU A O 1
ATOM 5367 N N . LEU A 1 670 ? -32.574 20.403 6.822 1.00 94.94 670 LEU A N 1
ATOM 5368 C CA . LEU A 1 670 ? -31.611 21.500 6.660 1.00 94.94 670 LEU A CA 1
ATOM 5369 C C . LEU A 1 670 ? -32.001 22.744 7.466 1.00 94.94 670 LEU A C 1
ATOM 5371 O O . LEU A 1 670 ? -31.134 23.382 8.066 1.00 94.94 670 LEU A O 1
ATOM 5375 N N . LEU A 1 671 ? -33.291 23.079 7.514 1.00 93.94 671 LEU A N 1
ATOM 5376 C CA . LEU A 1 671 ? -33.791 24.209 8.295 1.00 93.94 671 LEU A CA 1
ATOM 5377 C C . LEU A 1 671 ? -33.555 24.011 9.797 1.00 93.94 671 LEU A C 1
ATOM 5379 O O . LEU A 1 671 ? -33.154 24.946 10.486 1.00 93.94 671 LEU A O 1
ATOM 5383 N N . GLU A 1 672 ? -33.744 22.786 10.290 1.00 94.56 672 GLU A N 1
ATOM 5384 C CA . GLU A 1 672 ? -33.453 22.425 11.681 1.00 94.56 672 GLU A CA 1
ATOM 5385 C C . GLU A 1 672 ? -31.955 22.408 12.002 1.00 94.56 672 GLU A C 1
ATOM 5387 O O . GLU A 1 672 ? -31.570 22.668 13.141 1.00 94.56 672 GLU A O 1
ATOM 5392 N N . LEU A 1 673 ? -31.103 22.081 11.027 1.00 95.69 673 LEU A N 1
ATOM 5393 C CA . LEU A 1 673 ? -29.647 22.131 11.183 1.00 95.69 673 LEU A CA 1
ATOM 5394 C C . LEU A 1 673 ? -29.126 23.571 11.242 1.00 95.69 673 LEU A C 1
ATOM 5396 O O . LEU A 1 673 ? -28.214 23.861 12.022 1.00 95.69 673 LEU A O 1
ATOM 5400 N N . GLY A 1 674 ? -29.686 24.468 10.426 1.00 93.31 674 GLY A N 1
ATOM 5401 C CA . GLY A 1 674 ? -29.278 25.868 10.346 1.00 93.31 674 GLY A CA 1
ATOM 5402 C C . GLY A 1 674 ? -27.767 26.014 10.095 1.00 93.31 674 GLY A C 1
ATOM 5403 O O . GLY A 1 674 ? -27.265 25.489 9.102 1.00 93.31 674 GLY A O 1
ATOM 5404 N N . PRO A 1 675 ? -27.005 26.702 10.966 1.00 92.56 675 PRO A N 1
ATOM 5405 C CA . PRO A 1 675 ? -25.559 26.867 10.791 1.00 92.56 675 PRO A CA 1
ATOM 5406 C C . PRO A 1 675 ? -24.750 25.578 11.016 1.00 92.56 675 PRO A C 1
ATOM 5408 O O . PRO A 1 675 ? -23.568 25.552 10.691 1.00 92.56 675 PRO A O 1
ATOM 5411 N N . ASN A 1 676 ? -25.357 24.511 11.548 1.00 95.75 676 ASN A N 1
ATOM 5412 C CA . ASN A 1 676 ? -24.669 23.247 11.840 1.00 95.75 676 ASN A CA 1
ATOM 5413 C C . ASN A 1 676 ? -24.608 22.290 10.634 1.00 95.75 676 ASN A C 1
ATOM 5415 O O . ASN A 1 676 ? -24.253 21.121 10.7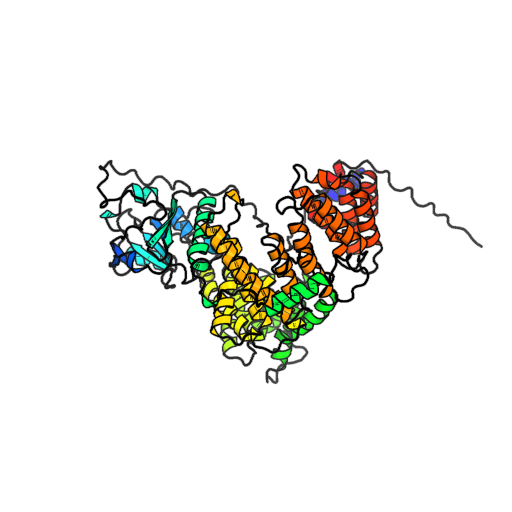93 1.00 95.75 676 ASN A O 1
ATOM 5419 N N . ILE A 1 677 ? -24.977 22.751 9.433 1.00 95.19 677 ILE A N 1
ATOM 5420 C CA . ILE A 1 677 ? -24.849 21.966 8.201 1.00 95.19 677 ILE A CA 1
ATOM 5421 C C . ILE A 1 677 ? -23.368 21.668 7.945 1.00 95.19 677 ILE A C 1
ATOM 5423 O O . ILE A 1 677 ? -22.543 22.569 7.809 1.00 95.19 677 ILE A O 1
ATOM 5427 N N . SER A 1 678 ? -23.040 20.384 7.824 1.00 94.94 678 SER A N 1
ATOM 5428 C CA . SER A 1 678 ? -21.683 19.916 7.541 1.00 94.94 678 SER A CA 1
ATOM 5429 C C . SER A 1 678 ? -21.483 19.684 6.040 1.00 94.94 678 SER A C 1
ATOM 5431 O O . SER A 1 678 ? -21.895 18.657 5.500 1.00 94.94 678 SER A O 1
ATOM 5433 N N . THR A 1 679 ? -20.815 20.612 5.347 1.00 93.19 679 THR A N 1
ATOM 5434 C CA . THR A 1 679 ? -20.468 20.450 3.918 1.00 93.19 679 THR A CA 1
ATOM 5435 C C . THR A 1 679 ? -19.659 19.180 3.674 1.00 93.19 679 THR A C 1
ATOM 5437 O O . THR A 1 679 ? -19.988 18.416 2.772 1.00 93.19 679 THR A O 1
ATOM 5440 N N . LYS A 1 680 ? -18.696 18.886 4.557 1.00 91.06 680 LYS A N 1
ATOM 5441 C CA . LYS A 1 680 ? -17.920 17.639 4.548 1.00 91.06 680 LYS A CA 1
ATOM 5442 C C . LYS A 1 680 ? -18.822 16.400 4.563 1.00 91.06 680 LYS A C 1
ATOM 5444 O O . LYS A 1 680 ? -18.606 15.464 3.803 1.00 91.06 680 LYS A O 1
ATOM 5449 N N . SER A 1 681 ? -19.865 16.401 5.394 1.00 94.44 681 SER A N 1
ATOM 5450 C CA . SER A 1 681 ? -20.797 15.269 5.472 1.00 94.44 681 SER A CA 1
ATOM 5451 C C . SER A 1 681 ? -21.579 15.056 4.174 1.00 94.44 681 SER A C 1
ATOM 5453 O O . SER A 1 681 ? -21.876 13.914 3.832 1.00 94.44 681 SER A O 1
ATOM 5455 N N . LEU A 1 682 ? -21.900 16.129 3.444 1.00 95.69 682 LEU A N 1
ATOM 5456 C CA . LEU A 1 682 ? -22.544 16.043 2.129 1.00 95.69 682 LEU A CA 1
ATOM 5457 C C . LEU A 1 682 ? -21.566 15.578 1.042 1.00 95.69 682 LEU A C 1
ATOM 5459 O O . LEU A 1 682 ? -21.931 14.761 0.196 1.00 95.69 682 LEU A O 1
ATOM 5463 N N . GLU A 1 683 ? -20.315 16.039 1.086 1.00 92.69 683 GLU A N 1
ATOM 5464 C CA . GLU A 1 683 ? -19.246 15.591 0.185 1.00 92.69 683 GLU A CA 1
ATOM 5465 C C . GLU A 1 683 ? -18.985 14.084 0.315 1.00 92.69 683 GLU A C 1
ATOM 5467 O O . GLU A 1 683 ? -18.894 13.392 -0.700 1.00 92.69 683 GLU A O 1
ATOM 5472 N N . GLU A 1 684 ? -18.971 13.551 1.543 1.00 90.06 684 GLU A N 1
ATOM 5473 C CA . GLU A 1 684 ? -18.827 12.111 1.819 1.00 90.06 684 GLU A CA 1
ATOM 5474 C C . GLU A 1 684 ? -19.905 11.258 1.123 1.00 90.06 684 GLU A C 1
ATOM 5476 O O . GLU A 1 684 ? -19.633 10.129 0.712 1.00 90.06 684 GLU A O 1
ATOM 5481 N N . ILE A 1 685 ? -21.113 11.802 0.930 1.00 93.56 685 ILE A N 1
ATOM 5482 C CA . ILE A 1 685 ? -22.210 11.134 0.209 1.00 93.56 685 ILE A CA 1
ATOM 5483 C C . ILE A 1 685 ? -22.404 11.635 -1.231 1.00 93.56 685 ILE A C 1
ATOM 5485 O O . ILE A 1 685 ? -23.382 11.271 -1.899 1.00 93.56 685 ILE A O 1
ATOM 5489 N N . LYS A 1 686 ? -21.444 12.425 -1.732 1.00 93.44 686 LYS A N 1
ATOM 5490 C CA . LYS A 1 686 ? -21.409 13.008 -3.081 1.00 93.44 686 LYS A CA 1
ATOM 5491 C C . LYS A 1 686 ? -22.637 13.868 -3.403 1.00 93.44 686 LYS A C 1
ATOM 5493 O O . LYS A 1 686 ? -23.159 13.815 -4.516 1.00 93.44 686 LYS A O 1
ATOM 5498 N N . VAL A 1 687 ? -23.103 14.654 -2.433 1.00 94.12 687 VAL A N 1
ATOM 5499 C CA . VAL A 1 687 ? -24.215 15.604 -2.590 1.00 94.12 687 VAL A CA 1
ATOM 5500 C C . VAL A 1 687 ? -23.661 17.033 -2.608 1.00 94.12 687 VAL A C 1
ATOM 5502 O O . VAL A 1 687 ? -23.186 17.522 -1.586 1.00 94.12 687 VAL A O 1
ATOM 5505 N N . PRO A 1 688 ? -23.707 17.750 -3.744 1.00 92.88 688 PRO A N 1
ATOM 5506 C CA . PRO A 1 688 ? -23.279 19.144 -3.785 1.00 92.88 688 PRO A CA 1
ATOM 5507 C C . PRO A 1 688 ? -24.312 20.035 -3.086 1.00 92.88 688 PRO A C 1
ATOM 5509 O O . PRO A 1 688 ? -25.433 20.169 -3.579 1.00 92.88 688 PRO A O 1
ATOM 5512 N N . LEU A 1 689 ? -23.932 20.693 -1.984 1.00 90.94 689 LEU A N 1
ATOM 5513 C CA . LEU A 1 689 ? -24.844 21.547 -1.204 1.00 90.94 689 LEU A CA 1
ATOM 5514 C C . LEU A 1 689 ? -25.545 22.604 -2.071 1.00 90.94 689 LEU A C 1
ATOM 5516 O O . LEU A 1 689 ? -26.745 22.810 -1.944 1.00 90.94 689 LEU A O 1
ATOM 5520 N N . VAL A 1 690 ? -24.810 23.247 -2.983 1.00 90.62 690 VAL A N 1
ATOM 5521 C CA . VAL A 1 690 ? -25.364 24.281 -3.873 1.00 90.62 690 VAL A CA 1
ATOM 5522 C C . VAL A 1 690 ? -26.466 23.718 -4.768 1.00 90.62 690 VAL A C 1
ATOM 5524 O O . VAL A 1 690 ? -27.509 24.346 -4.918 1.00 90.62 690 VAL A O 1
ATOM 5527 N N . LYS A 1 691 ? -26.247 22.528 -5.340 1.00 91.25 691 LYS A N 1
ATOM 5528 C CA . LYS A 1 691 ? -27.236 21.868 -6.196 1.00 91.25 691 LYS A CA 1
ATOM 5529 C C . LYS A 1 691 ? -28.450 21.440 -5.379 1.00 91.25 691 LYS A C 1
ATOM 5531 O O . LYS A 1 691 ? -29.568 21.740 -5.768 1.00 91.25 691 LYS A O 1
ATOM 5536 N N . MET A 1 692 ? -28.211 20.821 -4.224 1.00 93.19 692 MET A N 1
ATOM 5537 C CA . MET A 1 692 ? -29.268 20.434 -3.296 1.00 93.19 692 MET A CA 1
ATOM 5538 C C . MET A 1 692 ? -30.164 21.635 -2.973 1.00 93.19 692 MET A C 1
ATOM 5540 O O . MET A 1 692 ? -31.349 21.589 -3.256 1.00 93.19 692 MET A O 1
ATOM 5544 N N . LEU A 1 693 ? -29.601 22.748 -2.495 1.00 90.69 693 LEU A N 1
ATOM 5545 C CA . LEU A 1 693 ? -30.364 23.956 -2.154 1.00 90.69 693 LEU A CA 1
ATOM 5546 C C . LEU A 1 693 ? -31.129 24.578 -3.333 1.00 90.69 693 LEU A C 1
ATOM 5548 O O . LEU A 1 693 ? -32.118 25.268 -3.097 1.00 90.69 693 LEU A O 1
ATOM 5552 N N . ALA A 1 694 ? -30.668 24.388 -4.572 1.00 90.06 694 ALA A N 1
ATOM 5553 C CA . ALA A 1 694 ? -31.351 24.891 -5.763 1.00 90.06 694 ALA A CA 1
ATOM 5554 C C . ALA A 1 694 ? -32.607 24.077 -6.116 1.00 90.06 694 ALA A C 1
ATOM 5556 O O . ALA A 1 694 ? -33.559 24.644 -6.647 1.00 90.06 694 ALA A O 1
ATOM 5557 N N . ASP A 1 695 ? -32.607 22.781 -5.801 1.00 90.31 695 ASP A N 1
ATOM 5558 C CA . ASP A 1 695 ? -33.710 21.860 -6.095 1.00 90.31 695 ASP A CA 1
ATOM 5559 C C . ASP A 1 695 ? -34.782 21.843 -4.991 1.00 90.31 695 ASP A C 1
ATOM 5561 O O . ASP A 1 695 ? -35.887 21.347 -5.207 1.00 90.31 695 ASP A O 1
ATOM 5565 N N . LEU A 1 696 ? -34.461 22.342 -3.792 1.00 90.19 696 LEU A N 1
ATOM 5566 C CA . LEU A 1 696 ? -35.379 22.313 -2.656 1.00 90.19 696 LEU A CA 1
ATOM 5567 C C . LEU A 1 696 ? -36.472 23.388 -2.769 1.00 90.19 696 LEU A C 1
ATOM 5569 O O . LEU A 1 696 ? -36.198 24.515 -3.194 1.00 90.19 696 LEU A O 1
ATOM 5573 N N . PRO A 1 697 ? -37.701 23.075 -2.325 1.00 83.38 697 PRO A N 1
ATOM 5574 C CA . PRO A 1 697 ? -38.782 24.049 -2.273 1.00 83.38 697 PRO A CA 1
ATOM 5575 C C . PRO A 1 697 ? -38.452 25.190 -1.302 1.00 83.38 697 PRO A C 1
ATOM 5577 O O . PRO A 1 697 ? -37.705 25.025 -0.334 1.00 83.38 697 PRO A O 1
ATOM 5580 N N . GLU A 1 698 ? -39.041 26.368 -1.528 1.00 68.56 698 GLU A N 1
ATOM 5581 C CA . GLU A 1 698 ? -38.984 27.453 -0.546 1.00 68.56 698 GLU A CA 1
ATOM 5582 C C . GLU A 1 698 ? -39.788 27.054 0.700 1.00 68.56 698 GLU A C 1
ATOM 5584 O O . GLU A 1 698 ? -41.015 27.136 0.726 1.00 68.56 698 GLU A O 1
ATOM 5589 N N . VAL A 1 699 ? -39.097 26.604 1.748 1.00 55.94 699 VAL A N 1
ATOM 5590 C CA . VAL A 1 699 ? -39.744 26.236 3.011 1.00 55.94 699 VAL A CA 1
ATOM 5591 C C . VAL A 1 699 ? -40.005 27.487 3.843 1.00 55.94 699 VAL A C 1
ATOM 5593 O O . VAL A 1 699 ? -39.086 28.240 4.179 1.00 55.94 699 VAL A O 1
ATOM 5596 N N . ALA A 1 700 ? -41.270 27.712 4.203 1.00 46.78 700 ALA A N 1
ATOM 5597 C CA . ALA A 1 700 ? -41.639 28.743 5.166 1.00 46.78 700 ALA A CA 1
ATOM 5598 C C . ALA A 1 700 ? -41.012 28.418 6.539 1.00 46.78 700 ALA A C 1
ATOM 5600 O O . ALA A 1 700 ? -41.084 27.267 6.973 1.00 46.78 700 ALA A O 1
ATOM 5601 N N . PRO A 1 701 ? -40.412 29.395 7.248 1.00 45.34 701 PRO A N 1
ATOM 5602 C CA . PRO A 1 701 ? -39.833 29.145 8.565 1.00 45.34 701 PRO A CA 1
ATOM 5603 C C . PRO A 1 701 ? -40.892 28.554 9.511 1.00 45.34 701 PRO A C 1
ATOM 5605 O O . PRO A 1 701 ? -42.070 28.921 9.399 1.00 45.34 701 PRO A O 1
ATOM 5608 N N . PRO A 1 702 ? -40.507 27.670 10.454 1.00 39.88 702 PRO A N 1
ATOM 5609 C CA . PRO A 1 702 ? -41.462 27.127 11.402 1.00 39.88 702 PRO A CA 1
ATOM 5610 C C . PRO A 1 702 ? -42.094 28.298 12.153 1.00 39.88 702 PRO A C 1
ATOM 5612 O O . PRO A 1 702 ? -41.393 29.217 12.591 1.00 39.88 702 PRO A O 1
ATOM 5615 N N . LYS A 1 703 ? -43.428 28.294 12.277 1.00 33.81 703 LYS A N 1
ATOM 5616 C CA . LYS A 1 703 ? -44.118 29.286 13.107 1.00 33.81 703 LYS A CA 1
ATOM 5617 C C . LYS A 1 703 ? -43.482 29.238 14.500 1.00 33.81 703 LYS A C 1
ATOM 5619 O O . LYS A 1 703 ? -43.344 28.134 15.031 1.00 33.81 703 LYS A O 1
ATOM 5624 N N . PRO A 1 704 ? -43.090 30.384 15.085 1.00 32.59 704 PRO A N 1
ATOM 5625 C CA . PRO A 1 704 ? -42.548 30.393 16.434 1.00 32.59 704 PRO A CA 1
ATOM 5626 C C . PRO A 1 704 ? -43.537 29.673 17.349 1.00 32.59 704 PRO A C 1
ATOM 5628 O O . PRO A 1 704 ? -44.745 29.930 17.273 1.00 32.59 704 PRO A O 1
ATOM 5631 N N . ALA A 1 705 ? -43.030 28.735 18.153 1.00 35.06 705 ALA A N 1
ATOM 5632 C CA . ALA A 1 705 ? -43.826 28.079 19.177 1.00 35.06 705 ALA A CA 1
ATOM 5633 C C . ALA A 1 705 ? -44.536 29.177 19.974 1.00 35.06 705 ALA A C 1
ATOM 5635 O O . ALA A 1 705 ? -43.892 30.123 20.434 1.00 35.06 705 ALA A O 1
ATOM 5636 N N . LYS A 1 706 ? -45.870 29.104 20.054 1.00 34.22 706 LYS A N 1
ATOM 5637 C CA . LYS A 1 706 ? -46.626 30.015 20.909 1.00 34.22 706 LYS A CA 1
ATOM 5638 C C . LYS A 1 706 ? -46.069 29.849 22.317 1.00 34.22 706 LYS A C 1
ATOM 5640 O O . LYS A 1 706 ? -46.135 28.759 22.874 1.00 34.22 706 LYS A O 1
ATOM 5645 N N . ASP A 1 707 ? -45.506 30.931 22.840 1.00 38.41 707 ASP A N 1
ATOM 5646 C CA . ASP A 1 707 ? -45.119 31.092 24.236 1.00 38.41 707 ASP A CA 1
ATOM 5647 C C . ASP A 1 707 ? -46.418 31.065 25.067 1.00 38.41 707 ASP A C 1
ATOM 5649 O O . ASP A 1 707 ? -46.951 32.101 25.462 1.00 38.41 707 ASP A O 1
ATOM 5653 N N . GLU A 1 708 ? -47.010 29.880 25.254 1.00 35.09 708 GLU A N 1
ATOM 5654 C CA . GLU A 1 708 ? -48.044 29.648 26.262 1.00 35.09 708 GLU A CA 1
ATOM 5655 C C . GLU A 1 708 ? -47.352 29.603 27.621 1.00 35.09 708 GLU A C 1
ATOM 5657 O O . GLU A 1 708 ? -47.163 28.562 28.248 1.00 35.09 708 GLU A O 1
ATOM 5662 N N . ARG A 1 709 ? -46.964 30.792 28.087 1.00 34.16 709 ARG A N 1
ATOM 5663 C CA . ARG A 1 709 ? -46.773 31.035 29.509 1.00 34.16 709 ARG A CA 1
ATOM 5664 C C . ARG A 1 709 ? -48.121 30.822 30.177 1.00 34.16 709 ARG A C 1
ATOM 5666 O O . ARG A 1 709 ? -48.979 31.704 30.171 1.00 34.16 709 ARG A O 1
ATOM 5673 N N . VAL A 1 710 ? -48.301 29.642 30.754 1.00 32.31 710 VAL A N 1
ATOM 5674 C CA . VAL A 1 710 ? -49.300 29.427 31.793 1.00 32.31 710 VAL A CA 1
ATOM 5675 C C . VAL A 1 710 ? -48.896 30.317 32.966 1.00 32.31 710 VAL A C 1
ATOM 5677 O O . VAL A 1 710 ? -47.929 30.042 33.672 1.00 32.31 710 VAL A O 1
ATOM 5680 N N . ALA A 1 711 ? -49.605 31.431 33.129 1.00 31.02 711 ALA A N 1
ATOM 5681 C CA . ALA A 1 711 ? -49.575 32.198 34.361 1.00 31.02 711 ALA A CA 1
ATOM 5682 C C . ALA A 1 711 ? -50.271 31.372 35.452 1.00 31.02 711 ALA A C 1
ATOM 5684 O O . ALA A 1 711 ? -51.426 30.978 35.290 1.00 31.02 711 ALA A O 1
ATOM 5685 N N . ILE A 1 712 ? -49.570 31.121 36.552 1.00 29.55 712 ILE A N 1
ATOM 5686 C CA . ILE A 1 712 ? -50.145 30.627 37.806 1.00 29.55 712 ILE A CA 1
ATOM 5687 C C . ILE A 1 712 ? -49.890 31.729 38.853 1.00 29.55 712 ILE A C 1
ATOM 5689 O O . ILE A 1 712 ? -48.802 32.314 38.808 1.00 29.55 712 ILE A O 1
ATOM 5693 N N . PRO A 1 713 ? -50.852 32.059 39.739 1.00 35.75 713 PRO A N 1
ATOM 5694 C CA . PRO A 1 713 ? -50.552 32.804 40.960 1.00 35.75 713 PRO A CA 1
ATOM 5695 C C . PRO A 1 713 ? -49.529 32.089 41.849 1.00 35.75 713 PRO A C 1
ATOM 5697 O O . PRO A 1 713 ? -49.604 30.842 41.952 1.00 35.75 713 PRO A O 1
#

Organism: NCBI:txid2527975

pLDDT: mean 84.91, std 19.22, range [21.33, 98.5]

Foldseek 3Di:
DVVCLVVVVVVVVPPDDDDDDDDDDDDPPPPDDDDQDFLDCFPPDPDDDDDDDDDPDPDDPPHDFQAFGDFDQWAFLVRDTDTPCVPAQAKEKEWEAALLGLDNQQQLQCQQQNGQPNHHHDPPRHHVQVLLVPQLLDHPLDQRYAYEYEYAQAPVGAWDDSNRQVSSCVSSVLVVGPSRGYIIDDPVPSDPVSVQQPGWIWIAANNNGTHDIDRSGTSVRVSVVSLVSSCRSALVPDDPVLFDFADVVLLVVVLVLQVVDDQDFAALDDDFAPVVLVVCQLVLQCVQQVVLVVPDPDPPDDPPALLNVLSSLLSVCPPPPDDPVSLVSSQVSLCVCPVVPHQALSSLLSNLVSCVSVVVLVSSLVSLVSSLVCVVVDPRDLSHSLSSLLSNLQSQCVDSHSVSVSVSVVSLLVSLLSLLVVLLDDDDLSRLVVSVVCCVPRNPVRRSCSLVSNLVNCVVVVRGDLLNNLLSSLVSLQVSLCSLQDPDDNVPGDPRNVVSNVSSLSSSLNSLSVNCVVCLLALSSLLVVLLSCLPPNDPSNRHSSSSLVSSCNSHVQPPSSLVSVLVSQDVSSVHDLVVLQVCLVSQLVSLPLVHCSNVSNVVSLQVVLVVDPHSLVSLQPPPNLVSLCSNLVSNLPDPPDDPLSNLLSLLLSLQSCVSNVVQAVSVVSCLVCPVSRDCVSCVVSPHHPVVSVVPHDDDDRPDPDPPPPPDDD

InterPro domains:
  IPR036249 Thioredoxin-like superfamily [SSF52833] (60-214)

Radius of gyration: 29.55 Å; chains: 1; bounding box: 85×71×89 Å

Secondary structure (DSSP, 8-state):
-HHHHHHHHHHHTTS---------S---------S--B----SPPPPPPP-PPP--TTS-SSPPTTSBPP--EEE-TTS-EEEGGGGTTS-EEEEEEETT-HHHHHHTTHHHH--GGGPPPPTTPPPHHHHIIIII---TT-TTSEEEEEEEE-TTSSPPPHHHHHHHHHHHT-TT-TTEEEEE--GGG--HHHHHT-SEEEEE-TTSBEEEEEES-BHHHHHHHHHHHHIIIIITT--GGG--PPPHHHHHHHHHHHHH----PPPS-----HHHHHHHHHHHHHHHHTHHHHTS--TT--TT-HHHHHHHHHHHHSSS---HHHHHHHHHHHHHHHHTT---HHHHHHHHHHHHHTT-HHHHHHHHHHHHHHGGGS---HHHHTHHHHHHHHHHHTSS-HHHHHHHHHHHHHHHHHHHHHTTS---HHHHHHHHHHIIIIIHHH-TTHHHHHHHHHHHH--S-HHHHHHHHHHHHHHHHHHHH-SS-GGGS-HHHHHHHHHHHHHHHHHHHHHHHH-TTSHHHHHHHHHHHHHH--SSS--HHHHHHHHHHH-TT-HHHHHHHHHHTSGGGT--HHHHHHHHHHHHTT--TTSSTTTHHHHHHHHHHTTSSSHHHHHTSTTHHHHHHHHHHHHHH-TTS-HHHHHHHHHHHHHHHHHHT-HHHHHHHHHHHGGG--HHHHHHTT--HHHHHHHS--PPPPPPPP-------